Protein 3TEQ (pdb70)

Structure (mmCIF, N/CA/C/O backbone):
data_3TEQ
#
_entry.id   3TEQ
#
_cell.length_a   90.584
_cell.length_b   90.584
_cell.length_c   104.919
_cell.angle_alpha   90.00
_cell.angle_beta   90.00
_cell.angle_gamma   90.00
#
_symmetry.space_group_name_H-M   'P 41 21 2'
#
loop_
_entity.id
_entity.type
_entity.pdbx_description
1 polymer 'Stromal interaction molecule 1'
2 non-polymer 'PHOSPHATE ION'
3 water water
#
loop_
_atom_site.group_PDB
_atom_site.id
_atom_site.type_symbol
_atom_site.label_atom_id
_atom_site.label_alt_id
_atom_site.label_comp_id
_atom_site.label_asym_id
_atom_site.label_entity_id
_atom_site.label_seq_id
_atom_site.pdbx_PDB_ins_code
_atom_site.Cartn_x
_atom_site.Cartn_y
_atom_site.Cartn_z
_atom_site.occupancy
_atom_site.B_iso_or_equiv
_atom_site.auth_seq_id
_atom_site.auth_comp_id
_atom_site.auth_asym_id
_atom_site.auth_atom_id
_atom_site.pdbx_PDB_model_num
ATOM 1 N N . PRO A 1 1 ? 23.790 31.446 -28.279 1.00 41.22 344 PRO A N 1
ATOM 2 C CA . PRO A 1 1 ? 23.700 30.119 -28.950 1.00 41.50 344 PRO A CA 1
ATOM 3 C C . PRO A 1 1 ? 24.980 29.789 -29.716 1.00 40.65 344 PRO A C 1
ATOM 4 O O . PRO A 1 1 ? 25.414 28.639 -29.749 1.00 40.98 344 PRO A O 1
ATOM 6 N N . GLU A 1 2 ? 25.583 30.805 -30.323 1.00 39.60 345 GLU A N 1
ATOM 7 C CA . GLU A 1 2 ? 26.802 30.626 -31.105 1.00 38.28 345 GLU A CA 1
ATOM 8 C C . GLU A 1 2 ? 27.927 29.990 -30.292 1.00 35.77 345 GLU A C 1
ATOM 9 O O . GLU A 1 2 ? 28.592 29.062 -30.757 1.00 35.13 345 GLU A O 1
ATOM 15 N N . ALA A 1 3 ? 28.142 30.495 -29.081 1.00 31.36 346 ALA A N 1
ATOM 16 C CA . ALA A 1 3 ? 29.199 29.977 -28.225 1.00 28.70 346 ALA A CA 1
ATOM 17 C C . ALA A 1 3 ? 28.978 28.525 -27.822 1.00 25.32 346 ALA A C 1
ATOM 18 O O . ALA A 1 3 ? 29.872 27.702 -27.974 1.00 23.25 346 ALA A O 1
ATOM 20 N N . LEU A 1 4 ? 27.791 28.214 -27.303 1.00 23.69 347 LEU A N 1
ATOM 21 C CA . LEU A 1 4 ? 27.483 26.852 -26.868 1.00 22.35 347 LEU A CA 1
ATOM 22 C C . LEU A 1 4 ? 27.616 25.870 -28.022 1.00 22.14 347 LEU A C 1
ATOM 23 O O . LEU A 1 4 ? 28.010 24.716 -27.831 1.00 19.65 347 LEU A O 1
ATOM 28 N N . GLN A 1 5 ? 27.278 26.330 -29.219 1.00 20.38 348 GLN A N 1
ATOM 29 C CA . GLN A 1 5 ? 27.376 25.481 -30.394 1.00 22.60 348 GLN A CA 1
ATOM 30 C C . GLN A 1 5 ? 28.832 25.131 -30.673 1.00 21.77 348 GLN A C 1
ATOM 31 O O . GLN A 1 5 ? 29.147 24.003 -31.034 1.00 20.92 348 GLN A O 1
ATOM 37 N N . LYS A 1 6 ? 29.727 26.097 -30.508 1.00 20.56 349 LYS A N 1
ATOM 38 C CA . LYS A 1 6 ? 31.130 25.819 -30.759 1.00 21.40 349 LYS A CA 1
ATOM 39 C C . LYS A 1 6 ? 31.702 24.890 -29.690 1.00 19.35 349 LYS A C 1
ATOM 40 O O . LYS A 1 6 ? 32.534 24.042 -29.994 1.00 17.96 349 LYS A O 1
ATOM 46 N N . TRP A 1 7 ? 31.255 25.044 -28.444 1.00 18.00 350 TRP A N 1
ATOM 47 C CA . TRP A 1 7 ? 31.731 24.183 -27.364 1.00 17.67 350 TRP A CA 1
ATOM 48 C C . TRP A 1 7 ? 31.273 22.750 -27.611 1.00 17.13 350 TRP A C 1
ATOM 49 O O . TRP A 1 7 ? 32.016 21.796 -27.372 1.00 15.47 350 TRP A O 1
ATOM 60 N N . LEU A 1 8 ? 30.040 22.605 -28.089 1.00 16.85 351 LEU A N 1
ATOM 61 C CA . LEU A 1 8 ? 29.482 21.294 -28.388 1.00 18.29 351 LEU A CA 1
ATOM 62 C C . LEU A 1 8 ? 30.171 20.659 -29.597 1.00 17.84 351 LEU A C 1
ATOM 63 O O . LEU A 1 8 ? 30.403 19.452 -29.617 1.00 16.53 351 LEU A O 1
ATOM 68 N N . GLN A 1 9 ? 30.496 21.463 -30.606 1.00 17.42 352 GLN A N 1
ATOM 69 C CA . GLN A 1 9 ? 31.175 20.927 -31.783 1.00 17.58 352 GLN A CA 1
ATOM 70 C C . GLN A 1 9 ? 32.562 20.426 -31.385 1.00 16.99 352 GLN A C 1
ATOM 71 O O . GLN A 1 9 ? 33.029 19.406 -31.882 1.00 16.79 352 GLN A O 1
ATOM 77 N N . LEU A 1 10 ? 33.223 21.140 -30.480 1.00 16.50 353 LEU A N 1
ATOM 78 C CA . LEU A 1 10 ? 34.547 20.717 -30.029 1.00 16.19 353 LEU A CA 1
ATOM 79 C C . LEU A 1 10 ? 34.423 19.417 -29.239 1.00 16.55 353 LEU A C 1
ATOM 80 O O . LEU A 1 10 ? 35.237 18.503 -29.380 1.00 15.82 353 LEU A O 1
ATOM 85 N N . THR A 1 11 ? 33.396 19.337 -28.402 1.00 15.82 354 THR A N 1
ATOM 86 C CA . THR A 1 11 ? 33.173 18.142 -27.605 1.00 15.91 354 THR A CA 1
ATOM 87 C C . THR A 1 11 ? 32.925 16.940 -28.516 1.00 15.33 354 THR A C 1
ATOM 88 O O . THR A 1 11 ? 33.412 15.846 -28.263 1.00 15.63 354 THR A O 1
ATOM 92 N N . HIS A 1 12 ? 32.171 17.156 -29.588 1.00 16.63 355 HIS A N 1
ATOM 93 C CA . HIS A 1 12 ? 31.875 16.080 -30.521 1.00 16.02 355 HIS A CA 1
ATOM 94 C C . HIS A 1 12 ? 33.132 15.625 -31.271 1.00 16.12 355 HIS A C 1
ATOM 95 O O . HIS A 1 12 ? 33.351 14.427 -31.456 1.00 16.37 355 HIS A O 1
ATOM 102 N N . GLU A 1 13 ? 33.955 16.578 -31.699 1.00 17.11 356 GLU A N 1
ATOM 103 C CA . GLU A 1 13 ? 35.189 16.262 -32.407 1.00 19.13 356 GLU A CA 1
ATOM 104 C C . GLU A 1 13 ? 36.085 15.418 -31.500 1.00 18.36 356 GLU A C 1
ATOM 105 O O . GLU A 1 13 ? 36.734 14.472 -31.952 1.00 16.51 356 GLU A O 1
ATOM 111 N N . VAL A 1 14 ? 36.111 15.768 -30.213 1.00 15.05 357 VAL A N 1
ATOM 112 C CA . VAL A 1 14 ? 36.923 15.030 -29.240 1.00 14.72 357 VAL A CA 1
ATOM 113 C C . VAL A 1 14 ? 36.410 13.595 -29.095 1.00 14.46 357 VAL A C 1
ATOM 114 O O . VAL A 1 14 ? 37.192 12.636 -29.081 1.00 13.58 357 VAL A O 1
ATOM 118 N N . GLU A 1 15 ? 35.093 13.440 -29.015 1.00 13.39 358 GLU A N 1
ATOM 119 C CA . GLU A 1 15 ? 34.545 12.107 -28.864 1.00 12.71 358 GLU A CA 1
ATOM 120 C C . GLU A 1 15 ? 34.808 11.249 -30.105 1.00 12.97 358 GLU A C 1
ATOM 121 O O . GLU A 1 15 ? 35.065 10.062 -29.990 1.00 11.48 358 GLU A O 1
ATOM 127 N N . VAL A 1 16 ? 34.723 11.837 -31.295 1.00 14.69 359 VAL A N 1
ATOM 128 C CA . VAL A 1 16 ? 34.975 11.060 -32.508 1.00 15.47 359 VAL A CA 1
ATOM 129 C C . VAL A 1 16 ? 36.416 10.554 -32.527 1.00 16.50 359 VAL A C 1
ATOM 130 O O . VAL A 1 16 ? 36.682 9.419 -32.919 1.00 15.81 359 VAL A O 1
ATOM 134 N N . GLN A 1 17 ? 37.351 11.405 -32.118 1.00 17.67 360 GLN A N 1
ATOM 135 C CA . GLN A 1 17 ? 38.749 11.015 -32.100 1.00 18.53 360 GLN A CA 1
ATOM 136 C C . GLN A 1 17 ? 38.955 9.891 -31.076 1.00 17.56 360 GLN A C 1
ATOM 137 O O . GLN A 1 17 ? 39.691 8.945 -31.349 1.00 18.47 360 GLN A O 1
ATOM 143 N N . TYR A 1 18 ? 38.285 9.956 -29.924 1.00 17.13 361 TYR A N 1
ATOM 144 C CA . TYR A 1 18 ? 38.413 8.881 -28.935 1.00 15.74 361 TYR A CA 1
ATOM 145 C C . TYR A 1 18 ? 37.842 7.601 -29.524 1.00 16.14 361 TYR A C 1
ATOM 146 O O . TYR A 1 18 ? 38.391 6.520 -29.333 1.00 18.02 361 TYR A O 1
ATOM 155 N N . TYR A 1 19 ? 36.703 7.713 -30.201 1.00 16.24 362 TYR A N 1
ATOM 156 C CA . TYR A 1 19 ? 36.101 6.532 -30.795 1.00 16.69 362 TYR A CA 1
ATOM 157 C C . TYR A 1 19 ? 37.032 5.919 -31.857 1.00 16.36 362 TYR A C 1
ATOM 158 O O . TYR A 1 19 ? 37.218 4.700 -31.904 1.00 15.76 362 TYR A O 1
ATOM 167 N N . ASN A 1 20 ? 37.616 6.746 -32.719 1.00 16.58 363 ASN A N 1
ATOM 168 C CA . ASN A 1 20 ? 38.500 6.200 -33.747 1.00 17.74 363 ASN A CA 1
ATOM 169 C C . ASN A 1 20 ? 39.606 5.399 -33.085 1.00 20.17 363 ASN A C 1
ATOM 170 O O . ASN A 1 20 ? 40.008 4.346 -33.578 1.00 20.77 363 ASN A O 1
ATOM 175 N N . ILE A 1 21 ? 40.102 5.893 -31.957 1.00 21.95 364 ILE A N 1
ATOM 176 C CA . ILE A 1 21 ? 41.155 5.175 -31.255 1.00 25.00 364 ILE A CA 1
ATOM 177 C C . ILE A 1 21 ? 40.625 3.862 -30.713 1.00 23.94 364 ILE A C 1
ATOM 178 O O . ILE A 1 21 ? 41.306 2.848 -30.799 1.00 27.37 364 ILE A O 1
ATOM 183 N N . LYS A 1 22 ? 39.421 3.879 -30.152 1.00 24.48 365 LYS A N 1
ATOM 184 C CA . LYS A 1 22 ? 38.837 2.665 -29.605 1.00 24.69 365 LYS A CA 1
ATOM 185 C C . LYS A 1 22 ? 38.694 1.629 -30.725 1.00 24.41 365 LYS A C 1
ATOM 186 O O . LYS A 1 22 ? 39.043 0.468 -30.543 1.00 22.80 365 LYS A O 1
ATOM 192 N N . LYS A 1 23 ? 38.199 2.041 -31.886 1.00 22.61 366 LYS A N 1
ATOM 193 C CA . LYS A 1 23 ? 38.042 1.097 -32.981 1.00 22.78 366 LYS A CA 1
ATOM 194 C C . LYS A 1 23 ? 39.387 0.549 -33.465 1.00 23.30 366 LYS A C 1
ATOM 195 O O . LYS A 1 23 ? 39.538 -0.655 -33.686 1.00 23.34 366 LYS A O 1
ATOM 201 N N . GLN A 1 24 ? 40.357 1.441 -33.642 1.00 23.20 367 GLN A N 1
ATOM 202 C CA . GLN A 1 24 ? 41.684 1.050 -34.091 1.00 24.47 367 GLN A CA 1
ATOM 203 C C . GLN A 1 24 ? 42.275 0.061 -33.085 1.00 25.37 367 GLN A C 1
ATOM 204 O O . GLN A 1 24 ? 42.853 -0.946 -33.477 1.00 23.99 367 GLN A O 1
ATOM 210 N N . ASN A 1 25 ? 42.127 0.332 -31.789 1.00 25.34 368 ASN A N 1
ATOM 211 C CA . ASN A 1 25 ? 42.668 -0.582 -30.797 1.00 26.04 368 ASN A CA 1
ATOM 212 C C . ASN A 1 25 ? 41.964 -1.926 -30.815 1.00 25.53 368 ASN A C 1
ATOM 213 O O . ASN A 1 25 ? 42.594 -2.953 -30.583 1.00 23.81 368 ASN A O 1
ATOM 218 N N . ALA A 1 26 ? 40.664 -1.933 -31.091 1.00 23.86 369 ALA A N 1
ATOM 219 C CA . ALA A 1 26 ? 39.943 -3.199 -31.139 1.00 23.71 369 ALA A CA 1
ATOM 220 C C . ALA A 1 26 ? 40.443 -3.987 -32.354 1.00 25.22 369 ALA A C 1
ATOM 221 O O . ALA A 1 26 ? 40.630 -5.203 -32.282 1.00 24.14 369 ALA A O 1
ATOM 223 N N . GLU A 1 27 ? 40.676 -3.297 -33.468 1.00 24.44 370 GLU A N 1
ATOM 224 C CA . GLU A 1 27 ? 41.151 -3.972 -34.670 1.00 25.69 370 GLU A CA 1
ATOM 225 C C . GLU A 1 27 ? 42.530 -4.555 -34.405 1.00 26.62 370 GLU A C 1
ATOM 226 O O . GLU A 1 27 ? 42.825 -5.678 -34.815 1.00 26.33 370 GLU A O 1
ATOM 232 N N . LYS A 1 28 ? 43.372 -3.800 -33.705 1.00 27.35 371 LYS A N 1
ATOM 233 C CA . LYS A 1 28 ? 44.707 -4.274 -33.397 1.00 29.48 371 LYS A CA 1
ATOM 234 C C . LYS A 1 28 ? 44.628 -5.443 -32.417 1.00 29.47 371 LYS A C 1
ATOM 235 O O . LYS A 1 28 ? 45.364 -6.414 -32.551 1.00 29.85 371 LYS A O 1
ATOM 241 N N . GLN A 1 29 ? 43.729 -5.353 -31.441 1.00 30.38 372 GLN A N 1
ATOM 242 C CA . GLN A 1 29 ? 43.557 -6.413 -30.453 1.00 29.92 372 GLN A CA 1
ATOM 243 C C . GLN A 1 29 ? 43.240 -7.749 -31.162 1.00 29.14 372 GLN A C 1
ATOM 244 O O . GLN A 1 29 ? 43.754 -8.804 -30.740 1.00 27.90 372 GLN A O 1
ATOM 250 N N . LEU A 1 30 ? 42.409 -7.697 -32.221 1.00 27.53 373 LEU A N 1
ATOM 251 C CA . LEU A 1 30 ? 41.991 -8.891 -32.990 1.00 26.41 373 LEU A CA 1
ATOM 252 C C . LEU A 1 30 ? 43.182 -9.415 -33.773 1.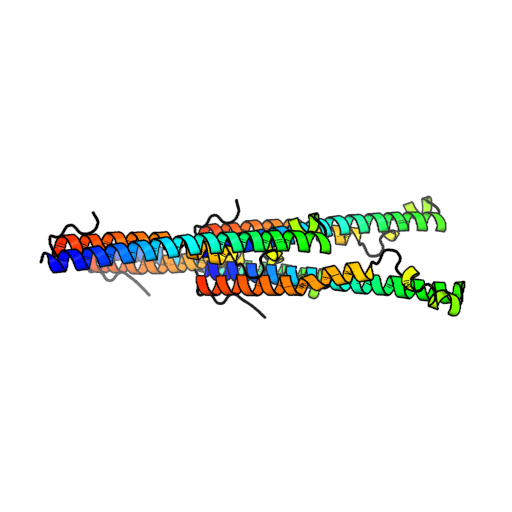00 27.32 373 LEU A C 1
ATOM 253 O O . LEU A 1 30 ? 43.427 -10.625 -33.850 1.00 25.30 373 LEU A O 1
ATOM 258 N N . MET A 1 31 ? 43.959 -8.491 -34.314 1.00 27.80 374 MET A N 1
ATOM 259 C CA . MET A 1 31 ? 45.121 -8.889 -35.067 1.00 30.91 374 MET A CA 1
ATOM 260 C C . MET A 1 31 ? 46.117 -9.554 -34.163 1.00 28.72 374 MET A C 1
ATOM 261 O O . MET A 1 31 ? 46.700 -10.570 -34.517 1.00 30.30 374 MET A O 1
ATOM 266 N N . VAL A 1 32 ? 46.322 -8.953 -33.000 1.00 29.29 375 VAL A N 1
ATOM 267 C CA . VAL A 1 32 ? 47.261 -9.478 -32.032 1.00 30.49 375 VAL A CA 1
ATOM 268 C C . VAL A 1 32 ? 46.838 -10.865 -31.569 1.00 29.62 375 VAL A C 1
ATOM 269 O O . VAL A 1 32 ? 47.675 -11.756 -31.427 1.00 29.26 375 VAL A O 1
ATOM 273 N N . ALA A 1 33 ? 45.541 -11.046 -31.342 1.00 28.42 376 ALA A N 1
ATOM 274 C CA . ALA A 1 33 ? 45.012 -12.331 -30.899 1.00 26.99 376 ALA A CA 1
ATOM 275 C C . ALA A 1 33 ? 45.215 -13.405 -31.959 1.00 26.38 376 ALA A C 1
ATOM 276 O O . ALA A 1 33 ? 45.602 -14.530 -31.645 1.00 26.80 376 ALA A O 1
ATOM 278 N N . LYS A 1 34 ? 44.947 -13.062 -33.215 1.00 27.46 377 LYS A N 1
ATOM 279 C CA . LYS A 1 34 ? 45.104 -14.012 -34.309 1.00 28.00 377 LYS A CA 1
ATOM 280 C C . LYS A 1 34 ? 46.571 -14.346 -34.544 1.00 28.83 377 LYS A C 1
ATOM 281 O O . LYS A 1 34 ? 46.910 -15.497 -34.821 1.00 28.14 377 LYS A O 1
ATOM 287 N N . GLU A 1 35 ? 47.438 -13.341 -34.436 1.00 30.53 378 GLU A N 1
ATOM 288 C CA . GLU A 1 35 ? 48.876 -13.555 -34.610 1.00 32.82 378 GLU A CA 1
ATOM 289 C C . GLU A 1 35 ? 49.366 -14.470 -33.501 1.00 31.85 378 GLU A C 1
ATOM 290 O O . GLU A 1 35 ? 50.142 -15.395 -33.739 1.00 32.57 378 GLU A O 1
ATOM 296 N N . GLY A 1 36 ? 48.917 -14.186 -32.282 1.00 31.63 379 GLY A N 1
ATOM 297 C CA . GLY A 1 36 ? 49.311 -14.980 -31.134 1.00 30.12 379 GLY A CA 1
ATOM 298 C C . GLY A 1 36 ? 48.914 -16.435 -31.266 1.00 29.60 379 GLY A C 1
ATOM 299 O O . GLY A 1 36 ? 49.670 -17.327 -30.884 1.00 30.61 379 GLY A O 1
ATOM 300 N N . ALA A 1 37 ? 47.722 -16.681 -31.797 1.00 28.60 380 ALA A N 1
ATOM 301 C CA . ALA A 1 37 ? 47.247 -18.044 -31.984 1.00 29.39 380 ALA A CA 1
ATOM 302 C C . ALA A 1 37 ? 48.040 -18.693 -33.118 1.00 30.83 380 ALA A C 1
ATOM 303 O O . ALA A 1 37 ? 48.323 -19.891 -33.089 1.00 29.39 380 ALA A O 1
ATOM 305 N N . GLU A 1 38 ? 48.392 -17.892 -34.119 1.00 32.28 381 GLU A N 1
ATOM 306 C CA . GLU A 1 38 ? 49.152 -18.386 -35.257 1.00 34.02 381 GLU A CA 1
ATOM 307 C C . GLU A 1 38 ? 50.518 -18.827 -34.736 1.00 33.91 381 GLU A C 1
ATOM 308 O O . GLU A 1 38 ? 51.047 -19.872 -35.121 1.00 32.50 381 GLU A O 1
ATOM 314 N N . LYS A 1 39 ? 51.070 -18.023 -33.833 1.00 33.85 382 LYS A N 1
ATOM 315 C CA . LYS A 1 39 ? 52.381 -18.302 -33.262 1.00 36.47 382 LYS A CA 1
ATOM 316 C C . LYS A 1 39 ? 52.369 -19.573 -32.422 1.00 35.85 382 LYS A C 1
ATOM 317 O O . LYS A 1 39 ? 53.286 -20.384 -32.503 1.00 36.01 382 LYS A O 1
ATOM 323 N N . ILE A 1 40 ? 51.328 -19.744 -31.615 1.00 35.76 383 ILE A N 1
ATOM 324 C CA . ILE A 1 40 ? 51.210 -20.921 -30.770 1.00 34.53 383 ILE A CA 1
ATOM 325 C C . ILE A 1 40 ? 50.971 -22.163 -31.612 1.00 33.88 383 ILE A C 1
ATOM 326 O O . ILE A 1 40 ? 51.454 -23.236 -31.274 1.00 35.35 383 ILE A O 1
ATOM 331 N N . LYS A 1 41 ? 50.233 -22.025 -32.708 1.00 34.08 384 LYS A N 1
ATOM 332 C CA . LYS A 1 41 ? 49.980 -23.169 -33.575 1.00 34.71 384 LYS A CA 1
ATOM 333 C C . LYS A 1 41 ? 51.303 -23.609 -34.194 1.00 35.61 384 LYS A C 1
ATOM 334 O O . LYS A 1 41 ? 51.528 -24.799 -34.433 1.00 33.30 384 LYS A O 1
ATOM 340 N N . LYS A 1 42 ? 52.171 -22.635 -34.459 1.00 37.01 385 LYS A N 1
ATOM 341 C CA . LYS A 1 42 ? 53.482 -22.912 -35.035 1.00 38.30 385 LYS A CA 1
ATOM 342 C C . LYS A 1 42 ? 54.351 -23.610 -33.996 1.00 38.15 385 LYS A C 1
ATOM 343 O O . LYS A 1 42 ? 55.074 -24.552 -34.313 1.00 39.16 385 LYS A O 1
ATOM 349 N N . LYS A 1 43 ? 54.276 -23.154 -32.749 1.00 38.18 386 LYS A N 1
ATOM 350 C CA . LYS A 1 43 ? 55.062 -23.771 -31.690 1.00 37.81 386 LYS A CA 1
ATOM 351 C C . LYS A 1 43 ? 54.533 -25.167 -31.372 1.00 37.20 386 LYS A C 1
ATOM 352 O O . LYS A 1 43 ? 55.311 -26.086 -31.108 1.00 35.31 386 LYS A O 1
ATOM 358 N N . ARG A 1 44 ? 53.212 -25.327 -31.388 1.00 35.45 387 ARG A N 1
ATOM 359 C CA . ARG A 1 44 ? 52.623 -26.631 -31.110 1.00 34.88 387 ARG A CA 1
ATOM 360 C C . ARG A 1 44 ? 52.953 -27.577 -32.255 1.00 34.63 387 ARG A C 1
ATOM 361 O O . ARG A 1 44 ? 52.979 -28.793 -32.071 1.00 34.86 387 ARG A O 1
ATOM 369 N N . ASN A 1 45 ? 53.207 -27.014 -33.435 1.00 34.19 388 ASN A N 1
ATOM 370 C CA . ASN A 1 45 ? 53.580 -27.825 -34.590 1.00 34.28 388 ASN A CA 1
ATOM 371 C C . ASN A 1 45 ? 54.978 -28.382 -34.337 1.00 33.81 388 ASN A C 1
ATOM 372 O O . ASN A 1 45 ? 55.254 -29.547 -34.620 1.00 33.27 388 ASN A O 1
ATOM 377 N N . THR A 1 46 ? 55.862 -27.542 -33.804 1.00 33.40 389 THR A N 1
ATOM 378 C CA . THR A 1 46 ? 57.232 -27.977 -33.533 1.00 34.43 389 THR A CA 1
ATOM 379 C C . THR A 1 46 ? 57.289 -29.022 -32.417 1.00 35.41 389 THR A C 1
ATOM 380 O O . THR A 1 46 ? 58.152 -29.902 -32.415 1.00 35.75 389 THR A O 1
ATOM 384 N N . LEU A 1 47 ? 56.356 -28.928 -31.479 1.00 35.27 390 LEU A N 1
ATOM 385 C CA . LEU A 1 47 ? 56.310 -29.842 -30.342 1.00 36.37 390 LEU A CA 1
ATOM 386 C C . LEU A 1 47 ? 55.595 -31.167 -30.593 1.00 36.74 390 LEU A C 1
ATOM 387 O O . LEU A 1 47 ? 56.016 -32.206 -30.081 1.00 36.19 390 LEU A O 1
ATOM 392 N N . PHE A 1 48 ? 54.525 -31.136 -31.382 1.00 36.62 391 PHE A N 1
ATOM 393 C CA . PHE A 1 48 ? 53.729 -32.338 -31.605 1.00 36.59 391 PHE A CA 1
ATOM 394 C C . PHE A 1 48 ? 53.479 -32.798 -33.038 1.00 35.73 391 PHE A C 1
ATOM 395 O O . PHE A 1 48 ? 52.988 -33.907 -33.249 1.00 34.13 391 PHE A O 1
ATOM 403 N N . GLY A 1 49 ? 53.799 -31.966 -34.020 1.00 34.55 392 GLY A N 1
ATOM 404 C CA . GLY A 1 49 ? 53.539 -32.359 -35.393 1.00 35.89 392 GLY A CA 1
ATOM 405 C C . GLY A 1 49 ? 52.218 -31.751 -35.827 1.00 37.41 392 GLY A C 1
ATOM 406 O O . GLY A 1 49 ? 51.377 -31.436 -34.984 1.00 37.61 392 GLY A O 1
ATOM 407 N N . THR A 1 50 ? 52.023 -31.598 -37.133 1.00 38.71 393 THR A N 1
ATOM 408 C CA . THR A 1 50 ? 50.808 -30.987 -37.668 1.00 40.24 393 THR A CA 1
ATOM 409 C C . THR A 1 50 ? 49.496 -31.764 -37.504 1.00 40.02 393 THR A C 1
ATOM 410 O O . THR A 1 50 ? 48.447 -31.161 -37.261 1.00 39.89 393 THR A O 1
ATOM 414 N N . PHE A 1 51 ? 49.544 -33.086 -37.654 1.00 38.69 394 PHE A N 1
ATOM 415 C CA . PHE A 1 51 ? 48.341 -33.913 -37.532 1.00 36.04 394 PHE A CA 1
ATOM 416 C C . PHE A 1 51 ? 47.701 -33.734 -36.162 1.00 34.74 394 PHE A C 1
ATOM 417 O O . PHE A 1 51 ? 46.490 -33.537 -36.035 1.00 36.12 394 PHE A O 1
ATOM 425 N N . HIS A 1 52 ? 48.540 -33.827 -35.141 1.00 32.17 395 HIS A N 1
ATOM 426 C CA . HIS A 1 52 ? 48.121 -33.680 -33.757 1.00 30.52 395 HIS A CA 1
ATOM 427 C C . HIS A 1 52 ? 47.480 -32.309 -33.547 1.00 29.06 395 HIS A C 1
ATOM 428 O O . HIS A 1 52 ? 46.422 -32.193 -32.931 1.00 27.70 395 HIS A O 1
ATOM 435 N N . VAL A 1 53 ? 48.133 -31.272 -34.059 1.00 28.35 396 VAL A N 1
ATOM 436 C CA . VAL A 1 53 ? 47.634 -29.911 -33.922 1.00 28.26 396 VAL A CA 1
ATOM 437 C C . VAL A 1 53 ? 46.272 -29.744 -34.599 1.00 30.39 396 VAL A C 1
ATOM 438 O O . VAL A 1 53 ? 45.425 -28.981 -34.128 1.00 28.48 396 VAL A O 1
ATOM 442 N N . ALA A 1 54 ? 46.062 -30.473 -35.691 1.00 30.73 397 ALA A N 1
ATOM 443 C CA . ALA A 1 54 ? 44.807 -30.418 -36.425 1.00 31.32 397 ALA A CA 1
ATOM 444 C C . ALA A 1 54 ? 43.666 -31.014 -35.611 1.00 32.67 397 ALA A C 1
ATOM 445 O O . ALA A 1 54 ? 42.511 -30.633 -35.784 1.00 34.39 397 ALA A O 1
ATOM 447 N N . HIS A 1 55 ? 43.993 -31.946 -34.721 1.00 32.77 398 HIS A N 1
ATOM 448 C CA . HIS A 1 55 ? 42.990 -32.600 -33.883 1.00 32.61 398 HIS A CA 1
ATOM 449 C C . HIS A 1 55 ? 43.001 -32.090 -32.447 1.00 31.30 398 HIS A C 1
ATOM 450 O O . HIS A 1 55 ? 42.673 -32.821 -31.507 1.00 32.84 398 HIS A O 1
ATOM 457 N N . SER A 1 56 ? 43.383 -30.826 -32.292 1.00 29.62 399 SER A N 1
ATOM 458 C CA . SER A 1 56 ? 43.429 -30.164 -30.991 1.00 26.44 399 SER A CA 1
ATOM 459 C C . SER A 1 56 ? 43.537 -28.667 -31.240 1.00 25.45 399 SER A C 1
ATOM 460 O O . SER A 1 56 ? 44.243 -27.962 -30.530 1.00 23.96 399 SER A O 1
ATOM 463 N N . SER A 1 57 ? 42.819 -28.198 -32.256 1.00 25.54 400 SER A N 1
ATOM 464 C CA . SER A 1 57 ? 42.830 -26.798 -32.663 1.00 27.14 400 SER A CA 1
ATOM 465 C C . SER A 1 57 ? 42.454 -25.792 -31.579 1.00 27.68 400 SER A C 1
ATOM 466 O O . SER A 1 57 ? 42.908 -24.646 -31.608 1.00 27.79 400 SER A O 1
ATOM 469 N N . SER A 1 58 ? 41.622 -26.209 -30.632 1.00 25.98 401 SER A N 1
ATOM 470 C CA . SER A 1 58 ? 41.196 -25.313 -29.564 1.00 26.29 401 SER A CA 1
ATOM 471 C C . SER A 1 58 ? 42.357 -24.932 -28.653 1.00 26.72 401 SER A C 1
ATOM 472 O O . SER A 1 58 ? 42.291 -23.933 -27.931 1.00 26.48 401 SER A O 1
ATOM 475 N N . LEU A 1 59 ? 43.423 -25.721 -28.693 1.00 25.00 402 LEU A N 1
ATOM 476 C CA . LEU A 1 59 ? 44.578 -25.449 -27.848 1.00 24.28 402 LEU A CA 1
ATOM 477 C C . LEU A 1 59 ? 45.503 -24.347 -28.369 1.00 23.91 402 LEU A C 1
ATOM 478 O O . LEU A 1 59 ? 46.477 -23.999 -27.708 1.00 23.66 402 LEU A O 1
ATOM 483 N N . ASP A 1 60 ? 45.207 -23.797 -29.544 1.00 23.32 403 ASP A N 1
ATOM 484 C CA . ASP A 1 60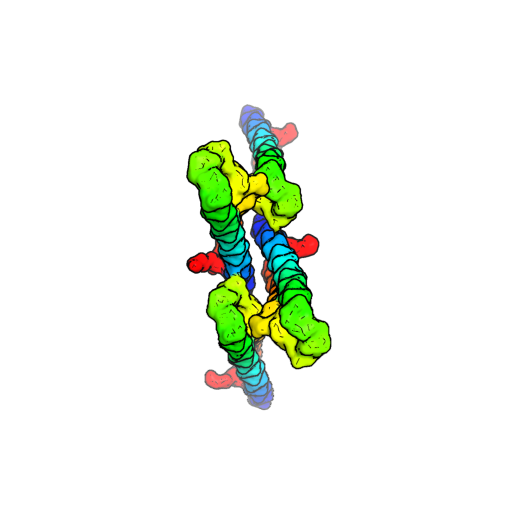 ? 46.038 -22.726 -30.086 1.00 23.85 403 ASP A CA 1
ATOM 485 C C . ASP A 1 60 ? 45.607 -21.378 -29.515 1.00 23.97 403 ASP A C 1
ATOM 486 O O . ASP A 1 60 ? 46.281 -20.370 -29.718 1.00 23.96 403 ASP A O 1
ATOM 491 N N . ASP A 1 61 ? 44.485 -21.368 -28.799 1.00 22.19 404 ASP A N 1
ATOM 492 C CA . ASP A 1 61 ? 43.961 -20.144 -28.192 1.00 22.97 404 ASP A CA 1
ATOM 493 C C . ASP A 1 61 ? 43.198 -20.536 -26.927 1.00 22.96 404 ASP A C 1
ATOM 494 O O . ASP A 1 61 ? 41.998 -20.296 -26.801 1.00 22.39 404 ASP A O 1
ATOM 499 N N . VAL A 1 62 ? 43.919 -21.149 -25.994 1.00 22.57 405 VAL A N 1
ATOM 500 C CA . VAL A 1 62 ? 43.339 -21.625 -24.743 1.00 23.00 405 VAL A CA 1
ATOM 501 C C . VAL A 1 62 ? 42.485 -20.604 -23.998 1.00 21.94 405 VAL A C 1
ATOM 502 O O . VAL A 1 62 ? 41.460 -20.961 -23.417 1.00 21.67 405 VAL A O 1
ATOM 506 N N . ASP A 1 63 ? 42.899 -19.342 -24.009 1.00 21.66 406 ASP A N 1
ATOM 507 C CA . ASP A 1 63 ? 42.145 -18.310 -23.308 1.00 22.49 406 ASP A CA 1
ATOM 508 C C . ASP A 1 63 ? 41.151 -17.577 -24.195 1.00 21.97 406 ASP A C 1
ATOM 509 O O . ASP A 1 63 ? 40.556 -16.578 -23.785 1.00 22.23 406 ASP A O 1
ATOM 514 N N . HIS A 1 64 ? 40.985 -18.084 -25.413 1.00 19.36 407 HIS A N 1
ATOM 515 C CA . HIS A 1 64 ? 40.040 -17.541 -26.381 1.00 19.64 407 HIS A CA 1
ATOM 516 C C . HIS A 1 64 ? 40.170 -16.036 -26.582 1.00 21.02 407 HIS A C 1
ATOM 517 O O . HIS A 1 64 ? 39.179 -15.305 -26.538 1.00 20.45 407 HIS A O 1
ATOM 524 N N . LYS A 1 65 ? 41.396 -15.578 -26.809 1.00 20.75 408 LYS A N 1
ATOM 525 C CA . LYS A 1 65 ? 41.638 -14.164 -27.018 1.00 20.90 408 LYS A CA 1
ATOM 526 C C . LYS A 1 65 ? 41.021 -13.702 -28.327 1.00 20.02 408 LYS A C 1
ATOM 527 O O . LYS A 1 65 ? 40.637 -12.548 -28.461 1.00 18.21 408 LYS A O 1
ATOM 533 N N . ILE A 1 66 ? 40.926 -14.605 -29.296 1.00 18.37 409 ILE A N 1
ATOM 534 C CA . ILE A 1 66 ? 40.333 -14.225 -30.566 1.00 19.32 409 ILE A CA 1
ATOM 535 C C . ILE A 1 66 ? 38.847 -13.923 -30.399 1.00 18.81 409 ILE A C 1
ATOM 536 O O . ILE A 1 66 ? 38.355 -12.924 -30.918 1.00 20.27 409 ILE A O 1
ATOM 541 N N . LEU A 1 67 ? 38.127 -14.778 -29.680 1.00 19.95 410 LEU A N 1
ATOM 542 C CA . LEU A 1 67 ? 36.703 -14.551 -29.483 1.00 20.43 410 LEU A CA 1
ATOM 543 C C . LEU A 1 67 ? 36.476 -13.305 -28.633 1.00 20.32 410 LEU A C 1
ATOM 544 O O . LEU A 1 67 ? 35.529 -12.556 -28.860 1.00 20.24 410 LEU A O 1
ATOM 549 N N . THR A 1 68 ? 37.351 -13.087 -27.658 1.00 20.93 411 THR A N 1
ATOM 550 C CA . THR A 1 68 ? 37.244 -11.911 -26.807 1.00 22.71 411 THR A CA 1
ATOM 551 C C . THR A 1 68 ? 37.457 -10.659 -27.658 1.00 21.95 411 THR A C 1
ATOM 552 O O . THR A 1 68 ? 36.763 -9.659 -27.494 1.00 22.74 411 THR A O 1
ATOM 556 N N . ALA A 1 69 ? 38.428 -10.716 -28.565 1.00 21.20 412 ALA A N 1
ATOM 557 C CA . ALA A 1 69 ? 38.712 -9.579 -29.432 1.00 21.99 412 ALA A CA 1
ATOM 558 C C . ALA A 1 69 ? 37.516 -9.314 -30.343 1.00 19.70 412 ALA A C 1
ATOM 559 O O . ALA A 1 69 ? 37.204 -8.168 -30.653 1.00 22.24 412 ALA A O 1
ATOM 561 N N . LYS A 1 70 ? 36.835 -10.370 -30.770 1.00 21.36 413 LYS A N 1
ATOM 562 C CA . LYS A 1 70 ? 35.690 -10.174 -31.636 1.00 20.69 413 LYS A CA 1
ATOM 563 C C . LYS A 1 70 ? 34.578 -9.496 -30.862 1.00 21.93 413 LYS A C 1
ATOM 564 O O . LYS A 1 70 ? 33.817 -8.711 -31.420 1.00 19.54 413 LYS A O 1
ATOM 570 N N . GLN A 1 71 ? 34.482 -9.776 -29.569 1.00 22.31 414 GLN A N 1
ATOM 571 C CA . GLN A 1 71 ? 33.457 -9.125 -28.778 1.00 23.48 414 GLN A CA 1
ATOM 572 C C . GLN A 1 71 ? 33.836 -7.649 -28.636 1.00 22.86 414 GLN A C 1
ATOM 573 O O . GLN A 1 71 ? 32.966 -6.772 -28.591 1.00 22.96 414 GLN A O 1
ATOM 579 N N . ALA A 1 72 ? 35.143 -7.384 -28.587 1.00 22.79 415 ALA A N 1
ATOM 580 C CA . ALA A 1 72 ? 35.652 -6.021 -28.470 1.00 22.65 415 ALA A CA 1
ATOM 581 C C . ALA A 1 72 ? 35.239 -5.218 -29.703 1.00 22.98 415 ALA A C 1
ATOM 582 O O . ALA A 1 72 ? 34.835 -4.061 -29.592 1.00 23.80 415 ALA A O 1
ATOM 584 N N . LEU A 1 73 ? 35.351 -5.829 -30.878 1.00 20.82 416 LEU A N 1
ATOM 585 C CA . LEU A 1 73 ? 34.973 -5.162 -32.108 1.00 21.61 416 LEU A CA 1
ATOM 586 C C . LEU A 1 73 ? 33.468 -4.928 -32.116 1.00 20.75 416 LEU A C 1
ATOM 587 O O . LEU A 1 73 ? 33.011 -3.886 -32.571 1.00 22.89 416 LEU A O 1
ATOM 592 N N . SER A 1 74 ? 32.702 -5.887 -31.601 1.00 20.46 417 SER A N 1
ATOM 593 C CA . SER A 1 74 ? 31.253 -5.745 -31.541 1.00 20.90 417 SER A CA 1
ATOM 594 C C . SER A 1 74 ? 30.906 -4.531 -30.703 1.00 20.07 417 SER A C 1
ATOM 595 O O . SER A 1 74 ? 30.018 -3.764 -31.051 1.00 21.89 417 SER A O 1
ATOM 598 N N . GLU A 1 75 ? 31.594 -4.364 -29.580 1.00 19.73 418 GLU A N 1
ATOM 599 C CA . GLU A 1 75 ? 31.309 -3.229 -28.728 1.00 20.50 418 GLU A CA 1
ATOM 600 C C . GLU A 1 75 ? 31.659 -1.926 -29.425 1.00 19.15 418 GLU A C 1
ATOM 601 O O . GLU A 1 75 ? 31.025 -0.912 -29.175 1.00 19.27 418 GLU A O 1
ATOM 607 N N . ALA A 1 76 ? 32.662 -1.944 -30.300 1.00 18.48 419 ALA A N 1
ATOM 608 C CA . ALA A 1 76 ? 33.037 -0.721 -31.001 1.00 18.04 419 ALA A CA 1
ATOM 609 C C . ALA A 1 76 ? 31.892 -0.350 -31.933 1.00 17.65 419 ALA A C 1
ATOM 610 O O . ALA A 1 76 ? 31.545 0.824 -32.076 1.00 17.78 419 ALA A O 1
ATOM 612 N N . THR A 1 77 ? 31.304 -1.360 -32.566 1.00 18.69 420 THR A N 1
ATOM 613 C CA . THR A 1 77 ? 30.187 -1.150 -33.477 1.00 19.84 420 THR A CA 1
ATOM 614 C C . THR A 1 77 ? 29.006 -0.595 -32.686 1.00 19.93 420 THR A C 1
ATOM 615 O O . THR A 1 77 ? 28.274 0.273 -33.161 1.00 21.09 420 THR A O 1
ATOM 619 N N . ALA A 1 78 ? 28.827 -1.105 -31.472 1.00 20.43 421 ALA A N 1
ATOM 620 C CA . ALA A 1 78 ? 27.742 -0.657 -30.611 1.00 20.69 421 ALA A CA 1
ATOM 621 C C . ALA A 1 78 ? 27.999 0.790 -30.191 1.00 19.49 421 ALA A C 1
ATOM 622 O O . ALA A 1 78 ? 27.090 1.610 -30.188 1.00 19.95 421 ALA A O 1
ATOM 624 N N . ALA A 1 79 ? 29.247 1.097 -29.846 1.00 17.86 422 ALA A N 1
ATOM 625 C CA . ALA A 1 79 ? 29.616 2.444 -29.419 1.00 18.06 422 ALA A CA 1
ATOM 626 C C . ALA A 1 79 ? 29.270 3.469 -30.491 1.00 17.13 422 ALA A C 1
ATOM 627 O O . ALA A 1 79 ? 28.822 4.572 -30.180 1.00 17.74 422 ALA A O 1
ATOM 629 N N . LEU A 1 80 ? 29.486 3.104 -31.752 1.00 16.68 423 LEU A N 1
ATOM 630 C CA . LEU A 1 80 ? 29.207 4.002 -32.861 1.00 17.11 423 LEU A CA 1
ATOM 631 C C . LEU A 1 80 ? 27.715 4.307 -32.935 1.00 16.93 423 LEU A C 1
ATOM 632 O O . LEU A 1 80 ? 27.310 5.460 -33.099 1.00 16.15 423 LEU A O 1
ATOM 637 N N . ARG A 1 81 ? 26.902 3.266 -32.808 1.00 18.61 424 ARG A N 1
ATOM 638 C CA . ARG A 1 81 ? 25.450 3.407 -32.867 1.00 19.34 424 ARG A CA 1
ATOM 639 C C . ARG A 1 81 ? 24.936 4.297 -31.737 1.00 18.91 424 ARG A C 1
ATOM 640 O O . ARG A 1 81 ? 24.063 5.136 -31.950 1.00 15.91 424 ARG A O 1
ATOM 648 N N . GLU A 1 82 ? 25.487 4.119 -30.539 1.00 17.05 425 GLU A N 1
ATOM 649 C CA . GLU A 1 82 ? 25.067 4.911 -29.383 1.00 16.18 425 GLU A CA 1
ATOM 650 C C . GLU A 1 82 ? 25.451 6.380 -29.579 1.00 16.07 425 GLU A C 1
ATOM 651 O O . GLU A 1 82 ? 24.643 7.277 -29.337 1.00 15.66 425 GLU A O 1
ATOM 657 N N . ARG A 1 83 ? 26.680 6.625 -30.030 1.00 15.58 426 ARG A N 1
ATOM 658 C CA . ARG A 1 83 ? 27.133 7.992 -30.251 1.00 16.42 426 ARG A CA 1
ATOM 659 C C . ARG A 1 83 ? 26.278 8.708 -31.296 1.00 15.37 426 ARG A C 1
ATOM 660 O O . ARG A 1 83 ? 25.851 9.836 -31.087 1.00 13.78 426 ARG A O 1
ATOM 668 N N . LEU A 1 84 ? 26.039 8.059 -32.429 1.00 14.80 427 LEU A N 1
ATOM 669 C CA . LEU A 1 84 ? 25.237 8.662 -33.486 1.00 16.09 427 LEU A CA 1
ATOM 670 C C . LEU A 1 84 ? 23.876 9.124 -32.976 1.00 14.50 427 LEU A C 1
ATOM 671 O O . LEU A 1 84 ? 23.463 10.255 -33.224 1.00 18.13 427 LEU A O 1
ATOM 676 N N . HIS A 1 85 ? 23.185 8.249 -32.257 1.00 15.58 428 HIS A N 1
ATOM 677 C CA . HIS A 1 85 ? 21.866 8.572 -31.740 1.00 15.88 428 HIS A CA 1
ATOM 678 C C . HIS A 1 85 ? 21.920 9.715 -30.727 1.00 16.37 428 HIS A C 1
ATOM 679 O O . HIS A 1 85 ? 21.130 10.650 -30.803 1.00 15.83 428 HIS A O 1
ATOM 686 N N . ARG A 1 86 ? 22.863 9.640 -29.789 1.00 15.61 429 ARG A N 1
ATOM 687 C CA . ARG A 1 86 ? 23.013 10.665 -28.757 1.00 13.86 429 ARG A CA 1
ATOM 688 C C . ARG A 1 86 ? 23.198 12.068 -29.324 1.00 14.84 429 ARG A C 1
ATOM 689 O O . ARG A 1 86 ? 22.490 13.001 -28.938 1.00 14.39 429 ARG A O 1
ATOM 697 N N . TRP A 1 87 ? 24.140 12.234 -30.245 1.00 14.22 430 TRP A N 1
ATOM 698 C CA . TRP A 1 87 ? 24.385 13.555 -30.806 1.00 13.97 430 TRP A CA 1
ATOM 699 C C . TRP A 1 87 ? 23.270 14.040 -31.705 1.00 15.71 430 TRP A C 1
ATOM 700 O O . TRP A 1 87 ? 23.049 15.241 -31.865 1.00 17.02 430 TRP A O 1
ATOM 711 N N . GLN A 1 88 ? 22.560 13.100 -32.297 1.00 16.55 431 GLN A N 1
ATOM 712 C CA . GLN A 1 88 ? 21.461 13.477 -33.143 1.00 19.70 431 GLN A CA 1
ATOM 713 C C . GLN A 1 88 ? 20.390 14.073 -32.223 1.00 17.75 431 GLN A C 1
ATOM 714 O O . GLN A 1 88 ? 19.833 15.128 -32.511 1.00 19.18 431 GLN A O 1
ATOM 720 N N . GLN A 1 89 ? 20.151 13.436 -31.081 1.00 17.26 432 GLN A N 1
ATOM 721 C CA . GLN A 1 89 ? 19.161 13.957 -30.144 1.00 15.85 432 GLN A CA 1
ATOM 722 C C . GLN A 1 89 ? 19.625 15.313 -29.612 1.00 16.06 432 GLN A C 1
ATOM 723 O O . GLN A 1 89 ? 18.824 16.225 -29.422 1.00 15.91 432 GLN A O 1
ATOM 729 N N . ILE A 1 90 ? 20.924 15.458 -29.377 1.00 17.15 433 ILE A N 1
ATOM 730 C CA . ILE A 1 90 ? 21.436 16.729 -28.885 1.00 17.67 433 ILE A CA 1
ATOM 731 C C . ILE A 1 90 ? 21.246 17.821 -29.936 1.00 18.33 433 ILE A C 1
ATOM 732 O O . ILE A 1 90 ? 20.925 18.960 -29.601 1.00 20.03 433 ILE A O 1
ATOM 737 N N . GLU A 1 91 ? 21.445 17.486 -31.205 1.00 17.70 434 GLU A N 1
ATOM 738 C CA . GLU A 1 91 ? 21.267 18.479 -32.254 1.00 19.63 434 GLU A CA 1
ATOM 739 C C . GLU A 1 91 ? 19.809 18.916 -32.300 1.00 19.83 434 GLU A C 1
ATOM 740 O O . GLU A 1 91 ? 19.512 20.105 -32.385 1.00 21.38 434 GLU A O 1
ATOM 746 N N . ILE A 1 92 ? 18.900 17.949 -32.233 1.00 19.36 435 ILE A N 1
ATOM 747 C CA . ILE A 1 92 ? 17.475 18.252 -32.278 1.00 19.91 435 ILE A CA 1
ATOM 748 C C . ILE A 1 92 ? 17.035 19.144 -31.127 1.00 22.07 435 ILE A C 1
ATOM 749 O O . ILE A 1 92 ? 16.291 20.099 -31.333 1.00 23.03 435 ILE A O 1
ATOM 754 N N . LEU A 1 93 ? 17.481 18.829 -29.916 1.00 22.04 436 LEU A N 1
ATOM 755 C CA . LEU A 1 93 ? 17.090 19.597 -28.748 1.00 23.61 436 LEU A CA 1
ATOM 756 C C . LEU A 1 93 ? 17.694 20.994 -28.659 1.00 25.22 436 LEU A C 1
ATOM 757 O O . LEU A 1 93 ? 17.073 21.905 -28.121 1.00 26.57 436 LEU A O 1
ATOM 762 N N . THR A 1 94 ? 18.902 21.169 -29.182 1.00 25.50 437 THR A N 1
ATOM 763 C CA . THR A 1 94 ? 19.557 22.468 -29.136 1.00 25.30 437 THR A CA 1
ATOM 764 C C . THR A 1 94 ? 19.220 23.314 -30.355 1.00 26.63 437 THR A C 1
ATOM 765 O O . THR A 1 94 ? 19.190 24.543 -30.277 1.00 28.06 437 THR A O 1
ATOM 769 N N . GLY A 1 95 ? 18.975 22.646 -31.478 1.00 26.79 438 GLY A N 1
ATOM 770 C CA . GLY A 1 95 ? 18.679 23.351 -32.707 1.00 28.32 438 GLY A CA 1
ATOM 771 C C . GLY A 1 95 ? 19.976 23.689 -33.415 1.00 28.85 438 GLY A C 1
ATOM 772 O O . GLY A 1 95 ? 19.978 24.345 -34.459 1.00 29.57 438 GLY A O 1
ATOM 773 N N . PHE A 1 96 ? 21.089 23.236 -32.845 1.00 27.51 439 PHE A N 1
ATOM 774 C CA . PHE A 1 96 ? 22.399 23.497 -33.430 1.00 28.78 439 PHE A CA 1
ATOM 775 C C . PHE A 1 96 ? 22.831 22.431 -34.406 1.00 28.78 439 PHE A C 1
ATOM 776 O O . PHE A 1 96 ? 22.417 21.278 -34.324 1.00 30.08 439 PHE A O 1
ATOM 784 N N . GLN A 1 97 ? 23.690 22.825 -35.331 1.00 30.25 440 GLN A N 1
ATOM 785 C CA . GLN A 1 97 ? 24.269 21.861 -36.239 1.00 30.95 440 GLN A CA 1
ATOM 786 C C . GLN A 1 97 ? 25.569 21.622 -35.488 1.00 30.08 440 GLN A C 1
ATOM 787 O O . GLN A 1 97 ? 26.331 22.552 -35.254 1.00 31.02 440 GLN A O 1
ATOM 793 N N . ILE A 1 98 ? 25.815 20.389 -35.086 1.00 27.86 441 ILE A N 1
ATOM 794 C CA . ILE A 1 98 ? 27.005 20.106 -34.313 1.00 26.76 441 ILE A CA 1
ATOM 795 C C . ILE A 1 98 ? 27.915 19.159 -35.047 1.00 27.58 441 ILE A C 1
ATOM 796 O O . ILE A 1 98 ? 29.126 19.367 -35.131 1.00 28.27 441 ILE A O 1
ATOM 801 N N . VAL A 1 99 ? 27.295 18.125 -35.598 1.00 27.65 442 VAL A N 1
ATOM 802 C CA . VAL A 1 99 ? 28.008 17.070 -36.284 1.00 31.29 442 VAL A CA 1
ATOM 803 C C . VAL A 1 99 ? 28.540 17.287 -37.695 1.00 33.30 442 VAL A C 1
ATOM 804 O O . VAL A 1 99 ? 29.746 17.269 -37.899 1.00 34.91 442 VAL A O 1
ATOM 808 N N . ASN A 1 100 ? 27.664 17.500 -38.668 1.00 35.38 443 ASN A N 1
ATOM 809 C CA . ASN A 1 100 ? 28.122 17.631 -40.048 1.00 36.97 443 ASN A CA 1
ATOM 810 C C . ASN A 1 100 ? 28.785 18.897 -40.574 1.00 38.62 443 ASN A C 1
ATOM 811 O O . ASN A 1 100 ? 29.114 19.821 -39.792 1.00 40.94 443 ASN A O 1
ATOM 816 N N . PRO B 1 1 ? -28.985 22.327 -21.362 1.00 40.42 344 PRO B N 1
ATOM 817 C CA . PRO B 1 1 ? -29.300 21.085 -22.125 1.00 40.27 344 PRO B CA 1
ATOM 818 C C . PRO B 1 1 ? -28.854 19.845 -21.370 1.00 39.40 344 PRO B C 1
ATOM 819 O O . PRO B 1 1 ? -27.689 19.461 -21.444 1.00 41.18 344 PRO B O 1
ATOM 821 N N . GLU B 1 2 ? -29.764 19.197 -20.648 1.00 37.58 345 GLU B N 1
ATOM 822 C CA . GLU B 1 2 ? -29.345 18.024 -19.900 1.00 36.08 345 GLU B CA 1
ATOM 823 C C . GLU B 1 2 ? -28.844 16.889 -20.783 1.00 33.67 345 GLU B C 1
ATOM 824 O O . GLU B 1 2 ? -27.888 16.220 -20.417 1.00 31.49 345 GLU B O 1
ATOM 830 N N . ALA B 1 3 ? -29.465 16.676 -21.942 1.00 29.35 346 ALA B N 1
ATOM 831 C CA . ALA B 1 3 ? -29.011 15.613 -22.835 1.00 28.02 346 ALA B CA 1
ATOM 832 C C . ALA B 1 3 ? -27.559 15.879 -23.243 1.00 23.87 346 ALA B C 1
ATOM 833 O O . ALA B 1 3 ? -26.710 14.999 -23.140 1.00 25.12 346 ALA B O 1
ATOM 835 N N . LEU B 1 4 ? -27.279 17.097 -23.697 1.00 21.42 347 LEU B N 1
ATOM 836 C CA . LEU B 1 4 ? -25.927 17.425 -24.122 1.00 20.85 347 LEU B CA 1
ATOM 837 C C . LEU B 1 4 ? -24.913 17.237 -23.006 1.00 20.04 347 LEU B C 1
ATOM 838 O O . LEU B 1 4 ? -23.805 16.760 -23.244 1.00 18.97 347 LEU B O 1
ATOM 843 N N . GLN B 1 5 ? -25.271 17.631 -21.790 1.00 18.45 348 GLN B N 1
ATOM 844 C CA . GLN B 1 5 ? -24.351 17.473 -20.683 1.00 19.41 348 GLN B CA 1
ATOM 845 C C . GLN B 1 5 ? -23.969 16.004 -20.500 1.00 19.24 348 GLN B C 1
ATOM 846 O O . GLN B 1 5 ? -22.811 15.678 -20.256 1.00 18.38 348 GLN B O 1
ATOM 852 N N . LYS B 1 6 ? -24.939 15.109 -20.629 1.00 18.85 349 LYS B N 1
ATOM 853 C CA . LYS B 1 6 ? -24.641 13.697 -20.460 1.00 19.57 349 LYS B CA 1
ATOM 854 C C . LYS B 1 6 ? -23.722 13.151 -21.552 1.00 16.84 349 LYS B C 1
ATOM 855 O O . LYS B 1 6 ? -22.858 12.326 -21.272 1.00 17.68 349 LYS B O 1
ATOM 861 N N . TRP B 1 7 ? -23.920 13.582 -22.792 1.00 15.67 350 TRP B N 1
ATOM 862 C CA . TRP B 1 7 ? -23.088 13.114 -23.892 1.00 15.04 350 TRP B CA 1
ATOM 863 C C . TRP B 1 7 ? -21.660 13.587 -23.688 1.00 14.40 350 TRP B C 1
ATOM 864 O O . TRP B 1 7 ? -20.712 12.859 -23.996 1.00 13.89 350 TRP B O 1
ATOM 875 N N . LEU B 1 8 ? -21.518 14.822 -23.198 1.00 14.62 351 LEU B N 1
ATOM 876 C CA . LEU B 1 8 ? -20.209 15.419 -22.942 1.00 14.44 351 LEU B CA 1
ATOM 877 C C . LEU B 1 8 ? -19.554 14.733 -21.740 1.00 14.90 351 LEU B C 1
ATOM 878 O O . LEU B 1 8 ? -18.345 14.516 -21.738 1.00 13.74 351 LEU B O 1
ATOM 883 N N . GLN B 1 9 ? -20.344 14.338 -20.740 1.00 15.88 352 GLN B N 1
ATOM 884 C CA . GLN B 1 9 ? -19.777 13.641 -19.583 1.00 16.22 352 GLN B CA 1
ATOM 885 C C . GLN B 1 9 ? -19.223 12.293 -20.049 1.00 15.93 352 GLN B C 1
ATOM 886 O O . GLN B 1 9 ? -18.114 11.903 -19.694 1.00 15.03 352 GLN B O 1
ATOM 892 N N . LEU B 1 10 ? -20.002 11.595 -20.868 1.00 14.23 353 LEU B N 1
ATOM 893 C CA . LEU B 1 10 ? -19.578 10.308 -21.387 1.00 14.83 353 LEU B CA 1
ATOM 894 C C . LEU B 1 10 ? -18.302 10.493 -22.232 1.00 14.33 353 LEU B C 1
ATOM 895 O O . LEU B 1 10 ? -17.362 9.705 -22.138 1.00 13.09 353 LEU B O 1
ATOM 900 N N . THR B 1 11 ? -18.270 11.543 -23.049 1.00 13.36 354 THR B N 1
ATOM 901 C CA . THR B 1 11 ? -17.118 11.832 -23.892 1.00 14.29 354 THR B CA 1
ATOM 902 C C . THR B 1 11 ? -15.870 12.054 -23.036 1.00 15.02 354 THR B C 1
ATOM 903 O O . THR B 1 11 ? -14.789 11.565 -23.367 1.00 13.55 354 THR B O 1
ATOM 907 N N . HIS B 1 12 ? -16.017 12.789 -21.938 1.00 14.14 355 HIS B N 1
ATOM 908 C CA . HIS B 1 12 ? -14.888 13.038 -21.048 1.00 14.69 355 HIS B CA 1
ATOM 909 C C . HIS B 1 12 ? -14.418 11.747 -20.384 1.00 15.42 355 HIS B C 1
ATOM 910 O O . HIS B 1 12 ? -13.216 11.512 -20.267 1.00 15.73 355 HIS B O 1
ATOM 917 N N . GLU B 1 13 ? -15.359 10.918 -19.941 1.00 15.81 356 GLU B N 1
ATOM 918 C CA . GLU B 1 13 ? -15.030 9.640 -19.312 1.00 17.28 356 GLU B CA 1
ATOM 919 C C . GLU B 1 13 ? -14.198 8.800 -20.278 1.00 16.61 356 GLU B C 1
ATOM 920 O O . GLU B 1 13 ? -13.231 8.149 -19.876 1.00 16.29 356 GLU B O 1
ATOM 926 N N . VAL B 1 14 ? -14.591 8.811 -21.551 1.00 13.76 357 VAL B N 1
ATOM 927 C CA . VAL B 1 14 ? -13.877 8.065 -22.584 1.00 13.96 357 VAL B CA 1
ATOM 928 C C . VAL B 1 14 ? -12.452 8.597 -22.764 1.00 15.06 357 VAL B C 1
ATOM 929 O O . VAL B 1 14 ? -11.493 7.821 -22.828 1.00 13.17 357 VAL B O 1
ATOM 933 N N . GLU B 1 15 ? -12.299 9.918 -22.834 1.00 12.42 358 GLU B N 1
ATOM 934 C CA . GLU B 1 15 ? -10.964 10.476 -23.008 1.00 13.46 358 GLU B CA 1
ATOM 935 C C . GLU B 1 15 ? -10.057 10.170 -21.816 1.00 14.40 358 GLU B C 1
ATOM 936 O O . GLU B 1 15 ? -8.878 9.866 -21.986 1.00 13.96 358 GLU B O 1
ATOM 942 N N . VAL B 1 16 ? -10.598 10.267 -20.609 1.00 13.93 359 VAL B N 1
ATOM 943 C CA . VAL B 1 16 ? -9.799 9.989 -19.424 1.00 16.41 359 VAL B CA 1
ATOM 944 C C . VAL B 1 16 ? -9.319 8.540 -19.437 1.00 15.54 359 VAL B C 1
ATOM 945 O O . VAL B 1 16 ? -8.185 8.252 -19.065 1.00 15.50 359 VAL B O 1
ATOM 949 N N . GLN B 1 17 ? -10.173 7.620 -19.865 1.00 13.87 360 GLN B N 1
ATOM 950 C CA . GLN B 1 17 ? -9.756 6.226 -19.913 1.00 14.74 360 GLN B CA 1
ATOM 951 C C . GLN B 1 17 ? -8.646 6.035 -20.961 1.00 16.68 360 GLN B C 1
ATOM 952 O O . GLN B 1 17 ? -7.672 5.316 -20.710 1.00 15.83 360 GLN B O 1
ATOM 958 N N . TYR B 1 18 ? -8.775 6.695 -22.114 1.00 15.23 361 TYR B N 1
ATOM 959 C CA . TYR B 1 18 ? -7.747 6.610 -23.152 1.00 16.45 361 TYR B CA 1
ATOM 960 C C . TYR B 1 18 ? -6.426 7.151 -22.615 1.00 16.85 361 TYR B C 1
ATOM 961 O O . TYR B 1 18 ? -5.371 6.556 -22.839 1.00 16.23 361 TYR B O 1
ATOM 970 N N . TYR B 1 19 ? -6.489 8.298 -21.934 1.00 14.43 362 TYR B N 1
ATOM 971 C CA . TYR B 1 19 ? -5.302 8.914 -21.351 1.00 15.52 362 TYR B CA 1
ATOM 972 C C . TYR B 1 19 ? -4.632 7.988 -20.341 1.00 15.82 362 TYR B C 1
ATOM 973 O O . TYR B 1 19 ? -3.410 7.854 -20.328 1.00 16.28 362 TYR B O 1
ATOM 982 N N . ASN B 1 20 ? -5.428 7.366 -19.481 1.00 16.26 363 ASN B N 1
ATOM 983 C CA . ASN B 1 20 ? -4.863 6.475 -18.473 1.00 19.16 363 ASN B CA 1
ATOM 984 C C . ASN B 1 20 ? -4.132 5.284 -19.078 1.00 18.59 363 ASN B C 1
ATOM 985 O O . ASN B 1 20 ? -3.111 4.835 -18.555 1.00 18.26 363 ASN B O 1
ATOM 990 N N . ILE B 1 21 ? -4.653 4.775 -20.188 1.00 18.15 364 ILE B N 1
ATOM 991 C CA . ILE B 1 21 ? -4.028 3.657 -20.868 1.00 19.83 364 ILE B CA 1
ATOM 992 C C . ILE B 1 21 ? -2.708 4.134 -21.472 1.00 20.57 364 ILE B C 1
ATOM 993 O O . ILE B 1 21 ? -1.700 3.430 -21.415 1.00 19.32 364 ILE B O 1
ATOM 998 N N . LYS B 1 22 ? -2.726 5.337 -22.043 1.00 20.75 365 LYS B N 1
ATOM 999 C CA . LYS B 1 22 ? -1.530 5.933 -22.635 1.00 21.90 365 LYS B CA 1
ATOM 1000 C C . LYS B 1 22 ? -0.440 6.084 -21.566 1.00 20.94 365 LYS B C 1
ATOM 1001 O O . LYS B 1 22 ? 0.709 5.688 -21.778 1.00 21.43 365 LYS B O 1
ATOM 1007 N N . LYS B 1 23 ? -0.811 6.647 -20.419 1.00 19.65 366 LYS B N 1
ATOM 1008 C CA . LYS B 1 23 ? 0.123 6.867 -19.315 1.00 20.45 366 LYS B CA 1
ATOM 1009 C C . LYS B 1 23 ? 0.668 5.547 -18.782 1.00 20.31 366 LYS B C 1
ATOM 1010 O O . LYS B 1 23 ? 1.859 5.404 -18.530 1.00 18.48 366 LYS B O 1
ATOM 1016 N N . GLN B 1 24 ? -0.231 4.591 -18.603 1.00 20.28 367 GLN B N 1
ATOM 1017 C CA . GLN B 1 24 ? 0.125 3.274 -18.110 1.00 21.73 367 GLN B CA 1
ATOM 1018 C C . GLN B 1 24 ? 1.066 2.586 -19.106 1.00 21.77 367 GLN B C 1
ATOM 1019 O O . GLN B 1 24 ? 2.037 1.927 -18.714 1.00 20.38 367 GLN B O 1
ATOM 1025 N N . ASN B 1 25 ? 0.806 2.758 -20.398 1.00 19.89 368 ASN B N 1
ATOM 1026 C CA . ASN B 1 25 ? 1.668 2.147 -21.387 1.00 21.97 368 ASN B CA 1
ATOM 1027 C C . ASN B 1 25 ? 3.046 2.809 -21.385 1.00 19.79 368 ASN B C 1
ATOM 1028 O O . ASN B 1 25 ? 4.044 2.148 -21.635 1.00 21.76 368 ASN B O 1
ATOM 1033 N N . ALA B 1 26 ? 3.110 4.106 -21.082 1.00 21.19 369 ALA B N 1
ATOM 1034 C CA . ALA B 1 26 ? 4.398 4.802 -21.035 1.00 20.97 369 ALA B CA 1
ATOM 1035 C C . ALA B 1 26 ? 5.171 4.345 -19.791 1.00 21.78 369 ALA B C 1
ATOM 1036 O O . ALA B 1 26 ? 6.387 4.163 -19.838 1.00 21.24 369 ALA B O 1
ATOM 1038 N N . GLU B 1 27 ? 4.461 4.163 -18.680 1.00 20.20 370 GLU B N 1
ATOM 1039 C CA . GLU B 1 27 ? 5.089 3.733 -17.442 1.00 21.96 370 GLU B CA 1
ATOM 1040 C C . GLU B 1 27 ? 5.652 2.330 -17.633 1.00 23.06 370 GLU B C 1
ATOM 1041 O O . GLU B 1 27 ? 6.755 2.027 -17.165 1.00 20.36 370 GLU B O 1
ATOM 1047 N N . LYS B 1 28 ? 4.902 1.476 -18.326 1.00 21.80 371 LYS B N 1
ATOM 1048 C CA . LYS B 1 28 ? 5.357 0.119 -18.581 1.00 23.72 371 LYS B CA 1
ATOM 1049 C C . LYS B 1 28 ? 6.594 0.142 -19.483 1.00 23.35 371 LYS B C 1
ATOM 1050 O O . LYS B 1 28 ? 7.529 -0.627 -19.277 1.00 23.23 371 LYS B O 1
ATOM 1056 N N . GLN B 1 29 ? 6.581 1.024 -20.480 1.00 22.55 372 GLN B N 1
ATOM 1057 C CA . GLN B 1 29 ? 7.683 1.173 -21.418 1.00 23.25 372 GLN B CA 1
ATOM 1058 C C . GLN B 1 29 ? 8.970 1.540 -20.655 1.00 22.50 372 GLN B C 1
ATOM 1059 O O . GLN B 1 29 ? 10.036 0.988 -20.962 1.00 22.88 372 GLN B O 1
ATOM 1065 N N . LEU B 1 30 ? 8.876 2.449 -19.672 1.00 22.45 373 LEU B N 1
ATOM 1066 C CA . LEU B 1 30 ? 10.046 2.876 -18.889 1.00 23.45 373 LEU B CA 1
ATOM 1067 C C . LEU B 1 30 ? 10.527 1.698 -18.040 1.00 24.56 373 LEU B C 1
ATOM 1068 O O . LEU B 1 30 ? 11.731 1.438 -17.936 1.00 24.26 373 LEU B O 1
ATOM 1073 N N . MET B 1 31 ? 9.580 0.947 -17.482 1.00 24.25 374 MET B N 1
ATOM 1074 C CA . MET B 1 31 ? 9.918 -0.196 -16.649 1.00 26.20 374 MET B CA 1
ATOM 1075 C C . MET B 1 31 ? 10.666 -1.232 -17.458 1.00 24.19 374 MET B C 1
ATOM 1076 O O . MET B 1 31 ? 11.688 -1.754 -17.026 1.00 24.58 374 MET B O 1
ATOM 1081 N N . VAL B 1 32 ? 10.148 -1.505 -18.647 1.00 24.52 375 VAL B N 1
ATOM 1082 C CA . VAL B 1 32 ? 10.746 -2.479 -19.534 1.00 24.88 375 VAL B CA 1
ATOM 1083 C C . VAL B 1 32 ? 12.134 -2.041 -19.997 1.00 24.02 375 VAL B C 1
ATOM 1084 O O . VAL B 1 32 ? 13.036 -2.870 -20.130 1.00 23.39 375 VAL B O 1
ATOM 1088 N N . ALA B 1 33 ? 12.308 -0.742 -20.230 1.00 22.61 376 ALA B N 1
ATOM 1089 C CA . ALA B 1 33 ? 13.594 -0.211 -20.669 1.00 23.10 376 ALA B CA 1
ATOM 1090 C C . ALA B 1 33 ? 14.651 -0.340 -19.571 1.00 21.59 376 ALA B C 1
ATOM 1091 O O . ALA B 1 33 ? 15.765 -0.778 -19.828 1.00 22.82 376 ALA B O 1
ATOM 1093 N N . LYS B 1 34 ? 14.302 0.038 -18.347 1.00 22.65 377 LYS B N 1
ATOM 1094 C CA . LYS B 1 34 ? 15.247 -0.032 -17.238 1.00 23.51 377 LYS B CA 1
ATOM 1095 C C . LYS B 1 34 ? 15.634 -1.461 -16.948 1.00 25.41 377 LYS B C 1
ATOM 1096 O O . LYS B 1 34 ? 16.770 -1.762 -16.582 1.00 23.26 377 LYS B O 1
ATOM 1102 N N . GLU B 1 35 ? 14.653 -2.333 -17.089 1.00 27.30 378 GLU B N 1
ATOM 1103 C CA . GLU B 1 35 ? 14.807 -3.753 -16.852 1.00 29.76 378 GLU B CA 1
ATOM 1104 C C . GLU B 1 35 ? 15.750 -4.335 -17.916 1.00 29.00 378 GLU B C 1
ATOM 1105 O O . GLU B 1 35 ? 16.668 -5.099 -17.605 1.00 28.51 378 GLU B O 1
ATOM 1111 N N . GLY B 1 36 ? 15.528 -3.956 -19.169 1.00 27.56 379 GLY B N 1
ATOM 1112 C CA . GLY B 1 36 ? 16.374 -4.438 -20.242 1.00 27.90 379 GLY B CA 1
ATOM 1113 C C . GLY B 1 36 ? 17.815 -3.996 -20.040 1.00 28.09 379 GLY B C 1
ATOM 1114 O O . GLY B 1 36 ? 18.748 -4.761 -20.285 1.00 29.28 379 GLY B O 1
ATOM 1115 N N . ALA B 1 37 ? 18.007 -2.761 -19.586 1.00 26.83 380 ALA B N 1
ATOM 1116 C CA . ALA B 1 37 ? 19.354 -2.256 -19.364 1.00 27.31 380 ALA B CA 1
ATOM 1117 C C . ALA B 1 37 ? 20.022 -2.937 -18.176 1.00 28.32 380 ALA B C 1
ATOM 1118 O O . ALA B 1 37 ? 21.224 -3.195 -18.219 1.00 26.62 380 ALA B O 1
ATOM 1120 N N . GLU B 1 38 ? 19.271 -3.224 -17.113 1.00 28.35 381 GLU B N 1
ATOM 1121 C CA . GLU B 1 38 ? 19.876 -3.888 -15.969 1.00 29.88 381 GLU B CA 1
ATOM 1122 C C . GLU B 1 38 ? 20.317 -5.303 -16.342 1.00 29.47 381 GLU B C 1
ATOM 1123 O O . GLU B 1 38 ? 21.345 -5.778 -15.860 1.00 30.61 381 GLU B O 1
ATOM 1129 N N . LYS B 1 39 ? 19.562 -5.971 -17.210 1.00 28.58 382 LYS B N 1
ATOM 1130 C CA . LYS B 1 39 ? 19.923 -7.322 -17.623 1.00 29.02 382 LYS B CA 1
ATOM 1131 C C . LYS B 1 39 ? 21.209 -7.339 -18.444 1.00 27.42 382 LYS B C 1
ATOM 1132 O O . LYS B 1 39 ? 22.058 -8.207 -18.244 1.00 25.18 382 LYS B O 1
ATOM 1138 N N . ILE B 1 40 ? 21.349 -6.393 -19.370 1.00 25.70 383 ILE B N 1
ATOM 1139 C CA . ILE B 1 40 ? 22.544 -6.325 -20.216 1.00 25.95 383 ILE B CA 1
ATOM 1140 C C . ILE B 1 40 ? 23.765 -5.997 -19.365 1.00 23.97 383 ILE B C 1
ATOM 1141 O O . ILE B 1 40 ? 24.829 -6.590 -19.509 1.00 23.82 383 ILE B O 1
ATOM 1146 N N . LYS B 1 41 ? 23.597 -5.037 -18.473 1.00 24.51 384 LYS B N 1
ATOM 1147 C CA . LYS B 1 41 ? 24.681 -4.623 -17.613 1.00 25.37 384 LYS B CA 1
ATOM 1148 C C . LYS B 1 41 ? 25.188 -5.765 -16.736 1.00 24.76 384 LYS B C 1
ATOM 1149 O O . LYS B 1 41 ? 26.392 -5.980 -16.621 1.00 23.40 384 LYS B O 1
ATOM 1155 N N . LYS B 1 42 ? 24.259 -6.483 -16.115 1.00 23.46 385 LYS B N 1
ATOM 1156 C CA . LYS B 1 42 ? 24.597 -7.589 -15.232 1.00 23.45 385 LYS B CA 1
ATOM 1157 C C . LYS B 1 42 ? 25.377 -8.640 -15.998 1.00 22.10 385 LYS B C 1
ATOM 1158 O O . LYS B 1 42 ? 26.360 -9.197 -15.511 1.00 21.33 385 LYS B O 1
ATOM 1164 N N . LYS B 1 43 ? 24.916 -8.904 -17.210 1.00 22.23 386 LYS B N 1
ATOM 1165 C CA . LYS B 1 43 ? 25.539 -9.873 -18.086 1.00 22.46 386 LYS B CA 1
ATOM 1166 C C . LYS B 1 43 ? 26.963 -9.429 -18.453 1.00 20.48 386 LYS B C 1
ATOM 1167 O O . LYS B 1 43 ? 27.910 -10.211 -18.348 1.00 19.45 386 LYS B O 1
ATOM 1173 N N . ARG B 1 44 ? 27.119 -8.177 -18.878 1.00 20.28 387 ARG B N 1
ATOM 1174 C CA . ARG B 1 44 ? 28.439 -7.664 -19.249 1.00 21.13 387 ARG B CA 1
ATOM 1175 C C . ARG B 1 44 ? 29.365 -7.656 -18.038 1.00 19.92 387 ARG B C 1
ATOM 1176 O O . ARG B 1 44 ? 30.572 -7.860 -18.173 1.00 20.84 387 ARG B O 1
ATOM 1184 N N . ASN B 1 45 ? 28.804 -7.408 -16.855 1.00 19.20 388 ASN B N 1
ATOM 1185 C CA . ASN B 1 45 ? 29.607 -7.392 -15.637 1.00 20.72 388 ASN B CA 1
ATOM 1186 C C . ASN B 1 45 ? 30.247 -8.755 -15.429 1.00 20.49 388 ASN B C 1
ATOM 1187 O O . ASN B 1 45 ? 31.423 -8.861 -15.083 1.00 20.63 388 ASN B O 1
ATOM 1192 N N . THR B 1 46 ? 29.468 -9.805 -15.644 1.00 18.97 389 THR B N 1
ATOM 1193 C CA . THR B 1 46 ? 29.974 -11.156 -15.472 1.00 21.32 389 THR B CA 1
ATOM 1194 C C . THR B 1 46 ? 30.895 -11.540 -16.628 1.00 20.82 389 THR B C 1
ATOM 1195 O O . THR B 1 46 ? 31.942 -12.163 -16.427 1.00 18.86 389 THR B O 1
ATOM 1199 N N . LEU B 1 47 ? 30.507 -11.151 -17.840 1.00 18.38 390 LEU B N 1
ATOM 1200 C CA . LEU B 1 47 ? 31.298 -11.447 -19.031 1.00 20.26 390 LEU B CA 1
ATOM 1201 C C . LEU B 1 47 ? 32.651 -10.755 -19.102 1.00 19.51 390 LEU B C 1
ATOM 1202 O O . LEU B 1 47 ? 33.664 -11.386 -19.396 1.00 20.65 390 LEU B O 1
ATOM 1207 N N . PHE B 1 48 ? 32.664 -9.450 -18.852 1.00 19.75 391 PHE B N 1
ATOM 1208 C CA . PHE B 1 48 ? 33.890 -8.678 -18.978 1.00 21.57 391 PHE B CA 1
ATOM 1209 C C . P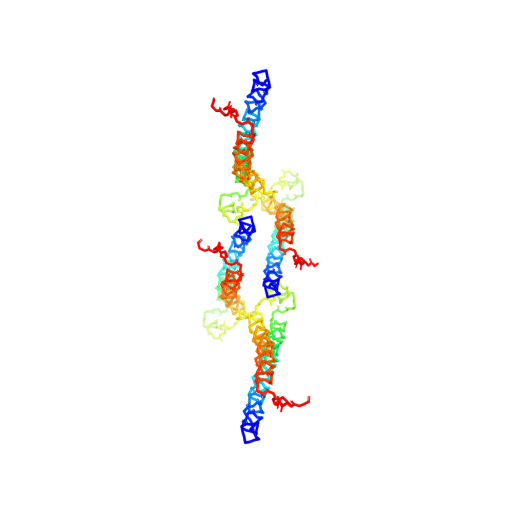HE B 1 48 ? 34.518 -8.096 -17.727 1.00 21.10 391 PHE B C 1
ATOM 1210 O O . PHE B 1 48 ? 35.623 -7.571 -17.796 1.00 21.52 391 PHE B O 1
ATOM 1218 N N . GLY B 1 49 ? 33.825 -8.167 -16.596 1.00 21.08 392 GLY B N 1
ATOM 1219 C CA . GLY B 1 49 ? 34.379 -7.607 -15.374 1.00 20.91 392 GLY B CA 1
ATOM 1220 C C . GLY B 1 49 ? 33.788 -6.241 -15.094 1.00 21.92 392 GLY B C 1
ATOM 1221 O O . GLY B 1 49 ? 33.408 -5.514 -16.018 1.00 21.66 392 GLY B O 1
ATOM 1222 N N . THR B 1 50 ? 33.710 -5.882 -13.818 1.00 21.53 393 THR B N 1
ATOM 1223 C CA . THR B 1 50 ? 33.142 -4.601 -13.429 1.00 21.03 393 THR B CA 1
ATOM 1224 C C . THR B 1 50 ? 33.959 -3.417 -13.942 1.00 20.73 393 THR B C 1
ATOM 1225 O O . THR B 1 50 ? 33.398 -2.389 -14.314 1.00 18.27 393 THR B O 1
ATOM 1229 N N . PHE B 1 51 ? 35.280 -3.565 -13.986 1.00 20.93 394 PHE B N 1
ATOM 1230 C CA . PHE B 1 51 ? 36.131 -2.476 -14.454 1.00 22.24 394 PHE B CA 1
ATOM 1231 C C . PHE B 1 51 ? 35.751 -2.079 -15.881 1.00 20.52 394 PHE B C 1
ATOM 1232 O O . PHE B 1 51 ? 35.527 -0.907 -16.174 1.00 19.40 394 PHE B O 1
ATOM 1240 N N . HIS B 1 52 ? 35.687 -3.067 -16.763 1.00 19.93 395 HIS B N 1
ATOM 1241 C CA . HIS B 1 52 ? 35.329 -2.843 -18.163 1.00 20.11 395 HIS B CA 1
ATOM 1242 C C . HIS B 1 52 ? 33.962 -2.165 -18.295 1.00 19.53 395 HIS B C 1
ATOM 1243 O O . HIS B 1 52 ? 33.795 -1.204 -19.043 1.00 18.75 395 HIS B O 1
ATOM 1250 N N . VAL B 1 53 ? 32.979 -2.675 -17.565 1.00 18.69 396 VAL B N 1
ATOM 1251 C CA . VAL B 1 53 ? 31.633 -2.124 -17.629 1.00 19.23 396 VAL B CA 1
ATOM 1252 C C . VAL B 1 53 ? 31.590 -0.684 -17.125 1.00 21.12 396 VAL B C 1
ATOM 1253 O O . VAL B 1 53 ? 30.893 0.158 -17.691 1.00 20.51 396 VAL B O 1
ATOM 1257 N N . ALA B 1 54 ? 32.352 -0.404 -16.073 1.00 19.97 397 ALA B N 1
ATOM 1258 C CA . ALA B 1 54 ? 32.402 0.932 -15.498 1.00 21.10 397 ALA B CA 1
ATOM 1259 C C . ALA B 1 54 ? 33.010 1.935 -16.480 1.00 21.75 397 ALA B C 1
ATOM 1260 O O . ALA B 1 54 ? 32.793 3.140 -16.360 1.00 23.09 397 ALA B O 1
ATOM 1262 N N . HIS B 1 55 ? 33.762 1.435 -17.453 1.00 21.02 398 HIS B N 1
ATOM 1263 C CA . HIS B 1 55 ? 34.402 2.293 -18.446 1.00 21.16 398 HIS B CA 1
ATOM 1264 C C . HIS B 1 55 ? 33.718 2.232 -19.809 1.00 20.78 398 HIS B C 1
ATOM 1265 O O . HIS B 1 55 ? 34.276 2.664 -20.813 1.00 20.94 398 HIS B O 1
ATOM 1272 N N . SER B 1 56 ? 32.503 1.692 -19.839 1.00 21.13 399 SER B N 1
ATOM 1273 C CA . SER B 1 56 ? 31.734 1.596 -21.075 1.00 19.97 399 SER B CA 1
ATOM 1274 C C . SER B 1 56 ? 30.253 1.530 -20.712 1.00 20.44 399 SER B C 1
ATOM 1275 O O . SER B 1 56 ? 29.483 0.797 -21.332 1.00 19.43 399 SER B O 1
ATOM 1278 N N . SER B 1 57 ? 29.862 2.318 -19.715 1.00 20.17 400 SER B N 1
ATOM 1279 C CA . SER B 1 57 ? 28.485 2.323 -19.223 1.00 19.61 400 SER B CA 1
ATOM 1280 C C . SER B 1 57 ? 27.381 2.647 -20.223 1.00 19.22 400 SER B C 1
ATOM 1281 O O . SER B 1 57 ? 26.254 2.186 -20.065 1.00 18.93 400 SER B O 1
ATOM 1284 N N . SER B 1 58 ? 27.683 3.425 -21.253 1.00 19.14 401 SER B N 1
ATOM 1285 C CA . SER B 1 58 ? 26.653 3.773 -22.234 1.00 20.23 401 SER B CA 1
ATOM 1286 C C . SER B 1 58 ? 26.239 2.597 -23.116 1.00 20.49 401 SER B C 1
ATOM 1287 O O . SER B 1 58 ? 25.224 2.661 -23.815 1.00 19.69 401 SER B O 1
ATOM 1290 N N . LEU B 1 59 ? 27.018 1.523 -23.090 1.00 18.57 402 LEU B N 1
ATOM 1291 C CA . LEU B 1 59 ? 26.709 0.369 -23.925 1.00 19.34 402 LEU B CA 1
ATOM 1292 C C . LEU B 1 59 ? 25.624 -0.558 -23.378 1.00 20.58 402 LEU B C 1
ATOM 1293 O O . LEU B 1 59 ? 25.279 -1.557 -24.004 1.00 21.40 402 LEU B O 1
ATOM 1298 N N . ASP B 1 60 ? 25.081 -0.236 -22.212 1.00 21.99 403 ASP B N 1
ATOM 1299 C CA . ASP B 1 60 ? 24.030 -1.069 -21.644 1.00 22.48 403 ASP B CA 1
ATOM 1300 C C . ASP B 1 60 ? 22.665 -0.633 -22.171 1.00 22.61 403 ASP B C 1
ATOM 1301 O O . ASP B 1 60 ? 21.665 -1.324 -21.986 1.00 23.32 403 ASP B O 1
ATOM 1306 N N . ASP B 1 61 ? 22.634 0.508 -22.850 1.00 20.03 404 ASP B N 1
ATOM 1307 C CA . ASP B 1 61 ? 21.394 1.014 -23.433 1.00 20.43 404 ASP B CA 1
ATOM 1308 C C . ASP B 1 61 ? 21.761 1.798 -24.690 1.00 19.98 404 ASP B C 1
ATOM 1309 O O . ASP B 1 61 ? 21.544 3.009 -24.779 1.00 18.01 404 ASP B O 1
ATOM 1314 N N . VAL B 1 62 ? 22.325 1.083 -25.659 1.00 19.34 405 VAL B N 1
ATOM 1315 C CA . VAL B 1 62 ? 22.777 1.670 -26.912 1.00 20.43 405 VAL B CA 1
ATOM 1316 C C . VAL B 1 62 ? 21.744 2.519 -27.647 1.00 21.03 405 VAL B C 1
ATOM 1317 O O . VAL B 1 62 ? 22.079 3.563 -28.209 1.00 22.15 405 VAL B O 1
ATOM 1321 N N . ASP B 1 63 ? 20.489 2.091 -27.649 1.00 21.92 406 ASP B N 1
ATOM 1322 C CA . ASP B 1 63 ? 19.478 2.866 -28.351 1.00 22.47 406 ASP B CA 1
ATOM 1323 C C . ASP B 1 63 ? 18.744 3.840 -27.439 1.00 21.03 406 ASP B C 1
ATOM 1324 O O . ASP B 1 63 ? 17.731 4.420 -27.820 1.00 21.74 406 ASP B O 1
ATOM 1329 N N . HIS B 1 64 ? 19.270 4.014 -26.232 1.00 17.87 407 HIS B N 1
ATOM 1330 C CA . HIS B 1 64 ? 18.704 4.942 -25.256 1.00 18.20 407 HIS B CA 1
ATOM 1331 C C . HIS B 1 64 ? 17.212 4.760 -25.039 1.00 19.63 407 HIS B C 1
ATOM 1332 O O . HIS B 1 64 ? 16.450 5.718 -25.063 1.00 20.05 407 HIS B O 1
ATOM 1339 N N . LYS B 1 65 ? 16.800 3.523 -24.810 1.00 20.12 408 LYS B N 1
ATOM 1340 C CA . LYS B 1 65 ? 15.394 3.231 -24.590 1.00 20.25 408 LYS B CA 1
ATOM 1341 C C . LYS B 1 65 ? 14.892 3.856 -23.319 1.00 19.23 408 LYS B C 1
ATOM 1342 O O . LYS B 1 65 ? 13.714 4.170 -23.202 1.00 18.68 408 LYS B O 1
ATOM 1348 N N . ILE B 1 66 ? 15.783 4.009 -22.351 1.00 18.59 409 ILE B N 1
ATOM 1349 C CA . ILE B 1 66 ? 15.376 4.595 -21.099 1.00 18.68 409 ILE B CA 1
ATOM 1350 C C . ILE B 1 66 ? 15.024 6.063 -21.317 1.00 18.95 409 ILE B C 1
ATOM 1351 O O . ILE B 1 66 ? 13.968 6.514 -20.877 1.00 18.10 409 ILE B O 1
ATOM 1356 N N . LEU B 1 67 ? 15.896 6.806 -21.994 1.00 19.45 410 LEU B N 1
ATOM 1357 C CA . LEU B 1 67 ? 15.641 8.218 -22.265 1.00 20.85 410 LEU B CA 1
ATOM 1358 C C . LEU B 1 67 ? 14.426 8.385 -23.162 1.00 21.47 410 LEU B C 1
ATOM 1359 O O . LEU B 1 67 ? 13.659 9.338 -23.011 1.00 20.99 410 LEU B O 1
ATOM 1364 N N . THR B 1 68 ? 14.260 7.464 -24.103 1.00 20.32 411 THR B N 1
ATOM 1365 C CA . THR B 1 68 ? 13.124 7.506 -25.008 1.00 22.19 411 THR B CA 1
ATOM 1366 C C . THR B 1 68 ? 11.829 7.285 -24.232 1.00 21.44 411 THR B C 1
ATOM 1367 O O . THR B 1 68 ? 10.817 7.931 -24.499 1.00 22.03 411 THR B O 1
ATOM 1371 N N . ALA B 1 69 ? 11.861 6.363 -23.276 1.00 20.90 412 ALA B N 1
ATOM 1372 C CA . ALA B 1 69 ? 10.680 6.079 -22.476 1.00 20.57 412 ALA B CA 1
ATOM 1373 C C . ALA B 1 69 ? 10.367 7.282 -21.591 1.00 21.06 412 ALA B C 1
ATOM 1374 O O . ALA B 1 69 ? 9.201 7.625 -21.389 1.00 19.88 412 ALA B O 1
ATOM 1376 N N . LYS B 1 70 ? 11.403 7.925 -21.060 1.00 21.07 413 LYS B N 1
ATOM 1377 C CA . LYS B 1 70 ? 11.174 9.085 -20.216 1.00 22.40 413 LYS B CA 1
ATOM 1378 C C . LYS B 1 70 ? 10.508 10.177 -21.031 1.00 23.69 413 LYS B C 1
ATOM 1379 O O . LYS B 1 70 ? 9.666 10.912 -20.524 1.00 22.43 413 LYS B O 1
ATOM 1385 N N . GLN B 1 71 ? 10.877 10.290 -22.300 1.00 25.43 414 GLN B N 1
ATOM 1386 C CA . GLN B 1 71 ? 10.257 11.299 -23.137 1.00 27.78 414 GLN B CA 1
ATOM 1387 C C . GLN B 1 71 ? 8.789 10.977 -23.346 1.00 27.36 414 GLN B C 1
ATOM 1388 O O . GLN B 1 71 ? 7.948 11.876 -23.367 1.00 29.80 414 GLN B O 1
ATOM 1394 N N . ALA B 1 72 ? 8.484 9.692 -23.505 1.00 25.27 415 ALA B N 1
ATOM 1395 C CA . ALA B 1 72 ? 7.107 9.281 -23.710 1.00 25.50 415 ALA B CA 1
ATOM 1396 C C . ALA B 1 72 ? 6.293 9.699 -22.498 1.00 23.76 415 ALA B C 1
ATOM 1397 O O . ALA B 1 72 ? 5.153 10.129 -22.640 1.00 24.08 415 ALA B O 1
ATOM 1399 N N . LEU B 1 73 ? 6.878 9.594 -21.307 1.00 22.25 416 LEU B N 1
ATOM 1400 C CA . LEU B 1 73 ? 6.165 9.974 -20.105 1.00 22.59 416 LEU B CA 1
ATOM 1401 C C . LEU B 1 73 ? 5.894 11.476 -20.080 1.00 23.20 416 LEU B C 1
ATOM 1402 O O . LEU B 1 73 ? 4.846 11.898 -19.612 1.00 24.89 416 LEU B O 1
ATOM 1407 N N . SER B 1 74 ? 6.821 12.285 -20.590 1.00 24.81 417 SER B N 1
ATOM 1408 C CA . SER B 1 74 ? 6.632 13.741 -20.594 1.00 26.34 417 SER B CA 1
ATOM 1409 C C . SER B 1 74 ? 5.457 14.073 -21.497 1.00 26.49 417 SER B C 1
ATOM 1410 O O . SER B 1 74 ? 4.697 15.018 -21.269 1.00 28.03 417 SER B O 1
ATOM 1413 N N . GLU B 1 75 ? 5.346 13.270 -22.543 1.00 27.52 418 GLU B N 1
ATOM 1414 C CA . GLU B 1 75 ? 4.297 13.406 -23.520 1.00 27.86 418 GLU B CA 1
ATOM 1415 C C . GLU B 1 75 ? 2.940 13.197 -22.815 1.00 27.77 418 GLU B C 1
ATOM 1416 O O . GLU B 1 75 ? 1.959 13.869 -23.132 1.00 26.67 418 GLU B O 1
ATOM 1422 N N . ALA B 1 76 ? 2.889 12.278 -21.849 1.00 24.68 419 ALA B N 1
ATOM 1423 C CA . ALA B 1 76 ? 1.648 12.002 -21.118 1.00 24.18 419 ALA B CA 1
ATOM 1424 C C . ALA B 1 76 ? 1.336 13.188 -20.210 1.00 23.03 419 ALA B C 1
ATOM 1425 O O . ALA B 1 76 ? 0.175 13.551 -19.987 1.00 20.88 419 ALA B O 1
ATOM 1427 N N . THR B 1 77 ? 2.396 13.797 -19.696 1.00 22.91 420 THR B N 1
ATOM 1428 C CA . THR B 1 77 ? 2.261 14.940 -18.815 1.00 22.91 420 THR B CA 1
ATOM 1429 C C . THR B 1 77 ? 1.675 16.110 -19.596 1.00 23.25 420 THR B C 1
ATOM 1430 O O . THR B 1 77 ? 0.787 16.808 -19.112 1.00 21.62 420 THR B O 1
ATOM 1434 N N . ALA B 1 78 ? 2.176 16.311 -20.813 1.00 22.30 421 ALA B N 1
ATOM 1435 C CA . ALA B 1 78 ? 1.689 17.384 -21.669 1.00 21.32 421 ALA B CA 1
ATOM 1436 C C . ALA B 1 78 ? 0.233 17.099 -22.044 1.00 18.77 421 ALA B C 1
ATOM 1437 O O . ALA B 1 78 ? -0.582 18.003 -22.103 1.00 20.36 421 ALA B O 1
ATOM 1439 N N . ALA B 1 79 ? -0.089 15.834 -22.292 1.00 19.56 422 ALA B N 1
ATOM 1440 C CA . ALA B 1 79 ? -1.443 15.462 -22.671 1.00 18.99 422 ALA B CA 1
ATOM 1441 C C . ALA B 1 79 ? -2.412 15.761 -21.531 1.00 19.47 422 ALA B C 1
ATOM 1442 O O . ALA B 1 79 ? -3.556 16.136 -21.774 1.00 17.15 422 ALA B O 1
ATOM 1444 N N . LEU B 1 80 ? -1.962 15.580 -20.294 1.00 17.09 423 LEU B N 1
ATOM 1445 C CA . LEU B 1 80 ? -2.816 15.836 -19.145 1.00 18.97 423 LEU B CA 1
ATOM 1446 C C . LEU B 1 80 ? -3.121 17.327 -19.055 1.00 19.07 423 LEU B C 1
ATOM 1447 O O . LEU B 1 80 ? -4.262 17.734 -18.853 1.00 18.42 423 LEU B O 1
ATOM 1452 N N . ARG B 1 81 ? -2.078 18.132 -19.195 1.00 17.86 424 ARG B N 1
ATOM 1453 C CA . ARG B 1 81 ? -2.194 19.574 -19.133 1.00 17.54 424 ARG B CA 1
ATOM 1454 C C . ARG B 1 81 ? -3.170 20.109 -20.183 1.00 17.34 424 ARG B C 1
ATOM 1455 O O . ARG B 1 81 ? -4.018 20.951 -19.895 1.00 16.81 424 ARG B O 1
ATOM 1463 N N . GLU B 1 82 ? -3.038 19.603 -21.404 1.00 17.27 425 GLU B N 1
ATOM 1464 C CA . GLU B 1 82 ? -3.878 20.034 -22.516 1.00 16.57 425 GLU B CA 1
ATOM 1465 C C . GLU B 1 82 ? -5.324 19.643 -22.284 1.00 15.11 425 GLU B C 1
ATOM 1466 O O . GLU B 1 82 ? -6.237 20.420 -22.548 1.00 14.66 425 GLU B O 1
ATOM 1472 N N . ARG B 1 83 ? -5.534 18.436 -21.780 1.00 15.10 426 ARG B N 1
ATOM 1473 C CA . ARG B 1 83 ? -6.886 17.972 -21.547 1.00 15.69 426 ARG B CA 1
ATOM 1474 C C . ARG B 1 83 ? -7.610 18.767 -20.461 1.00 15.60 426 ARG B C 1
ATOM 1475 O O . ARG B 1 83 ? -8.757 19.157 -20.639 1.00 12.64 426 ARG B O 1
ATOM 1483 N N . LEU B 1 84 ? -6.945 19.011 -19.337 1.00 16.18 427 LEU B N 1
ATOM 1484 C CA . LEU B 1 84 ? -7.560 19.757 -18.249 1.00 17.43 427 LEU B CA 1
ATOM 1485 C C . LEU B 1 84 ? -8.002 21.130 -18.714 1.00 17.56 427 LEU B C 1
ATOM 1486 O O . LEU B 1 84 ? -9.111 21.570 -18.420 1.00 16.96 427 LEU B O 1
ATOM 1491 N N . HIS B 1 85 ? -7.127 21.811 -19.446 1.00 15.84 428 HIS B N 1
ATOM 1492 C CA . HIS B 1 85 ? -7.455 23.150 -19.907 1.00 16.10 428 HIS B CA 1
ATOM 1493 C C . HIS B 1 85 ? -8.595 23.140 -20.925 1.00 15.15 428 HIS B C 1
ATOM 1494 O O . HIS B 1 85 ? -9.491 23.977 -20.851 1.00 15.31 428 HIS B O 1
ATOM 1501 N N . ARG B 1 86 ? -8.565 22.193 -21.863 1.00 15.16 429 ARG B N 1
ATOM 1502 C CA . ARG B 1 86 ? -9.605 22.098 -22.886 1.00 14.21 429 ARG B CA 1
ATOM 1503 C C . ARG B 1 86 ? -10.967 21.829 -22.251 1.00 15.62 429 ARG B C 1
ATOM 1504 O O . ARG B 1 86 ? -11.937 22.509 -22.566 1.00 17.16 429 ARG B O 1
ATOM 1512 N N . TRP B 1 87 ? -11.062 20.849 -21.359 1.00 14.46 430 TRP B N 1
ATOM 1513 C CA . TRP B 1 87 ? -12.349 20.582 -20.736 1.00 14.51 430 TRP B CA 1
ATOM 1514 C C . TRP B 1 87 ? -12.790 21.697 -19.790 1.00 17.10 430 TRP B C 1
ATOM 1515 O O . TRP B 1 87 ? -13.987 21.956 -19.651 1.00 15.02 430 TRP B O 1
ATOM 1526 N N . GLN B 1 88 ? -11.843 22.361 -19.132 1.00 16.28 431 GLN B N 1
ATOM 1527 C CA . GLN B 1 88 ? -12.216 23.462 -18.253 1.00 19.04 431 GLN B CA 1
ATOM 1528 C C . GLN B 1 88 ? -12.933 24.528 -19.095 1.00 19.77 431 GLN B C 1
ATOM 1529 O O . GLN B 1 88 ? -13.945 25.087 -18.664 1.00 20.83 431 GLN B O 1
ATOM 1535 N N . GLN B 1 89 ? -12.431 24.797 -20.298 1.00 18.70 432 GLN B N 1
ATOM 1536 C CA . GLN B 1 89 ? -13.054 25.795 -21.163 1.00 19.07 432 GLN B CA 1
ATOM 1537 C C . GLN B 1 89 ? -14.417 25.332 -21.679 1.00 17.38 432 GLN B C 1
ATOM 1538 O O . GLN B 1 89 ? -15.333 26.135 -21.798 1.00 18.68 432 GLN B O 1
ATOM 1544 N N . ILE B 1 90 ? -14.549 24.047 -21.992 1.00 16.51 433 ILE B N 1
ATOM 1545 C CA . ILE B 1 90 ? -15.827 23.522 -22.467 1.00 16.20 433 ILE B CA 1
ATOM 1546 C C . ILE B 1 90 ? -16.865 23.657 -21.349 1.00 17.87 433 ILE B C 1
ATOM 1547 O O . ILE B 1 90 ? -18.019 24.023 -21.606 1.00 17.73 433 ILE B O 1
ATOM 1552 N N . GLU B 1 91 ? -16.463 23.368 -20.110 1.00 14.87 434 GLU B N 1
ATOM 1553 C CA . GLU B 1 91 ? -17.373 23.505 -18.974 1.00 17.40 434 GLU B CA 1
ATOM 1554 C C . GLU B 1 91 ? -17.844 24.952 -18.812 1.00 19.60 434 GLU B C 1
ATOM 1555 O O . GLU B 1 91 ? -19.028 25.203 -18.585 1.00 19.27 434 GLU B O 1
ATOM 1561 N N . ILE B 1 92 ? -16.917 25.901 -18.914 1.00 19.96 435 ILE B N 1
ATOM 1562 C CA . ILE B 1 92 ? -17.263 27.314 -18.769 1.00 21.97 435 ILE B CA 1
ATOM 1563 C C . ILE B 1 92 ? -18.204 27.798 -19.871 1.00 23.51 435 ILE B C 1
ATOM 1564 O O . ILE B 1 92 ? -19.172 28.506 -19.595 1.00 23.99 435 ILE B O 1
ATOM 1569 N N . LEU B 1 93 ? -17.931 27.408 -21.113 1.00 22.10 436 LEU B N 1
ATOM 1570 C CA . LEU B 1 93 ? -18.769 27.816 -22.237 1.00 22.18 436 LEU B CA 1
ATOM 1571 C C . LEU B 1 93 ? -20.157 27.189 -22.220 1.00 22.63 436 LEU B C 1
ATOM 1572 O O . LEU B 1 93 ? -21.129 27.835 -22.603 1.00 23.46 436 LEU B O 1
ATOM 1577 N N . THR B 1 94 ? -20.261 25.938 -21.779 1.00 21.86 437 THR B N 1
ATOM 1578 C CA . THR B 1 94 ? -21.556 25.264 -21.747 1.00 22.19 437 THR B CA 1
ATOM 1579 C C . THR B 1 94 ? -22.329 25.527 -20.467 1.00 23.52 437 THR B C 1
ATOM 1580 O O . THR B 1 94 ? -23.560 25.532 -20.467 1.00 24.11 437 THR 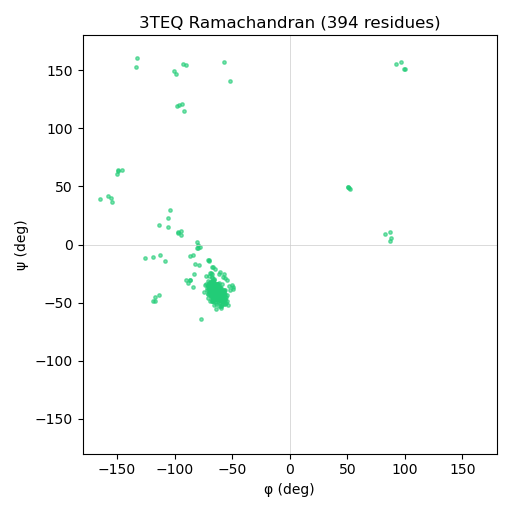B O 1
ATOM 1584 N N . GLY B 1 95 ? -21.603 25.737 -19.376 1.00 23.18 438 GLY B N 1
ATOM 1585 C CA . GLY B 1 95 ? -22.246 25.970 -18.097 1.00 21.78 438 GLY B CA 1
ATOM 1586 C C . GLY B 1 95 ? -22.540 24.656 -17.405 1.00 21.03 438 GLY B C 1
ATOM 1587 O O . GLY B 1 95 ? -23.261 24.619 -16.405 1.00 21.61 438 GLY B O 1
ATOM 1588 N N . PHE B 1 96 ? -21.982 23.571 -17.941 1.00 19.96 439 PHE B N 1
ATOM 1589 C CA . PHE B 1 96 ? -22.174 22.237 -17.378 1.00 19.61 439 PHE B CA 1
ATOM 1590 C C . PHE B 1 96 ? -20.979 21.798 -16.554 1.00 18.73 439 PHE B C 1
ATOM 1591 O O . PHE B 1 96 ? -19.849 22.177 -16.844 1.00 19.66 439 PHE B O 1
ATOM 1599 N N . GLN B 1 97 ? -21.232 20.988 -15.533 1.00 18.63 440 GLN B N 1
ATOM 1600 C CA . GLN B 1 97 ? -20.148 20.417 -14.753 1.00 19.67 440 GLN B CA 1
ATOM 1601 C C . GLN B 1 97 ? -20.001 19.094 -15.518 1.00 20.20 440 GLN B C 1
ATOM 1602 O O . GLN B 1 97 ? -20.955 18.322 -15.620 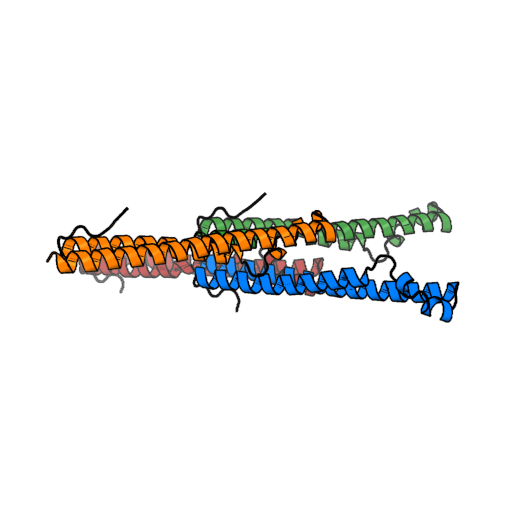1.00 19.37 440 GLN B O 1
ATOM 1608 N N . ILE B 1 98 ? -18.815 18.844 -16.060 1.00 18.63 441 ILE B N 1
ATOM 1609 C CA . ILE B 1 98 ? -18.600 17.661 -16.891 1.00 19.98 441 ILE B CA 1
ATOM 1610 C C . ILE B 1 98 ? -17.560 16.694 -16.362 1.00 21.99 441 ILE B C 1
ATOM 1611 O O . ILE B 1 98 ? -17.750 15.476 -16.325 1.00 22.75 441 ILE B O 1
ATOM 1616 N N . VAL B 1 99 ? -16.428 17.267 -16.006 1.00 23.85 442 VAL B N 1
ATOM 1617 C CA . VAL B 1 99 ? -15.291 16.540 -15.482 1.00 26.23 442 VAL B CA 1
ATOM 1618 C C . VAL B 1 99 ? -15.615 15.620 -14.299 1.00 29.03 442 VAL B C 1
ATOM 1619 O O . VAL B 1 99 ? -16.429 15.970 -13.452 1.00 29.28 442 VAL B O 1
ATOM 1623 N N . ASN B 1 100 ? -15.009 14.431 -14.245 1.00 31.34 443 ASN B N 1
ATOM 1624 C CA . ASN B 1 100 ? -15.234 13.566 -13.083 1.00 35.47 443 ASN B CA 1
ATOM 1625 C C . ASN B 1 100 ? -13.960 12.957 -12.489 1.00 36.79 443 ASN B C 1
ATOM 1626 O O . ASN B 1 100 ? -12.958 12.790 -13.179 1.00 36.64 443 ASN B O 1
ATOM 1631 N N . ASN B 1 101 ? -14.033 12.668 -11.186 1.00 39.96 444 ASN B N 1
ATOM 1632 C CA . ASN B 1 101 ? -12.985 12.055 -10.349 1.00 41.04 444 ASN B CA 1
ATOM 1633 C C . ASN B 1 101 ? -12.551 12.838 -9.109 1.00 41.56 444 ASN B C 1
ATOM 1634 O O . ASN B 1 101 ? -11.641 13.686 -9.201 1.00 39.89 444 ASN B O 1
ATOM 1640 N N . PRO C 1 1 ? 14.464 21.109 -21.739 1.00 43.28 344 PRO C N 1
ATOM 1641 C CA . PRO C 1 1 ? 15.898 21.073 -21.320 1.00 42.11 344 PRO C CA 1
ATOM 1642 C C . PRO C 1 1 ? 16.273 19.972 -20.287 1.00 40.74 344 PRO C C 1
ATOM 1643 O O . PRO C 1 1 ? 17.462 19.726 -20.051 1.00 39.83 344 PRO C O 1
ATOM 1645 N N . GLU C 1 2 ? 15.288 19.295 -19.682 1.00 38.94 345 GLU C N 1
ATOM 1646 C CA . GLU C 1 2 ? 15.647 18.236 -18.730 1.00 37.12 345 GLU C CA 1
ATOM 1647 C C . GLU C 1 2 ? 16.267 17.112 -19.535 1.00 33.89 345 GLU C C 1
ATOM 1648 O O . GLU C 1 2 ? 17.231 16.489 -19.101 1.00 31.86 345 GLU C O 1
ATOM 1654 N N . ALA C 1 3 ? 15.718 16.869 -20.720 1.00 30.51 346 ALA C N 1
ATOM 1655 C CA . ALA C 1 3 ? 16.236 15.823 -21.582 1.00 27.05 346 ALA C CA 1
ATOM 1656 C C . ALA C 1 3 ? 17.656 16.181 -22.030 1.00 23.79 346 ALA C C 1
ATOM 1657 O O . ALA C 1 3 ? 18.553 15.345 -21.971 1.00 23.55 346 ALA C O 1
ATOM 1659 N N . LEU C 1 4 ? 17.862 17.423 -22.467 1.00 21.99 347 LEU C N 1
ATOM 1660 C CA . LEU C 1 4 ? 19.184 17.832 -22.932 1.00 21.09 347 LEU C CA 1
ATOM 1661 C C . LEU C 1 4 ? 20.203 17.641 -21.821 1.00 21.31 347 LEU C C 1
ATOM 1662 O O . LEU C 1 4 ? 21.313 17.181 -22.063 1.00 19.59 347 LEU C O 1
ATOM 1667 N N . GLN C 1 5 ? 19.831 17.986 -20.597 1.00 20.35 348 GLN C N 1
ATOM 1668 C CA . GLN C 1 5 ? 20.763 17.826 -19.505 1.00 21.45 348 GLN C CA 1
ATOM 1669 C C . GLN C 1 5 ? 21.204 16.375 -19.365 1.00 21.73 348 GLN C C 1
ATOM 1670 O O . GLN C 1 5 ? 22.379 16.097 -19.126 1.00 21.19 348 GLN C O 1
ATOM 1676 N N . LYS C 1 6 ? 20.262 15.451 -19.503 1.00 20.44 349 LYS C N 1
ATOM 1677 C CA . LYS C 1 6 ? 20.585 14.040 -19.402 1.00 19.95 349 LYS C CA 1
ATOM 1678 C C . LYS C 1 6 ? 21.505 13.609 -20.539 1.00 18.62 349 LYS C C 1
ATOM 1679 O O . LYS C 1 6 ? 22.432 12.833 -20.331 1.00 18.23 349 LYS C O 1
ATOM 1685 N N . TRP C 1 7 ? 21.238 14.093 -21.744 1.00 17.71 350 TRP C N 1
ATOM 1686 C CA . TRP C 1 7 ? 22.057 13.733 -22.884 1.00 16.98 350 TRP C CA 1
ATOM 1687 C C . TRP C 1 7 ? 23.475 14.253 -22.680 1.00 16.97 350 TRP C C 1
ATOM 1688 O O . TRP C 1 7 ? 24.450 13.560 -23.029 1.00 13.18 350 TRP C O 1
ATOM 1699 N N . LEU C 1 8 ? 23.591 15.473 -22.137 1.00 15.21 351 LEU C N 1
ATOM 1700 C CA . LEU C 1 8 ? 24.910 16.079 -21.896 1.00 16.16 351 LEU C CA 1
ATOM 1701 C C . LEU C 1 8 ? 25.631 15.358 -20.760 1.00 16.42 351 LEU C C 1
ATOM 1702 O O . LEU C 1 8 ? 26.839 15.132 -20.832 1.00 16.99 351 LEU C O 1
ATOM 1707 N N . GLN C 1 9 ? 24.890 14.940 -19.737 1.00 16.85 352 GLN C N 1
ATOM 1708 C CA . GLN C 1 9 ? 25.488 14.210 -18.626 1.00 16.48 352 GLN C CA 1
ATOM 1709 C C . GLN C 1 9 ? 26.077 12.908 -19.148 1.00 16.41 352 GLN C C 1
ATOM 1710 O O . GLN C 1 9 ? 27.189 12.532 -18.792 1.00 16.57 352 GLN C O 1
ATOM 1716 N N . LEU C 1 10 ? 25.323 12.231 -20.007 1.00 15.94 353 LEU C N 1
ATOM 1717 C CA . LEU C 1 10 ? 25.780 10.975 -20.578 1.00 15.55 353 LEU C CA 1
ATOM 1718 C C . LEU C 1 10 ? 27.031 11.217 -21.415 1.00 14.79 353 LEU C C 1
ATOM 1719 O O . LEU C 1 10 ? 27.991 10.454 -21.341 1.00 15.67 353 LEU C O 1
ATOM 1724 N N . THR C 1 11 ? 27.010 12.273 -22.223 1.00 15.57 354 THR C N 1
ATOM 1725 C CA . THR C 1 11 ? 28.147 12.613 -23.070 1.00 15.98 354 THR C CA 1
ATOM 1726 C C . THR C 1 11 ? 29.394 12.851 -22.218 1.00 13.83 354 THR C C 1
ATOM 1727 O O . THR C 1 11 ? 30.484 12.417 -22.572 1.00 14.32 354 THR C O 1
ATOM 1731 N N . HIS C 1 12 ? 29.236 13.544 -21.097 1.00 14.24 355 HIS C N 1
ATOM 1732 C CA . HIS C 1 12 ? 30.371 13.799 -20.217 1.00 13.50 355 HIS C CA 1
ATOM 1733 C C . HIS C 1 12 ? 30.924 12.490 -19.626 1.00 13.39 355 HIS C C 1
ATOM 1734 O O . HIS C 1 12 ? 32.138 12.300 -19.586 1.00 13.72 355 HIS C O 1
ATOM 1741 N N . GLU C 1 13 ? 30.047 11.583 -19.190 1.00 13.69 356 GLU C N 1
ATOM 1742 C CA . GLU C 1 13 ? 30.473 10.298 -18.630 1.00 15.34 356 GLU C CA 1
ATOM 1743 C C . GLU C 1 13 ? 31.284 9.541 -19.665 1.00 16.31 356 GLU C C 1
ATOM 1744 O O . GLU C 1 13 ? 32.330 8.960 -19.362 1.00 14.02 356 GLU C O 1
ATOM 1750 N N . VAL C 1 14 ? 30.772 9.540 -20.890 1.00 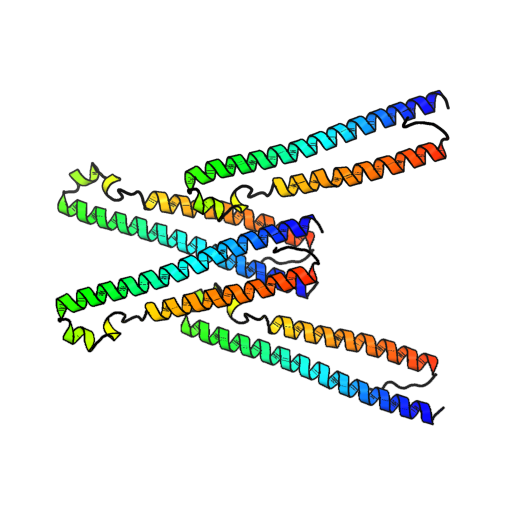12.78 357 VAL C N 1
ATOM 1751 C CA . VAL C 1 14 ? 31.431 8.845 -21.977 1.00 12.80 357 VAL C CA 1
ATOM 1752 C C . VAL C 1 14 ? 32.817 9.422 -22.191 1.00 13.36 357 VAL C C 1
ATOM 1753 O O . VAL C 1 14 ? 33.777 8.679 -22.353 1.00 14.74 357 VAL C O 1
ATOM 1757 N N . GLU C 1 15 ? 32.931 10.745 -22.182 1.00 12.80 358 GLU C N 1
ATOM 1758 C CA . GLU C 1 15 ? 34.232 11.349 -22.391 1.00 13.54 358 GLU C CA 1
ATOM 1759 C C . GLU C 1 15 ? 35.194 11.019 -21.253 1.00 15.07 358 GLU C C 1
ATOM 1760 O O . GLU C 1 15 ? 36.358 10.702 -21.487 1.00 14.86 358 GLU C O 1
ATOM 1766 N N . VAL C 1 16 ? 34.722 11.110 -20.013 1.00 14.93 359 VAL C N 1
ATOM 1767 C CA . VAL C 1 16 ? 35.597 10.812 -18.886 1.00 15.57 359 VAL C CA 1
ATOM 1768 C C . VAL C 1 16 ? 36.080 9.361 -18.948 1.00 14.53 359 VAL C C 1
ATOM 1769 O O . VAL C 1 16 ? 37.238 9.078 -18.654 1.00 13.47 359 VAL C O 1
ATOM 1773 N N . GLN C 1 17 ? 35.205 8.444 -19.346 1.00 15.61 360 GLN C N 1
ATOM 1774 C CA . GLN C 1 17 ? 35.580 7.042 -19.436 1.00 16.07 360 GLN C CA 1
ATOM 1775 C C . GLN C 1 17 ? 36.649 6.860 -20.517 1.00 16.24 360 GLN C C 1
ATOM 1776 O O . GLN C 1 17 ? 37.618 6.130 -20.306 1.00 13.73 360 GLN C O 1
ATOM 1782 N N . TYR C 1 18 ? 36.495 7.538 -21.654 1.00 14.85 361 TYR C N 1
ATOM 1783 C CA . TYR C 1 18 ? 37.492 7.464 -22.724 1.00 16.13 361 TYR C CA 1
ATOM 1784 C C . TYR C 1 18 ? 38.838 7.954 -22.219 1.00 14.65 361 TYR C C 1
ATOM 1785 O O . TYR C 1 18 ? 39.875 7.342 -22.453 1.00 14.99 361 TYR C O 1
ATOM 1794 N N . TYR C 1 19 ? 38.805 9.094 -21.556 1.00 15.22 362 TYR C N 1
ATOM 1795 C CA . TYR C 1 19 ? 40.000 9.701 -21.017 1.00 16.28 362 TYR C CA 1
ATOM 1796 C C . TYR C 1 19 ? 40.737 8.751 -20.072 1.00 16.30 362 TYR C C 1
ATOM 1797 O O . TYR C 1 19 ? 41.959 8.594 -20.146 1.00 15.61 362 TYR C O 1
ATOM 1806 N N . ASN C 1 20 ? 39.994 8.127 -19.170 1.00 16.78 363 ASN C N 1
ATOM 1807 C CA . ASN C 1 20 ? 40.594 7.214 -18.215 1.00 17.70 363 ASN C CA 1
ATOM 1808 C C . ASN C 1 20 ? 41.193 5.989 -18.887 1.00 17.16 363 ASN C C 1
ATOM 1809 O O . ASN C 1 20 ? 42.255 5.520 -18.504 1.00 16.17 363 ASN C O 1
ATOM 1814 N N . ILE C 1 21 ? 40.523 5.462 -19.900 1.00 17.91 364 ILE C N 1
ATOM 1815 C CA . ILE C 1 21 ? 41.063 4.299 -20.587 1.00 17.77 364 ILE C CA 1
ATOM 1816 C C . ILE C 1 21 ? 42.355 4.674 -21.295 1.00 18.33 364 ILE C C 1
ATOM 1817 O O . ILE C 1 21 ? 43.315 3.915 -21.292 1.00 18.89 364 ILE C O 1
ATOM 1822 N N . LYS C 1 22 ? 42.368 5.838 -21.928 1.00 18.55 365 LYS C N 1
ATOM 1823 C CA . LYS C 1 22 ? 43.558 6.263 -22.630 1.00 19.48 365 LYS C CA 1
ATOM 1824 C C . LYS C 1 22 ? 44.698 6.464 -21.635 1.00 18.57 365 LYS C C 1
ATOM 1825 O O . LYS C 1 22 ? 45.819 6.042 -21.877 1.00 19.06 365 LYS C O 1
ATOM 1831 N N . LYS C 1 23 ? 44.411 7.106 -20.512 1.00 18.47 366 LYS C N 1
ATOM 1832 C CA . LYS C 1 23 ? 45.436 7.325 -19.513 1.00 21.29 366 LYS C CA 1
ATOM 1833 C C . LYS C 1 23 ? 45.953 5.983 -18.988 1.00 21.40 366 LYS C C 1
ATOM 1834 O O . LYS C 1 23 ? 47.156 5.781 -18.850 1.00 22.56 366 LYS C O 1
ATOM 1840 N N . GLN C 1 24 ? 45.044 5.056 -18.712 1.00 21.59 367 GLN C N 1
ATOM 1841 C CA . GLN C 1 24 ? 45.443 3.747 -18.214 1.00 21.25 367 GLN C CA 1
ATOM 1842 C C . GLN C 1 24 ? 46.314 3.027 -19.232 1.00 22.13 367 GLN C C 1
ATOM 1843 O O . GLN C 1 24 ? 47.302 2.380 -18.870 1.00 19.84 367 GLN C O 1
ATOM 1849 N N . ASN C 1 25 ? 45.949 3.147 -20.505 1.00 20.12 368 ASN C N 1
ATOM 1850 C CA . ASN C 1 25 ? 46.707 2.500 -21.562 1.00 23.28 368 ASN C CA 1
ATOM 1851 C C . ASN C 1 25 ? 48.125 3.067 -21.636 1.00 22.45 368 ASN C C 1
ATOM 1852 O O . ASN C 1 25 ? 49.078 2.322 -21.826 1.00 23.35 368 ASN C O 1
ATOM 1857 N N . ALA C 1 26 ? 48.271 4.381 -21.486 1.00 22.02 369 ALA C N 1
ATOM 1858 C CA . ALA C 1 26 ? 49.599 4.986 -21.531 1.00 21.69 369 ALA C CA 1
ATOM 1859 C C . ALA C 1 26 ? 50.410 4.557 -20.300 1.00 21.81 369 ALA C C 1
ATOM 1860 O O . ALA C 1 26 ? 51.621 4.358 -20.391 1.00 20.34 369 ALA C O 1
ATOM 1862 N N . GLU C 1 27 ? 49.740 4.409 -19.157 1.00 20.93 370 GLU C N 1
ATOM 1863 C CA . GLU C 1 27 ? 50.411 3.995 -17.933 1.00 22.38 370 GLU C CA 1
ATOM 1864 C C . GLU C 1 27 ? 50.919 2.568 -18.127 1.00 22.52 370 GLU C C 1
ATOM 1865 O O . GLU C 1 27 ? 52.050 2.245 -17.759 1.00 23.32 370 GLU C O 1
ATOM 1871 N N . LYS C 1 28 ? 50.087 1.725 -18.728 1.00 23.84 371 LYS C N 1
ATOM 1872 C CA . LYS C 1 28 ? 50.459 0.343 -18.992 1.00 25.50 371 LYS C CA 1
ATOM 1873 C C . LYS C 1 28 ? 51.693 0.302 -19.916 1.00 24.70 371 LYS C C 1
ATOM 1874 O O . LYS C 1 28 ? 52.619 -0.461 -19.661 1.00 24.89 371 LYS C O 1
ATOM 1880 N N . GLN C 1 29 ? 51.695 1.131 -20.968 1.00 24.83 372 GLN C N 1
ATOM 1881 C CA . GLN C 1 29 ? 52.804 1.220 -21.928 1.00 25.53 372 GLN C CA 1
ATOM 1882 C C . GLN C 1 29 ? 54.125 1.543 -21.193 1.00 23.38 372 GLN C C 1
ATOM 1883 O O . GLN C 1 29 ? 55.163 0.934 -21.497 1.00 20.97 372 GLN C O 1
ATOM 1889 N N . LEU C 1 30 ? 54.080 2.467 -20.224 1.00 21.15 373 LEU C N 1
ATOM 1890 C CA . LEU C 1 30 ? 55.267 2.874 -19.460 1.00 20.83 373 LEU C CA 1
ATOM 1891 C C . LEU C 1 30 ? 55.772 1.694 -18.621 1.00 21.96 373 LEU C C 1
ATOM 1892 O O . LEU C 1 30 ? 56.965 1.369 -18.622 1.00 19.65 373 LEU C O 1
ATOM 1897 N N . MET C 1 31 ? 54.838 1.028 -17.948 1.00 22.72 374 MET C N 1
ATOM 1898 C CA . MET C 1 31 ? 55.149 -0.112 -17.103 1.00 25.89 374 MET C CA 1
ATOM 1899 C C . MET C 1 31 ? 55.820 -1.195 -17.918 1.00 24.97 374 MET C C 1
ATOM 1900 O O . MET C 1 31 ? 56.838 -1.753 -17.528 1.00 27.04 374 MET C O 1
ATOM 1905 N N . VAL C 1 32 ? 55.237 -1.466 -19.073 1.00 25.93 375 VAL C N 1
ATOM 1906 C CA . VAL C 1 32 ? 55.752 -2.483 -19.958 1.00 25.01 375 VAL C CA 1
ATOM 1907 C C . VAL C 1 32 ? 57.159 -2.151 -20.442 1.00 24.26 375 VAL C C 1
ATOM 1908 O O . VAL C 1 32 ? 58.032 -3.018 -20.464 1.00 23.16 375 VAL C O 1
ATOM 1912 N N . ALA C 1 33 ? 57.378 -0.893 -20.814 1.00 21.61 376 ALA C N 1
ATOM 1913 C CA . ALA C 1 33 ? 58.678 -0.447 -21.298 1.00 23.29 376 ALA C CA 1
ATOM 1914 C C . ALA C 1 33 ? 59.757 -0.597 -20.220 1.00 23.98 376 ALA C C 1
ATOM 1915 O O . ALA C 1 33 ? 60.857 -1.067 -20.496 1.00 23.38 376 ALA C O 1
ATOM 1917 N N . LYS C 1 34 ? 59.442 -0.198 -18.993 1.00 23.46 377 LYS C N 1
ATOM 1918 C CA . LYS C 1 34 ? 60.399 -0.292 -17.897 1.00 26.86 377 LYS C CA 1
ATOM 1919 C C . LYS C 1 34 ? 60.754 -1.742 -17.627 1.00 28.23 377 LYS C C 1
ATOM 1920 O O . LYS C 1 34 ? 61.894 -2.080 -17.316 1.00 28.42 377 LYS C O 1
ATOM 1926 N N . GLU C 1 35 ? 59.741 -2.586 -17.742 1.00 30.17 378 GLU C N 1
ATOM 1927 C CA . GLU C 1 35 ? 59.855 -4.018 -17.526 1.00 31.83 378 GLU C CA 1
ATOM 1928 C C . GLU C 1 35 ? 60.828 -4.585 -18.530 1.00 30.75 378 GLU C C 1
ATOM 1929 O O . GLU C 1 35 ? 61.773 -5.297 -18.188 1.00 31.39 378 GLU C O 1
ATOM 1935 N N . GLY C 1 36 ? 60.551 -4.273 -19.789 1.00 30.35 379 GLY C N 1
ATOM 1936 C CA . GLY C 1 36 ? 61.372 -4.748 -20.878 1.00 28.98 379 GLY C CA 1
ATOM 1937 C C . GLY C 1 36 ? 62.829 -4.389 -20.692 1.00 29.01 379 GLY C C 1
ATOM 1938 O O . GLY C 1 36 ? 63.702 -5.217 -20.914 1.00 30.45 379 GLY C O 1
ATOM 1939 N N . ALA C 1 37 ? 63.096 -3.157 -20.278 1.00 28.58 380 ALA C N 1
ATOM 1940 C CA . ALA C 1 37 ? 64.463 -2.707 -20.083 1.00 28.56 380 ALA C CA 1
ATOM 1941 C C . ALA C 1 37 ? 65.101 -3.360 -18.868 1.00 29.71 380 ALA C C 1
ATOM 1942 O O . ALA C 1 37 ? 66.266 -3.748 -18.911 1.00 29.69 380 ALA C O 1
ATOM 1944 N N . GLU C 1 38 ? 64.348 -3.463 -17.779 1.00 29.73 381 GLU C N 1
ATOM 1945 C CA . GLU C 1 38 ? 64.882 -4.067 -16.576 1.00 31.39 381 GLU C CA 1
ATOM 1946 C C . GLU C 1 38 ? 65.290 -5.524 -16.875 1.00 31.01 381 GLU C C 1
ATOM 1947 O O . GLU C 1 38 ? 66.303 -5.993 -16.359 1.00 30.57 381 GLU C O 1
ATOM 1953 N N . LYS C 1 39 ? 64.518 -6.225 -17.714 1.00 29.61 382 LYS C N 1
ATOM 1954 C CA . LYS C 1 39 ? 64.817 -7.619 -18.089 1.00 29.81 382 LYS C CA 1
ATOM 1955 C C . LYS C 1 39 ? 66.105 -7.696 -18.918 1.00 28.73 382 LYS C C 1
ATOM 1956 O O . LYS C 1 39 ? 66.958 -8.546 -18.679 1.00 26.74 382 LYS C O 1
ATOM 1962 N N . ILE C 1 40 ? 66.247 -6.808 -19.895 1.00 28.25 383 ILE C N 1
ATOM 1963 C CA . ILE C 1 40 ? 67.434 -6.810 -20.741 1.00 27.65 383 ILE C CA 1
ATOM 1964 C C . ILE C 1 40 ? 68.677 -6.521 -19.923 1.00 26.70 383 ILE C C 1
ATOM 1965 O O . ILE C 1 40 ? 69.726 -7.119 -20.110 1.00 28.05 383 ILE C O 1
ATOM 1970 N N . LYS C 1 41 ? 68.546 -5.598 -19.000 1.00 27.81 384 LYS C N 1
ATOM 1971 C CA . LYS C 1 41 ? 69.655 -5.236 -18.167 1.00 28.38 384 LYS C CA 1
ATOM 1972 C C . LYS C 1 41 ? 70.173 -6.388 -17.322 1.00 28.55 384 LYS C C 1
ATOM 1973 O O . LYS C 1 41 ? 71.376 -6.554 -17.161 1.00 27.94 384 LYS C O 1
ATOM 1979 N N . LYS C 1 42 ? 69.255 -7.164 -16.759 1.00 29.09 385 LYS C N 1
ATOM 1980 C CA . LYS C 1 42 ? 69.622 -8.289 -15.921 1.00 29.38 385 LYS C CA 1
ATOM 1981 C C . LYS C 1 42 ? 70.386 -9.295 -16.769 1.00 27.08 385 LYS C C 1
ATOM 1982 O O . LYS C 1 42 ? 71.433 -9.795 -16.366 1.00 25.75 385 LYS C O 1
ATOM 1988 N N . LYS C 1 43 ? 69.844 -9.577 -17.950 1.00 27.78 386 LYS C N 1
ATOM 1989 C CA . LYS C 1 43 ? 70.458 -10.504 -18.880 1.00 26.97 386 LYS C CA 1
ATOM 1990 C C . LYS C 1 43 ? 71.867 -10.012 -19.236 1.00 25.76 386 LYS C C 1
ATOM 1991 O O . LYS C 1 43 ? 72.826 -10.783 -19.188 1.00 25.08 386 LYS C O 1
ATOM 1997 N N . ARG C 1 44 ? 71.998 -8.729 -19.572 1.00 23.57 387 ARG C N 1
ATOM 1998 C CA . ARG C 1 44 ? 73.304 -8.185 -19.934 1.00 23.89 387 ARG C CA 1
ATOM 1999 C C . ARG C 1 44 ? 74.278 -8.246 -18.771 1.00 22.40 387 ARG C C 1
ATOM 2000 O O . ARG C 1 44 ? 75.474 -8.435 -18.973 1.00 21.39 387 ARG C O 1
ATOM 2008 N N . ASN C 1 45 ? 73.784 -8.083 -17.550 1.00 24.01 388 ASN C N 1
ATOM 2009 C CA . ASN C 1 45 ? 74.686 -8.140 -16.415 1.00 25.07 388 ASN C CA 1
ATOM 2010 C C . ASN C 1 45 ? 75.325 -9.510 -16.322 1.00 24.94 388 ASN C C 1
ATOM 2011 O O . ASN C 1 45 ? 76.526 -9.636 -16.110 1.00 25.65 388 ASN C O 1
ATOM 2016 N N . THR C 1 46 ? 74.521 -10.547 -16.486 1.00 24.69 389 THR C N 1
ATOM 2017 C CA . THR C 1 46 ? 75.070 -11.876 -16.384 1.00 25.15 389 THR C CA 1
ATOM 2018 C C . THR C 1 46 ? 75.911 -12.239 -17.622 1.00 23.68 389 THR C C 1
ATOM 2019 O O . THR C 1 46 ? 76.922 -12.919 -17.474 1.00 23.68 389 THR C O 1
ATOM 2023 N N . LEU C 1 47 ? 75.541 -11.771 -18.820 1.00 23.69 390 LEU C N 1
ATOM 2024 C CA . LEU C 1 47 ? 76.310 -12.087 -20.037 1.00 24.44 390 LEU C CA 1
ATOM 2025 C C . LEU C 1 47 ? 77.670 -11.381 -20.077 1.00 24.59 390 LEU C C 1
ATOM 2026 O O . LEU C 1 47 ? 78.699 -12.003 -20.358 1.00 24.01 390 LEU C O 1
ATOM 2031 N N . PHE C 1 48 ? 77.676 -10.088 -19.756 1.00 22.80 391 PHE C N 1
ATOM 2032 C CA . PHE C 1 48 ? 78.897 -9.294 -19.827 1.00 22.61 391 PHE C CA 1
ATOM 2033 C C . PHE C 1 48 ? 79.569 -8.859 -18.538 1.00 23.02 391 PHE C C 1
ATOM 2034 O O . PHE C 1 48 ? 80.707 -8.393 -18.587 1.00 22.99 391 PHE C O 1
ATOM 2042 N N . GLY C 1 49 ? 78.882 -8.962 -17.405 1.00 21.93 392 GLY C N 1
ATOM 2043 C CA . GLY C 1 49 ? 79.478 -8.525 -16.154 1.00 22.79 392 GLY C CA 1
ATOM 2044 C C . GLY C 1 49 ? 78.968 -7.135 -15.811 1.00 23.64 392 GLY C C 1
ATOM 2045 O O . GLY C 1 49 ? 78.645 -6.342 -16.702 1.00 22.56 392 GLY C O 1
ATOM 2046 N N . THR C 1 50 ? 78.906 -6.821 -14.523 1.00 25.66 393 THR C N 1
ATOM 2047 C CA . THR C 1 50 ? 78.401 -5.517 -14.110 1.00 25.02 393 THR C CA 1
ATOM 2048 C C . THR C 1 50 ? 79.271 -4.351 -14.571 1.00 25.49 393 THR C C 1
ATOM 2049 O O . THR C 1 50 ? 78.750 -3.287 -14.900 1.00 24.65 393 THR C O 1
ATOM 2053 N N . PHE C 1 51 ? 80.588 -4.531 -14.611 1.00 25.60 394 PHE C N 1
ATOM 2054 C CA . PHE C 1 51 ? 81.446 -3.430 -15.053 1.00 26.69 394 PHE C CA 1
ATOM 2055 C C . PHE C 1 51 ? 81.035 -2.984 -16.450 1.00 24.57 394 PHE C C 1
ATOM 2056 O O . PHE C 1 51 ? 80.817 -1.799 -16.698 1.00 24.23 394 PHE C O 1
ATOM 2064 N N . HIS C 1 52 ? 80.930 -3.939 -17.365 1.00 23.18 395 HIS C N 1
ATOM 2065 C CA . HIS C 1 52 ? 80.561 -3.635 -18.738 1.00 22.60 395 HIS C CA 1
ATOM 2066 C C . HIS C 1 52 ? 79.212 -2.934 -18.849 1.00 22.09 395 HIS C C 1
ATOM 2067 O O . HIS C 1 52 ? 79.082 -1.932 -19.546 1.00 19.94 395 HIS C O 1
ATOM 2074 N N . VAL C 1 53 ? 78.209 -3.471 -18.167 1.00 21.13 396 VAL C N 1
ATOM 2075 C CA . VAL C 1 53 ? 76.874 -2.897 -18.207 1.00 21.70 396 VAL C CA 1
ATOM 2076 C C . VAL C 1 53 ? 76.829 -1.482 -17.628 1.00 22.17 396 VAL C C 1
ATOM 2077 O O . VAL C 1 53 ? 76.068 -0.634 -18.098 1.00 22.82 396 VAL C O 1
ATOM 2081 N N . ALA C 1 54 ? 77.655 -1.227 -16.617 1.00 23.17 397 ALA C N 1
ATOM 2082 C CA . ALA C 1 54 ? 77.706 0.091 -15.985 1.00 24.05 397 ALA C CA 1
ATOM 2083 C C . ALA C 1 54 ? 78.323 1.132 -16.919 1.00 24.41 397 ALA C C 1
ATOM 2084 O O . ALA C 1 54 ? 78.228 2.333 -16.668 1.00 24.98 397 ALA C O 1
ATOM 2086 N N . HIS C 1 55 ? 78.949 0.667 -17.996 1.00 23.38 398 HIS C N 1
ATOM 2087 C CA . HIS C 1 55 ? 79.579 1.553 -18.974 1.00 22.54 398 HIS C CA 1
ATOM 2088 C C . HIS C 1 55 ? 78.869 1.488 -20.327 1.00 24.01 398 HIS C C 1
ATOM 2089 O O . HIS C 1 55 ? 79.421 1.896 -21.348 1.00 23.01 398 HIS C O 1
ATOM 2096 N N . SER C 1 56 ? 77.648 0.962 -20.331 1.00 23.94 399 SER C N 1
ATOM 2097 C CA . SER C 1 56 ? 76.863 0.846 -21.557 1.00 23.81 399 SER C CA 1
ATOM 2098 C C . SER C 1 56 ? 75.385 0.821 -21.188 1.00 23.08 399 SER C C 1
ATOM 2099 O O . SER C 1 56 ? 74.592 0.131 -21.820 1.00 23.38 399 SER C O 1
ATOM 2102 N N . SER C 1 57 ? 75.027 1.594 -20.169 1.00 23.91 400 SER C N 1
ATOM 2103 C CA . SER C 1 57 ? 73.655 1.642 -19.664 1.00 23.71 400 SER C CA 1
ATOM 2104 C C . SER C 1 57 ? 72.555 1.967 -20.675 1.00 23.59 400 SER C C 1
ATOM 2105 O O . SER C 1 57 ? 71.427 1.505 -20.526 1.00 21.82 400 SER C O 1
ATOM 2108 N N . SER C 1 58 ? 72.866 2.750 -21.703 1.00 22.32 401 SER C N 1
ATOM 2109 C CA . SER C 1 58 ? 71.847 3.098 -22.690 1.00 22.47 401 SER C CA 1
ATOM 2110 C C . SER C 1 58 ? 71.421 1.926 -23.570 1.00 22.22 401 SER C C 1
ATOM 2111 O O . SER C 1 58 ? 70.403 1.996 -24.251 1.00 21.62 401 SER C O 1
ATOM 2114 N N . LEU C 1 59 ? 72.189 0.842 -23.549 1.00 22.63 402 LEU C N 1
ATOM 2115 C CA . LEU C 1 59 ? 71.861 -0.310 -24.379 1.00 22.14 402 LEU C CA 1
ATOM 2116 C C . LEU C 1 59 ? 70.742 -1.178 -23.821 1.00 23.42 402 LEU C C 1
ATOM 2117 O O . LEU C 1 59 ? 70.332 -2.152 -24.448 1.00 23.97 402 LEU C O 1
ATOM 2122 N N . ASP C 1 60 ? 70.238 -0.813 -22.647 1.00 25.34 403 ASP C N 1
ATOM 2123 C CA . ASP C 1 60 ? 69.152 -1.562 -22.028 1.00 26.97 403 ASP C CA 1
ATOM 2124 C C . ASP C 1 60 ? 67.813 -1.172 -22.685 1.00 26.56 403 ASP C C 1
ATOM 2125 O O . ASP C 1 60 ? 66.822 -1.900 -22.570 1.00 27.99 403 ASP C O 1
ATOM 2130 N N . ASP C 1 61 ? 67.791 -0.039 -23.386 1.00 24.56 404 ASP C N 1
ATOM 2131 C CA . ASP C 1 61 ? 66.582 0.449 -24.055 1.00 23.79 404 ASP C CA 1
ATOM 2132 C C . ASP C 1 61 ? 66.999 1.220 -25.314 1.00 23.79 404 ASP C C 1
ATOM 2133 O O . ASP C 1 61 ? 66.775 2.424 -25.446 1.00 22.02 404 ASP C O 1
ATOM 2138 N N . VAL C 1 62 ? 67.609 0.489 -26.239 1.00 23.09 405 VAL C N 1
ATOM 2139 C CA . VAL C 1 62 ? 68.096 1.035 -27.496 1.00 23.12 405 VAL C CA 1
ATOM 2140 C C . VAL C 1 62 ? 67.098 1.882 -28.260 1.00 24.05 405 VAL C C 1
ATOM 2141 O O . VAL C 1 62 ? 67.476 2.862 -28.903 1.00 23.23 405 VAL C O 1
ATOM 2145 N N . ASP C 1 63 ? 65.825 1.512 -28.225 1.00 24.03 406 ASP C N 1
ATOM 2146 C CA . ASP C 1 63 ? 64.839 2.302 -28.948 1.00 22.49 406 ASP C CA 1
ATOM 2147 C C . ASP C 1 63 ? 64.123 3.315 -28.042 1.00 20.98 406 ASP C C 1
ATOM 2148 O O . ASP C 1 63 ? 63.134 3.933 -28.444 1.00 17.88 406 ASP C O 1
ATOM 2153 N N . HIS C 1 64 ? 64.609 3.479 -26.816 1.00 19.82 407 HIS C N 1
ATOM 2154 C CA . HIS C 1 64 ? 64.027 4.450 -25.892 1.00 18.64 407 HIS C CA 1
ATOM 2155 C C . HIS C 1 64 ? 62.515 4.324 -25.709 1.00 19.12 407 HIS C C 1
ATOM 2156 O O . HIS C 1 64 ? 61.800 5.323 -25.761 1.00 17.01 407 HIS C O 1
ATOM 2163 N N . LYS C 1 65 ? 62.025 3.112 -25.482 1.00 18.61 408 LYS C N 1
ATOM 2164 C CA . LYS C 1 65 ? 60.590 2.922 -25.309 1.00 21.04 408 LYS C CA 1
ATOM 2165 C C . LYS C 1 65 ? 60.116 3.606 -24.028 1.00 19.64 408 LYS C C 1
ATOM 2166 O O . LYS C 1 65 ? 58.991 4.095 -23.939 1.00 18.25 408 LYS C O 1
ATOM 2172 N N . ILE C 1 66 ? 60.998 3.655 -23.040 1.00 18.79 409 ILE C N 1
ATOM 2173 C CA . ILE C 1 66 ? 60.658 4.284 -21.781 1.00 17.47 409 ILE C CA 1
ATOM 2174 C C . ILE C 1 66 ? 60.425 5.787 -21.954 1.00 17.42 409 ILE C C 1
ATOM 2175 O O . ILE C 1 66 ? 59.399 6.307 -21.520 1.00 18.33 409 ILE C O 1
ATOM 2180 N N . LEU C 1 67 ? 61.371 6.485 -22.575 1.00 16.29 410 LEU C N 1
ATOM 2181 C CA . LEU C 1 67 ? 61.238 7.925 -22.780 1.00 18.02 410 LEU C CA 1
ATOM 2182 C C . LEU C 1 67 ? 60.011 8.234 -23.634 1.00 18.14 410 LEU C C 1
ATOM 2183 O O . LEU C 1 67 ? 59.286 9.189 -23.376 1.00 19.87 410 LEU C O 1
ATOM 2188 N N . THR C 1 68 ? 59.782 7.406 -24.646 1.00 19.69 411 THR C N 1
ATOM 2189 C CA . THR C 1 68 ? 58.652 7.580 -25.547 1.00 20.72 411 THR C CA 1
ATOM 2190 C C . THR C 1 68 ? 57.332 7.444 -24.788 1.00 20.99 411 THR C C 1
ATOM 2191 O O . THR C 1 68 ? 56.416 8.248 -24.968 1.00 19.68 411 THR C O 1
ATOM 2195 N N . ALA C 1 69 ? 57.250 6.428 -23.935 1.00 19.73 412 ALA C N 1
ATOM 2196 C CA . ALA C 1 69 ? 56.059 6.176 -23.135 1.00 20.09 412 ALA C CA 1
ATOM 2197 C C . ALA C 1 69 ? 55.833 7.309 -22.131 1.00 21.07 412 ALA C C 1
ATOM 2198 O O . ALA C 1 69 ? 54.696 7.705 -21.883 1.00 21.03 412 ALA C O 1
ATOM 2200 N N . LYS C 1 70 ? 56.914 7.820 -21.547 1.00 21.40 413 LYS C N 1
ATOM 2201 C CA . LYS C 1 70 ? 56.804 8.898 -20.573 1.00 22.14 413 LYS C CA 1
ATOM 2202 C C . LYS C 1 70 ? 56.243 10.142 -21.227 1.00 23.36 413 LYS C C 1
ATOM 2203 O O . LYS C 1 70 ? 55.379 10.822 -20.677 1.00 22.22 413 LYS C O 1
ATOM 2209 N N . GLN C 1 71 ? 56.760 10.435 -22.410 1.00 23.51 414 GLN C N 1
ATOM 2210 C CA . GLN C 1 71 ? 56.337 11.590 -23.175 1.00 25.22 414 GLN C CA 1
ATOM 2211 C C . GLN C 1 71 ? 54.826 11.594 -23.430 1.00 24.83 414 GLN C C 1
ATOM 2212 O O . GLN C 1 71 ? 54.161 12.617 -23.235 1.00 25.44 414 GLN C O 1
ATOM 2218 N N . ALA C 1 72 ? 54.295 10.449 -23.868 1.00 24.56 415 ALA C N 1
ATOM 2219 C CA . ALA C 1 72 ? 52.872 10.310 -24.177 1.00 24.37 415 ALA C CA 1
ATOM 2220 C C . ALA C 1 72 ? 52.016 10.490 -22.933 1.00 24.81 415 ALA C C 1
ATOM 2221 O O . ALA C 1 72 ? 50.986 11.167 -22.984 1.00 24.00 415 ALA C O 1
ATOM 2223 N N . LEU C 1 73 ? 52.457 9.900 -21.821 1.00 24.45 416 LEU C N 1
ATOM 2224 C CA . LEU C 1 73 ? 51.732 9.968 -20.560 1.00 25.55 416 LEU C CA 1
ATOM 2225 C C . LEU C 1 73 ? 51.641 11.399 -20.058 1.00 26.33 416 LEU C C 1
ATOM 2226 O O . LEU C 1 73 ? 50.614 11.800 -19.489 1.00 26.67 416 LEU C O 1
ATOM 2231 N N . SER C 1 74 ? 52.693 12.176 -20.314 1.00 27.89 417 SER C N 1
ATOM 2232 C CA . SER C 1 74 ? 52.747 13.564 -19.865 1.00 30.59 417 SER C CA 1
ATOM 2233 C C . SER C 1 74 ? 51.639 14.404 -20.448 1.00 32.20 417 SER C C 1
ATOM 2234 O O . SER C 1 74 ? 51.254 15.412 -19.853 1.00 34.73 417 SER C O 1
ATOM 2237 N N . GLU C 1 75 ? 51.106 13.981 -21.588 1.00 31.22 418 GLU C N 1
ATOM 2238 C CA . GLU C 1 75 ? 50.055 14.753 -22.223 1.00 32.28 418 GLU C CA 1
ATOM 2239 C C . GLU C 1 75 ? 48.754 14.701 -21.424 1.00 32.61 418 GLU C C 1
ATOM 2240 O O . GLU C 1 75 ? 47.926 15.609 -21.518 1.00 30.77 418 GLU C O 1
ATOM 2246 N N . ALA C 1 76 ? 48.588 13.649 -20.623 1.00 32.55 419 ALA C N 1
ATOM 2247 C CA . ALA C 1 76 ? 47.380 13.476 -19.817 1.00 31.74 419 ALA C CA 1
ATOM 2248 C C . ALA C 1 76 ? 47.055 14.734 -19.025 1.00 31.71 419 ALA C C 1
ATOM 2249 O O . ALA C 1 76 ? 45.888 15.071 -18.816 1.00 30.64 419 ALA C O 1
ATOM 2251 N N . THR C 1 77 ? 48.087 15.440 -18.586 1.00 31.15 420 THR C N 1
ATOM 2252 C CA . THR C 1 77 ? 47.849 16.634 -17.807 1.00 30.94 420 THR C CA 1
ATOM 2253 C C . THR C 1 77 ? 47.145 17.706 -18.616 1.00 29.70 420 THR C C 1
ATOM 2254 O O . THR C 1 77 ? 46.206 18.332 -18.121 1.00 27.53 420 THR C O 1
ATOM 2258 N N . ALA C 1 78 ? 47.594 17.916 -19.854 1.00 26.60 421 ALA C N 1
ATOM 2259 C CA . ALA C 1 78 ? 46.999 18.934 -20.720 1.00 25.58 421 ALA C CA 1
ATOM 2260 C C . ALA C 1 78 ? 45.606 18.489 -21.140 1.00 22.49 421 ALA C C 1
ATOM 2261 O O . ALA C 1 78 ? 44.691 19.300 -21.242 1.00 21.99 421 ALA C O 1
ATOM 2263 N N . ALA C 1 79 ? 45.452 17.192 -21.377 1.00 21.44 422 ALA C N 1
ATOM 2264 C CA . ALA C 1 79 ? 44.168 16.663 -21.790 1.00 20.65 422 ALA C CA 1
ATOM 2265 C C . ALA C 1 79 ? 43.145 16.909 -20.679 1.00 19.68 422 ALA C C 1
ATOM 2266 O O . ALA C 1 79 ? 42.013 17.297 -20.954 1.00 17.33 422 ALA C O 1
ATOM 2268 N N . LEU C 1 80 ? 43.546 16.695 -19.427 1.00 17.70 423 LEU C N 1
ATOM 2269 C CA . LEU C 1 80 ? 42.645 16.908 -18.303 1.00 18.50 423 LEU C CA 1
ATOM 2270 C C . LEU C 1 80 ? 42.229 18.377 -18.246 1.00 19.16 423 LEU C C 1
ATOM 2271 O O . LEU C 1 80 ? 41.048 18.705 -18.123 1.00 18.61 423 LEU C O 1
ATOM 2276 N N . ARG C 1 81 ? 43.212 19.259 -18.351 1.00 18.28 424 ARG C N 1
ATOM 2277 C CA . ARG C 1 81 ? 42.965 20.687 -18.302 1.00 20.05 424 ARG C CA 1
ATOM 2278 C C . ARG C 1 81 ? 41.984 21.141 -19.389 1.00 18.29 424 ARG C C 1
ATOM 2279 O O . ARG C 1 81 ? 41.045 21.889 -19.118 1.00 18.29 424 ARG C O 1
ATOM 2287 N N . GLU C 1 82 ? 42.186 20.668 -20.614 1.00 17.22 425 GLU C N 1
ATOM 2288 C CA . GLU C 1 82 ? 41.320 21.061 -21.719 1.00 16.42 425 GLU C CA 1
ATOM 2289 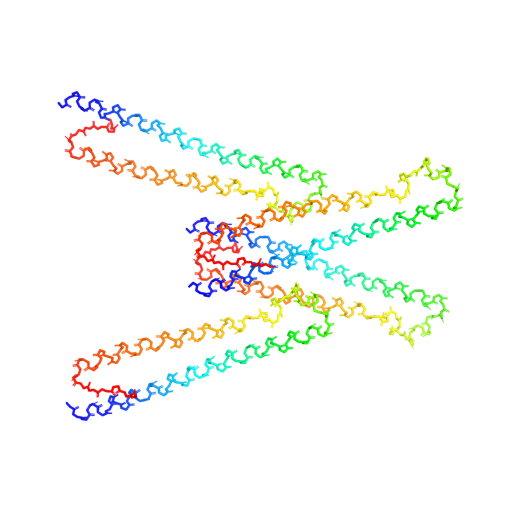C C . GLU C 1 82 ? 39.898 20.597 -21.463 1.00 17.20 425 GLU C C 1
ATOM 2290 O O . GLU C 1 82 ? 38.932 21.325 -21.721 1.00 16.81 425 GLU C O 1
ATOM 2296 N N . ARG C 1 83 ? 39.763 19.385 -20.942 1.00 17.01 426 ARG C N 1
ATOM 2297 C CA . ARG C 1 83 ? 38.441 18.871 -20.675 1.00 17.34 426 ARG C CA 1
ATOM 2298 C C . ARG C 1 83 ? 37.714 19.629 -19.577 1.00 18.03 426 ARG C C 1
ATOM 2299 O O . ARG C 1 83 ? 36.555 19.981 -19.744 1.00 16.26 426 ARG C O 1
ATOM 2307 N N . LEU C 1 84 ? 38.373 19.852 -18.444 1.00 17.91 427 LEU C N 1
ATOM 2308 C CA . LEU C 1 84 ? 37.740 20.559 -17.339 1.00 19.27 427 LEU C CA 1
ATOM 2309 C C . LEU C 1 84 ? 37.244 21.929 -17.774 1.00 18.91 427 LEU C C 1
ATOM 2310 O O . LEU C 1 84 ? 36.123 22.313 -17.462 1.00 18.26 427 LEU C O 1
ATOM 2315 N N . HIS C 1 85 ? 38.074 22.663 -18.506 1.00 18.45 428 HIS C N 1
ATOM 2316 C CA . HIS C 1 85 ? 37.685 23.997 -18.950 1.00 18.37 428 HIS C CA 1
ATOM 2317 C C . HIS C 1 85 ? 36.479 23.989 -19.905 1.00 18.44 428 HIS C C 1
ATOM 2318 O O . HIS C 1 85 ? 35.543 24.772 -19.737 1.00 16.45 428 HIS C O 1
ATOM 2325 N N . ARG C 1 86 ? 36.501 23.104 -20.898 1.00 17.90 429 ARG C N 1
ATOM 2326 C CA . ARG C 1 86 ? 35.417 23.013 -21.866 1.00 17.19 429 ARG C CA 1
ATOM 2327 C C . ARG C 1 86 ? 34.089 22.702 -21.184 1.00 17.52 429 ARG C C 1
ATOM 2328 O O . ARG C 1 86 ? 33.111 23.411 -21.382 1.00 18.06 429 ARG C O 1
ATOM 2336 N N . TRP C 1 87 ? 34.041 21.656 -20.372 1.00 17.48 430 TRP C N 1
ATOM 2337 C CA . TRP C 1 87 ? 32.790 21.331 -19.720 1.00 19.49 430 TRP C CA 1
ATOM 2338 C C . TRP C 1 87 ? 32.349 22.389 -18.722 1.00 21.28 430 TRP C C 1
ATOM 2339 O O . TRP C 1 87 ? 31.155 22.616 -18.547 1.00 22.49 430 TRP C O 1
ATOM 2350 N N . GLN C 1 88 ? 33.298 23.037 -18.061 1.00 20.74 431 GLN C N 1
ATOM 2351 C CA . GLN C 1 88 ? 32.931 24.095 -17.132 1.00 21.35 431 GLN C CA 1
ATOM 2352 C C . GLN C 1 88 ? 32.166 25.162 -17.922 1.00 20.40 431 GLN C C 1
ATOM 2353 O O . GLN C 1 88 ? 31.154 25.676 -17.451 1.00 21.66 431 GLN C O 1
ATOM 2359 N N . GLN C 1 89 ? 32.639 25.480 -19.128 1.00 20.15 432 GLN C N 1
ATOM 2360 C CA . GLN C 1 89 ? 31.983 26.487 -19.951 1.00 19.98 432 GLN C CA 1
ATOM 2361 C C . GLN C 1 89 ? 30.607 26.022 -20.401 1.00 20.15 432 GLN C C 1
ATOM 2362 O O . GLN C 1 89 ? 29.661 26.802 -20.427 1.00 19.71 432 GLN C O 1
ATOM 2368 N N . ILE C 1 90 ? 30.494 24.750 -20.756 1.00 20.76 433 ILE C N 1
ATOM 2369 C CA . ILE C 1 90 ? 29.213 24.228 -21.190 1.00 19.17 433 ILE C CA 1
ATOM 2370 C C . ILE C 1 90 ? 28.223 24.337 -20.034 1.00 19.81 433 ILE C C 1
ATOM 2371 O O . ILE C 1 90 ? 27.083 24.752 -20.233 1.00 18.97 433 ILE C O 1
ATOM 2376 N N . GLU C 1 91 ? 28.658 23.982 -18.827 1.00 19.52 434 GLU C N 1
ATOM 2377 C CA . GLU C 1 91 ? 27.779 24.049 -17.661 1.00 21.77 434 GLU C CA 1
ATOM 2378 C C . GLU C 1 91 ? 27.303 25.477 -17.457 1.00 22.54 434 GLU C C 1
ATOM 2379 O O . GLU C 1 91 ? 26.125 25.734 -17.227 1.00 22.74 434 GLU C O 1
ATOM 2385 N N . ILE C 1 92 ? 28.232 26.418 -17.523 1.00 24.40 435 ILE C N 1
ATOM 2386 C CA . ILE C 1 92 ? 27.870 27.810 -17.329 1.00 25.09 435 ILE C CA 1
ATOM 2387 C C . ILE C 1 92 ? 26.848 28.248 -18.377 1.00 26.70 435 ILE C C 1
ATOM 2388 O O . ILE C 1 92 ? 25.763 28.708 -18.029 1.00 27.07 435 ILE C O 1
ATOM 2393 N N . LEU C 1 93 ? 27.169 28.069 -19.652 1.00 25.66 436 LEU C N 1
ATOM 2394 C CA . LEU C 1 93 ? 26.257 28.462 -20.714 1.00 25.52 436 LEU C CA 1
ATOM 2395 C C . LEU C 1 93 ? 24.868 27.803 -20.616 1.00 26.01 436 LEU C C 1
ATOM 2396 O O . LEU C 1 93 ? 23.844 28.449 -20.841 1.00 25.51 436 LEU C O 1
ATOM 2401 N N . THR C 1 94 ? 24.814 26.519 -20.286 1.00 24.83 437 THR C N 1
ATOM 2402 C CA . THR C 1 94 ? 23.514 25.856 -20.213 1.00 22.80 437 THR C CA 1
ATOM 2403 C C . THR C 1 94 ? 22.795 26.061 -18.893 1.00 23.22 437 THR C C 1
ATOM 2404 O O . THR C 1 94 ? 21.569 25.975 -18.837 1.00 22.79 437 THR C O 1
ATOM 2408 N N . GLY C 1 95 ? 23.549 26.322 -17.832 1.00 21.95 438 GLY C N 1
ATOM 2409 C CA . GLY C 1 95 ? 22.932 26.502 -16.540 1.00 22.68 438 GLY C CA 1
ATOM 2410 C C . GLY C 1 95 ? 22.695 25.136 -15.926 1.00 23.69 438 GLY C C 1
ATOM 2411 O O . GLY C 1 95 ? 22.005 25.030 -14.914 1.00 20.36 438 GLY C O 1
ATOM 2412 N N . PHE C 1 96 ? 23.245 24.094 -16.549 1.00 22.62 439 PHE C N 1
ATOM 2413 C CA . PHE C 1 96 ? 23.097 22.728 -16.027 1.00 23.26 439 PHE C CA 1
ATOM 2414 C C . PHE C 1 96 ? 24.305 22.263 -15.236 1.00 22.74 439 PHE C C 1
ATOM 2415 O O . PHE C 1 96 ? 25.440 22.615 -15.559 1.00 23.20 439 PHE C O 1
ATOM 2423 N N . GLN C 1 97 ? 24.054 21.445 -14.219 1.00 21.37 440 GLN C N 1
ATOM 2424 C CA . GLN C 1 97 ? 25.145 20.841 -13.459 1.00 22.50 440 GLN C CA 1
ATOM 2425 C C . GLN C 1 97 ? 25.316 19.524 -14.231 1.00 23.22 440 GLN C C 1
ATOM 2426 O O . GLN C 1 97 ? 24.421 18.679 -14.228 1.00 22.29 440 GLN C O 1
ATOM 2432 N N . ILE C 1 98 ? 26.465 19.347 -14.882 1.00 22.15 441 ILE C N 1
ATOM 2433 C CA . ILE C 1 98 ? 26.694 18.165 -15.721 1.00 22.79 441 ILE C CA 1
ATOM 2434 C C . ILE C 1 98 ? 27.758 17.201 -15.234 1.00 25.09 441 ILE C C 1
ATOM 2435 O O . ILE C 1 98 ? 27.603 15.974 -15.292 1.00 24.53 441 ILE C O 1
ATOM 2440 N N . VAL C 1 99 ? 28.857 17.803 -14.799 1.00 26.82 442 VAL C N 1
ATOM 2441 C CA . VAL C 1 99 ? 30.023 17.106 -14.302 1.00 30.11 442 VAL C CA 1
ATOM 2442 C C . VAL C 1 99 ? 29.791 16.156 -13.128 1.00 33.51 442 VAL C C 1
ATOM 2443 O O . VAL C 1 99 ? 28.841 16.286 -12.352 1.00 34.35 442 VAL C O 1
ATOM 2447 N N . ASN C 1 100 ? 30.727 15.216 -13.033 1.00 36.56 443 ASN C N 1
ATOM 2448 C CA . ASN C 1 100 ? 30.752 14.064 -12.129 1.00 38.60 443 ASN C CA 1
ATOM 2449 C C . ASN C 1 100 ? 32.040 13.840 -11.401 1.00 37.90 443 ASN C C 1
ATOM 2450 O O . ASN C 1 100 ? 33.093 14.231 -11.870 1.00 39.36 443 ASN C O 1
ATOM 2455 N N . ASN C 1 101 ? 31.971 13.078 -10.319 1.00 38.17 444 ASN C N 1
ATOM 2456 C CA . ASN C 1 101 ? 33.218 12.697 -9.703 1.00 38.66 444 ASN C CA 1
ATOM 2457 C C . ASN C 1 101 ? 33.495 11.340 -10.350 1.00 39.38 444 ASN C C 1
ATOM 2458 O O . ASN C 1 101 ? 34.426 10.660 -9.894 1.00 40.30 444 ASN C O 1
ATOM 2464 N N . PRO D 1 1 ? 23.862 76.962 -29.012 1.00 34.74 344 PRO D N 1
ATOM 2465 C CA . PRO D 1 1 ? 23.654 75.657 -29.707 1.00 33.92 344 PRO D CA 1
ATOM 2466 C C . PRO D 1 1 ? 24.816 75.370 -30.652 1.00 33.51 344 PRO D C 1
ATOM 2467 O O . PRO D 1 1 ? 25.162 74.215 -30.908 1.00 31.71 344 PRO D O 1
ATOM 2469 N N . GLU D 1 2 ? 25.415 76.433 -31.173 1.00 33.19 345 GLU D N 1
ATOM 2470 C CA . GLU D 1 2 ? 26.527 76.269 -32.084 1.00 34.12 345 GLU D CA 1
ATOM 2471 C C . GLU D 1 2 ? 27.717 75.666 -31.317 1.00 31.15 345 GLU D C 1
ATOM 2472 O O . GLU D 1 2 ? 28.368 74.751 -31.807 1.00 29.64 345 GLU D O 1
ATOM 2478 N N . ALA D 1 3 ? 27.969 76.136 -30.098 1.00 28.74 346 ALA D N 1
ATOM 2479 C CA . ALA D 1 3 ? 29.071 75.599 -29.298 1.00 26.73 346 ALA D CA 1
ATOM 2480 C C . ALA D 1 3 ? 28.743 74.160 -28.882 1.00 24.83 346 ALA D C 1
ATOM 2481 O O . ALA D 1 3 ? 29.597 73.279 -28.962 1.00 25.00 346 ALA D O 1
ATOM 2483 N N . LEU D 1 4 ? 27.504 73.929 -28.446 1.00 22.25 347 LEU D N 1
ATOM 2484 C CA . LEU D 1 4 ? 27.066 72.605 -28.016 1.00 22.64 347 LEU D CA 1
ATOM 2485 C C . LEU D 1 4 ? 27.145 71.596 -29.156 1.00 22.83 347 LEU D C 1
ATOM 2486 O O . LEU D 1 4 ? 27.516 70.442 -28.941 1.00 21.69 347 LEU D O 1
ATOM 2491 N N . GLN D 1 5 ? 26.778 72.017 -30.363 1.00 21.50 348 GLN D N 1
ATOM 2492 C CA . GLN D 1 5 ? 26.844 71.119 -31.507 1.00 23.85 348 GLN D CA 1
ATOM 2493 C C . GLN D 1 5 ? 28.285 70.683 -31.730 1.00 21.75 348 GLN D C 1
ATOM 2494 O O . GLN D 1 5 ? 28.546 69.524 -32.041 1.00 21.74 348 GLN D O 1
ATOM 2500 N N . LYS D 1 6 ? 29.219 71.612 -31.569 1.00 21.97 349 LYS D N 1
ATOM 2501 C CA . LYS D 1 6 ? 30.629 71.290 -31.760 1.00 22.64 349 LYS D CA 1
ATOM 2502 C C . LYS D 1 6 ? 31.136 70.312 -30.706 1.00 21.07 349 LYS D C 1
ATOM 2503 O O . LYS D 1 6 ? 31.905 69.400 -31.016 1.00 19.27 349 LYS D O 1
ATOM 2509 N N . TRP D 1 7 ? 30.700 70.493 -29.465 1.00 18.92 350 TRP D N 1
ATOM 2510 C CA . TRP D 1 7 ? 31.115 69.608 -28.385 1.00 18.14 350 TRP D CA 1
ATOM 2511 C C . TRP D 1 7 ? 30.581 68.197 -28.607 1.00 18.91 350 TRP D C 1
ATOM 2512 O O . TRP D 1 7 ? 31.266 67.209 -28.293 1.00 18.55 350 TRP D O 1
ATOM 2523 N N . LEU D 1 8 ? 29.351 68.103 -29.122 1.00 18.65 351 LEU D N 1
ATOM 2524 C CA . LEU D 1 8 ? 28.742 66.799 -29.364 1.00 19.59 351 LEU D CA 1
ATOM 2525 C C . LEU D 1 8 ? 29.403 66.118 -30.568 1.00 18.74 351 LEU D C 1
ATOM 2526 O O . LEU D 1 8 ? 29.573 64.901 -30.573 1.00 18.80 351 LEU D O 1
ATOM 2531 N N . GLN D 1 9 ? 29.822 66.902 -31.561 1.00 17.20 352 GLN D N 1
ATOM 2532 C CA . GLN D 1 9 ? 30.502 66.343 -32.730 1.00 18.04 352 GLN D CA 1
ATOM 2533 C C . GLN D 1 9 ? 31.851 65.788 -32.285 1.00 17.75 352 GLN D C 1
ATOM 2534 O O . GLN D 1 9 ? 32.232 64.688 -32.674 1.00 17.43 352 GLN D O 1
ATOM 2540 N N . LEU D 1 10 ? 32.564 66.540 -31.451 1.00 17.32 353 LEU D N 1
ATOM 2541 C CA . LEU D 1 10 ? 33.858 66.073 -30.969 1.00 18.75 353 LEU D CA 1
ATOM 2542 C C . LEU D 1 10 ? 33.664 64.790 -30.165 1.00 18.67 353 LEU D C 1
ATOM 2543 O O . LEU D 1 10 ? 34.447 63.848 -30.286 1.00 18.17 353 LEU D O 1
ATOM 2548 N N . THR D 1 11 ? 32.620 64.757 -29.342 1.00 17.45 354 THR D N 1
ATOM 2549 C CA . THR D 1 11 ? 32.335 63.587 -28.525 1.00 16.89 354 THR D CA 1
ATOM 2550 C C . THR D 1 11 ? 32.097 62.351 -29.380 1.00 16.14 354 THR D C 1
ATOM 2551 O O . THR D 1 11 ? 32.559 61.254 -29.057 1.00 16.12 354 THR D O 1
ATOM 2555 N N . HIS D 1 12 ? 31.355 62.526 -30.464 1.00 16.11 355 HIS D N 1
ATOM 2556 C CA . HIS D 1 12 ? 31.071 61.412 -31.352 1.00 15.56 355 HIS D CA 1
ATOM 2557 C C . HIS D 1 12 ? 32.357 60.936 -32.041 1.00 17.70 355 HIS D C 1
ATOM 2558 O O . HIS D 1 12 ? 32.601 59.727 -32.141 1.00 19.28 355 HIS D O 1
ATOM 2565 N N . GLU D 1 13 ? 33.175 61.885 -32.499 1.00 18.14 356 GLU D N 1
ATOM 2566 C CA . GLU D 1 13 ? 34.445 61.582 -33.167 1.00 19.99 356 GLU D CA 1
ATOM 2567 C C . GLU D 1 13 ? 35.276 60.703 -32.220 1.00 19.17 356 GLU D C 1
ATOM 2568 O O . GLU D 1 13 ? 35.843 59.681 -32.615 1.00 18.49 356 GLU D O 1
ATOM 2574 N N . VAL D 1 14 ? 35.314 61.104 -30.955 1.00 17.85 357 VAL D N 1
ATOM 2575 C CA . VAL D 1 14 ? 36.074 60.386 -29.942 1.00 17.08 357 VAL D CA 1
ATOM 2576 C C . VAL D 1 14 ? 35.561 58.956 -29.752 1.00 16.89 357 VAL D C 1
ATOM 2577 O O . VAL D 1 14 ? 36.355 58.018 -29.667 1.00 16.23 357 VAL D O 1
ATOM 2581 N N . GLU D 1 15 ? 34.242 58.774 -29.707 1.00 16.56 358 GLU D N 1
ATOM 2582 C CA . GLU D 1 15 ? 33.703 57.437 -29.521 1.00 16.67 358 GLU D CA 1
ATOM 2583 C C . GLU D 1 15 ? 33.985 56.542 -30.725 1.00 16.45 358 GLU D C 1
ATOM 2584 O O . GLU D 1 15 ? 34.256 55.352 -30.566 1.00 15.24 358 GLU D O 1
ATOM 2590 N N . VAL D 1 16 ? 33.897 57.096 -31.930 1.00 15.91 359 VAL D N 1
ATOM 2591 C CA . VAL D 1 16 ? 34.165 56.286 -33.104 1.00 17.93 359 VAL D CA 1
ATOM 2592 C C . VAL D 1 16 ? 35.621 55.806 -33.064 1.00 18.03 359 VAL D C 1
ATOM 2593 O O . VAL D 1 16 ? 35.902 54.645 -33.366 1.00 18.80 359 VAL D O 1
ATOM 2597 N N . GLN D 1 17 ? 36.544 56.685 -32.682 1.00 19.60 360 GLN D N 1
ATOM 2598 C CA . GLN D 1 17 ? 37.949 56.295 -32.596 1.00 20.08 360 GLN D CA 1
ATOM 2599 C C . GLN D 1 17 ? 38.104 55.189 -31.531 1.00 20.63 360 GLN D C 1
ATOM 2600 O O . GLN D 1 17 ? 38.826 54.219 -31.756 1.00 20.64 360 GLN D O 1
ATOM 2606 N N . TYR D 1 18 ? 37.411 55.301 -30.395 1.00 18.55 361 TYR D N 1
ATOM 2607 C CA . TYR D 1 18 ? 37.501 54.260 -29.365 1.00 18.59 361 TYR D CA 1
ATOM 2608 C C . TYR D 1 18 ? 36.993 52.925 -29.893 1.00 18.18 361 TYR D C 1
ATOM 2609 O O . TYR D 1 18 ? 37.604 51.879 -29.661 1.00 17.95 361 TYR D O 1
ATOM 2618 N N . TYR D 1 19 ? 35.847 52.962 -30.566 1.00 16.54 362 TYR D N 1
ATOM 2619 C CA . TYR D 1 19 ? 35.262 51.756 -31.119 1.00 16.77 362 TYR D CA 1
ATOM 2620 C C . TYR D 1 19 ? 36.199 51.131 -32.158 1.00 18.34 362 TYR D C 1
ATOM 2621 O O . TYR D 1 19 ? 36.412 49.915 -32.164 1.00 17.64 362 TYR D O 1
ATOM 2630 N N . ASN D 1 20 ? 36.740 51.955 -33.049 1.00 19.11 363 ASN D N 1
ATOM 2631 C CA . ASN D 1 20 ? 37.643 51.443 -34.071 1.00 21.90 363 ASN D CA 1
ATOM 2632 C C . ASN D 1 20 ? 38.854 50.761 -33.427 1.00 22.41 363 ASN D C 1
ATOM 2633 O O . ASN D 1 20 ? 39.246 49.671 -33.842 1.00 21.41 363 ASN D O 1
ATOM 2638 N N . ILE D 1 21 ? 39.447 51.382 -32.410 1.00 23.78 364 ILE D N 1
ATOM 2639 C CA . ILE D 1 21 ? 40.602 50.765 -31.763 1.00 24.61 364 ILE D CA 1
ATOM 2640 C C . ILE D 1 21 ? 40.203 49.490 -31.021 1.00 24.69 364 ILE D C 1
ATOM 2641 O O . ILE D 1 21 ? 40.986 48.546 -30.963 1.00 24.93 364 ILE D O 1
ATOM 2646 N N . LYS D 1 22 ? 39.000 49.446 -30.450 1.00 25.90 365 LYS D N 1
ATOM 2647 C CA . LYS D 1 22 ? 38.607 48.248 -29.729 1.00 27.73 365 LYS D CA 1
ATOM 2648 C C . LYS D 1 22 ? 38.400 47.093 -30.693 1.00 26.88 365 LYS D C 1
ATOM 2649 O O . LYS D 1 22 ? 38.744 45.957 -30.394 1.00 25.93 365 LYS D O 1
ATOM 2655 N N . LYS D 1 23 ? 37.841 47.384 -31.856 1.00 25.07 366 LYS D N 1
ATOM 2656 C CA . LYS D 1 23 ? 37.612 46.342 -32.829 1.00 27.44 366 LYS D CA 1
ATOM 2657 C C . LYS D 1 23 ? 38.947 45.834 -33.358 1.00 27.91 366 LYS D C 1
ATOM 2658 O O . LYS D 1 23 ? 39.147 44.632 -33.494 1.00 28.31 366 LYS D O 1
ATOM 2664 N N . GLN D 1 24 ? 39.861 46.751 -33.649 1.00 27.09 367 GLN D N 1
ATOM 2665 C CA . GLN D 1 24 ? 41.165 46.370 -34.152 1.00 28.22 367 GLN D CA 1
ATOM 2666 C C . GLN D 1 24 ? 41.853 45.474 -33.117 1.00 27.99 367 GLN D C 1
ATOM 2667 O O . GLN D 1 24 ? 42.476 44.475 -33.468 1.00 24.90 367 GLN D O 1
ATOM 2673 N N . ASN D 1 25 ? 41.721 45.805 -31.837 1.00 26.86 368 ASN D N 1
ATOM 2674 C CA . ASN D 1 25 ? 42.352 44.999 -30.808 1.00 26.91 368 ASN D CA 1
ATOM 2675 C C . ASN D 1 25 ? 41.736 43.614 -30.702 1.00 26.97 368 ASN D C 1
ATOM 2676 O O . ASN D 1 25 ? 42.438 42.632 -30.453 1.00 26.30 368 ASN D O 1
ATOM 2681 N N . ALA D 1 26 ? 40.424 43.526 -30.889 1.00 24.78 369 ALA D N 1
ATOM 2682 C CA . ALA D 1 26 ? 39.774 42.233 -30.808 1.00 24.95 369 ALA D CA 1
ATOM 2683 C C . ALA D 1 26 ? 40.247 41.397 -31.995 1.00 25.39 369 ALA D C 1
ATOM 2684 O O . ALA D 1 26 ? 40.466 40.195 -31.867 1.00 24.76 369 ALA D O 1
ATOM 2686 N N . GLU D 1 27 ? 40.418 42.034 -33.150 1.00 26.11 370 GLU D N 1
ATOM 2687 C CA . GLU D 1 27 ? 40.854 41.311 -34.335 1.00 28.11 370 GLU D CA 1
ATOM 2688 C C . GLU D 1 27 ? 42.219 40.735 -34.086 1.00 28.68 370 GLU D C 1
ATOM 2689 O O . GLU D 1 27 ? 42.508 39.596 -34.435 1.00 29.84 370 GLU D O 1
ATOM 2695 N N . LYS D 1 28 ? 43.048 41.537 -33.449 1.00 28.61 371 LYS D N 1
ATOM 2696 C CA . LYS D 1 28 ? 44.391 41.140 -33.145 1.00 29.03 371 LYS D CA 1
ATOM 2697 C C . LYS D 1 28 ? 44.450 40.008 -32.115 1.00 28.49 371 LYS D C 1
ATOM 2698 O O . LYS D 1 28 ? 45.280 39.101 -32.231 1.00 26.99 371 LYS D O 1
ATOM 2704 N N . GLN D 1 29 ? 43.553 40.072 -31.128 1.00 27.97 372 GLN D N 1
ATOM 2705 C CA . GLN D 1 29 ? 43.436 39.090 -30.050 1.00 27.35 372 GLN D CA 1
ATOM 2706 C C . GLN D 1 29 ? 43.206 37.713 -30.685 1.00 26.42 372 GLN D C 1
ATOM 2707 O O . GLN D 1 29 ? 43.792 36.715 -30.270 1.00 24.34 372 GLN D O 1
ATOM 2713 N N . LEU D 1 30 ? 42.346 37.679 -31.696 1.00 24.19 373 LEU D N 1
ATOM 2714 C CA . LEU D 1 30 ? 42.034 36.445 -32.391 1.00 24.38 373 LEU D CA 1
ATOM 2715 C C . LEU D 1 30 ? 43.247 35.948 -33.172 1.00 24.71 373 LEU D C 1
ATOM 2716 O O . LEU D 1 30 ? 43.535 34.754 -33.188 1.00 22.37 373 LEU D O 1
ATOM 2721 N N . MET D 1 31 ? 43.956 36.864 -33.825 1.00 25.67 374 MET D N 1
ATOM 2722 C CA . MET D 1 31 ? 45.125 36.488 -34.602 1.00 27.13 374 MET D CA 1
ATOM 2723 C C . MET D 1 31 ? 46.192 35.911 -33.683 1.00 26.18 374 MET D C 1
ATOM 2724 O O . MET D 1 31 ? 46.803 34.896 -33.992 1.00 26.11 374 MET D O 1
ATOM 2729 N N . VAL D 1 32 ? 46.407 36.561 -32.546 1.00 26.19 375 VAL D N 1
ATOM 2730 C CA . VAL D 1 32 ? 47.401 36.089 -31.599 1.00 25.81 375 VAL D CA 1
ATOM 2731 C C . VAL D 1 32 ? 47.002 34.715 -31.067 1.00 25.27 375 VAL D C 1
ATOM 2732 O O . VAL D 1 32 ? 47.849 33.837 -30.895 1.00 23.21 375 VAL D O 1
ATOM 2736 N N . ALA D 1 33 ? 45.706 34.538 -30.822 1.00 23.98 376 ALA D N 1
ATOM 2737 C CA . ALA D 1 33 ? 45.190 33.276 -30.316 1.00 24.83 376 ALA D CA 1
ATOM 2738 C C . ALA D 1 33 ? 45.475 32.173 -31.327 1.00 24.83 376 ALA D C 1
ATOM 2739 O O . ALA D 1 33 ? 45.971 31.109 -30.965 1.00 24.39 376 ALA D O 1
ATOM 2741 N N . LYS D 1 34 ? 45.180 32.438 -32.595 1.00 24.30 377 LYS D N 1
ATOM 2742 C CA . LYS D 1 34 ? 45.387 31.457 -33.647 1.00 25.95 377 LYS D CA 1
ATOM 2743 C C . LYS D 1 34 ? 46.844 31.105 -33.880 1.00 26.32 377 LYS D C 1
ATOM 2744 O O . LYS D 1 34 ? 47.168 29.939 -34.095 1.00 24.73 377 LYS D O 1
ATOM 2750 N N . GLU D 1 35 ? 47.722 32.106 -33.861 1.00 26.69 378 GLU D N 1
ATOM 2751 C CA . GLU D 1 35 ? 49.145 31.854 -34.059 1.00 28.66 378 GLU D CA 1
ATOM 2752 C C . GLU D 1 35 ? 49.627 31.075 -32.849 1.00 28.50 378 GLU D C 1
ATOM 2753 O O . GLU D 1 35 ? 50.467 30.183 -32.963 1.00 27.99 378 GLU D O 1
ATOM 2759 N N . GLY D 1 36 ? 49.083 31.427 -31.689 1.00 27.15 379 GLY D N 1
ATOM 2760 C CA . GLY D 1 36 ? 49.454 30.751 -30.465 1.00 26.50 379 GLY D CA 1
ATOM 2761 C C . GLY D 1 36 ? 49.222 29.261 -30.614 1.00 26.72 379 GLY D C 1
ATOM 2762 O O . GLY D 1 36 ? 50.116 28.462 -30.343 1.00 27.31 379 GLY D O 1
ATOM 2763 N N . ALA D 1 37 ? 48.027 28.883 -31.064 1.00 24.44 380 ALA D N 1
ATOM 2764 C CA . ALA D 1 37 ? 47.685 27.470 -31.235 1.00 25.08 380 ALA D CA 1
ATOM 2765 C C . ALA D 1 37 ? 48.526 26.807 -32.321 1.00 25.48 380 ALA D C 1
ATOM 2766 O O . ALA D 1 37 ? 48.895 25.636 -32.216 1.00 24.15 380 ALA D O 1
ATOM 2768 N N . GLU D 1 38 ? 48.807 27.563 -33.373 1.00 27.18 381 GLU D N 1
ATOM 2769 C CA . GLU D 1 38 ? 49.582 27.071 -34.494 1.00 29.04 381 GLU D CA 1
ATOM 2770 C C . GLU D 1 38 ? 50.987 26.719 -34.007 1.00 28.75 381 GLU D C 1
ATOM 2771 O O . GLU D 1 38 ? 51.574 25.721 -34.424 1.00 27.55 381 GLU D O 1
ATOM 2777 N N . LYS D 1 39 ? 51.506 27.549 -33.108 1.00 28.22 382 LYS D N 1
ATOM 2778 C CA . LYS D 1 39 ? 52.831 27.359 -32.554 1.00 28.63 382 LYS D CA 1
ATOM 2779 C C . LYS D 1 39 ? 52.833 26.128 -31.653 1.00 29.08 382 LYS D C 1
ATOM 2780 O O . LYS D 1 39 ? 53.754 25.312 -31.701 1.00 28.13 382 LYS D O 1
ATOM 2786 N N . ILE D 1 40 ? 51.789 25.991 -30.841 1.00 26.07 383 ILE D N 1
ATOM 2787 C CA . ILE D 1 40 ? 51.674 24.847 -29.946 1.00 26.09 383 ILE D CA 1
ATOM 2788 C C . ILE D 1 40 ? 51.591 23.590 -30.803 1.00 25.31 383 ILE D C 1
ATOM 2789 O O . ILE D 1 40 ? 52.194 22.569 -30.483 1.00 26.75 383 ILE D O 1
ATOM 2794 N N . LYS D 1 41 ? 50.850 23.674 -31.903 1.00 25.40 384 LYS D N 1
ATOM 2795 C CA . LYS D 1 41 ? 50.700 22.533 -32.786 1.00 26.63 384 LYS D CA 1
ATOM 2796 C C . LYS D 1 41 ? 52.060 22.082 -33.321 1.00 28.93 384 LYS D C 1
ATOM 2797 O O . LYS D 1 41 ? 52.297 20.879 -33.462 1.00 26.18 384 LYS D O 1
ATOM 2803 N N . LYS D 1 42 ? 52.957 23.028 -33.607 1.00 30.35 385 LYS D N 1
ATOM 2804 C CA . LYS D 1 42 ? 54.278 22.665 -34.126 1.00 32.47 385 LYS D CA 1
ATOM 2805 C C . LYS D 1 42 ? 55.112 22.010 -33.016 1.00 32.39 385 LYS D C 1
ATOM 2806 O O . LYS D 1 42 ? 55.776 21.004 -33.252 1.00 33.21 385 LYS D O 1
ATOM 2812 N N . LYS D 1 43 ? 55.053 22.568 -31.808 1.00 33.64 386 LYS D N 1
ATOM 2813 C CA . LYS D 1 43 ? 55.791 22.024 -30.671 1.00 33.53 386 LYS D CA 1
ATOM 2814 C C . LYS D 1 43 ? 55.254 20.615 -30.385 1.00 33.49 386 LYS D C 1
ATOM 2815 O O . LYS D 1 43 ? 56.019 19.677 -30.200 1.00 32.07 386 LYS D O 1
ATOM 2821 N N . ARG D 1 44 ? 53.936 20.459 -30.365 1.00 31.69 387 ARG D N 1
ATOM 2822 C CA . ARG D 1 44 ? 53.362 19.149 -30.100 1.00 32.22 387 ARG D CA 1
ATOM 2823 C C . ARG D 1 44 ? 53.766 18.153 -31.172 1.00 31.16 387 ARG D C 1
ATOM 2824 O O . ARG D 1 44 ? 53.944 16.962 -30.893 1.00 33.34 387 ARG D O 1
ATOM 2832 N N . ASN D 1 45 ? 53.908 18.635 -32.403 1.00 31.54 388 ASN D N 1
ATOM 2833 C CA . ASN D 1 45 ? 54.295 17.740 -33.474 1.00 32.80 388 ASN D CA 1
ATOM 2834 C C . ASN D 1 45 ? 55.671 17.212 -33.181 1.00 32.56 388 ASN D C 1
ATOM 2835 O O . ASN D 1 45 ? 55.953 16.057 -33.459 1.00 32.80 388 ASN D O 1
ATOM 2840 N N . THR D 1 46 ? 56.537 18.044 -32.614 1.00 31.71 389 THR D N 1
ATOM 2841 C CA . THR D 1 46 ? 57.885 17.576 -32.357 1.00 32.46 389 THR D CA 1
ATOM 2842 C C . THR D 1 46 ? 57.955 16.583 -31.200 1.00 33.26 389 THR D C 1
ATOM 2843 O O . THR D 1 46 ? 58.842 15.741 -31.175 1.00 34.34 389 THR D O 1
ATOM 2847 N N . LEU D 1 47 ? 57.024 16.666 -30.255 1.00 34.35 390 LEU D N 1
ATOM 2848 C CA . LEU D 1 47 ? 57.037 15.778 -29.094 1.00 36.56 390 LEU D CA 1
ATOM 2849 C C . LEU D 1 47 ? 56.286 14.469 -29.311 1.00 38.60 390 LEU D C 1
ATOM 2850 O O . LEU D 1 47 ? 56.680 13.424 -28.785 1.00 38.81 390 LEU D O 1
ATOM 2855 N N . PHE D 1 48 ? 55.219 14.543 -30.105 1.00 38.67 391 PHE D N 1
ATOM 2856 C CA . PHE D 1 48 ? 54.334 13.412 -30.360 1.00 38.22 391 PHE D CA 1
ATOM 2857 C C . PHE D 1 48 ? 54.165 12.871 -31.767 1.00 37.51 391 PHE D C 1
ATOM 2858 O O . PHE D 1 48 ? 53.559 11.814 -31.947 1.00 38.53 391 PHE D O 1
ATOM 2866 N N . GLY D 1 49 ? 54.660 13.585 -32.767 1.00 35.57 392 GLY D N 1
ATOM 2867 C CA . GLY D 1 49 ? 54.487 13.097 -34.119 1.00 35.38 392 GLY D CA 1
ATOM 2868 C C . GLY D 1 49 ? 53.223 13.664 -34.729 1.00 35.28 392 GLY D C 1
ATOM 2869 O O . GLY D 1 49 ? 52.270 13.994 -34.025 1.00 34.62 392 GLY D O 1
ATOM 2870 N N . THR D 1 50 ? 53.212 13.718 -36.055 1.00 35.97 393 THR D N 1
ATOM 2871 C CA . THR D 1 50 ? 52.121 14.289 -36.835 1.00 36.72 393 THR D CA 1
ATOM 2872 C C . THR D 1 50 ? 50.719 13.648 -36.845 1.00 35.79 393 THR D C 1
ATOM 2873 O O . THR D 1 50 ? 49.716 14.362 -36.873 1.00 36.02 393 THR D O 1
ATOM 2877 N N . PHE D 1 51 ? 50.638 12.324 -36.843 1.00 34.62 394 PHE D N 1
ATOM 2878 C CA . PHE D 1 51 ? 49.342 11.632 -36.850 1.00 31.65 394 PHE D CA 1
ATOM 2879 C C . PHE D 1 51 ? 48.642 11.761 -35.492 1.00 29.21 394 PHE D C 1
ATOM 2880 O O . PHE D 1 51 ? 47.417 11.889 -35.409 1.00 28.95 394 PHE D O 1
ATOM 2888 N N . HIS D 1 52 ? 49.428 11.719 -34.425 1.00 25.71 395 HIS D N 1
ATOM 2889 C CA . HIS D 1 52 ? 48.867 11.842 -33.094 1.00 26.15 395 HIS D CA 1
ATOM 2890 C C . HIS D 1 52 ? 48.239 13.226 -32.915 1.00 25.59 395 HIS D C 1
ATOM 2891 O O . HIS D 1 52 ? 47.162 13.353 -32.344 1.00 22.51 395 HIS D O 1
ATOM 2898 N N . VAL D 1 53 ? 48.915 14.260 -33.404 1.00 26.11 396 VAL D N 1
ATOM 2899 C CA . VAL D 1 53 ? 48.408 15.623 -33.282 1.00 28.97 396 VAL D CA 1
ATOM 2900 C C . VAL D 1 53 ? 47.091 15.787 -34.032 1.00 30.85 396 VAL D C 1
ATOM 2901 O O . VAL D 1 53 ? 46.167 16.441 -33.547 1.00 30.36 396 VAL D O 1
ATOM 2905 N N . ALA D 1 54 ? 47.003 15.174 -35.207 1.00 32.20 397 ALA D N 1
ATOM 2906 C CA . ALA D 1 54 ? 45.798 15.239 -36.018 1.00 32.97 397 ALA D CA 1
ATOM 2907 C C . ALA D 1 54 ? 44.624 14.628 -35.266 1.00 32.86 397 ALA D C 1
ATOM 2908 O O . ALA D 1 54 ? 43.474 14.972 -35.522 1.00 35.56 397 ALA D O 1
ATOM 2910 N N . HIS D 1 55 ? 44.918 13.725 -34.333 1.00 30.87 398 HIS D N 1
ATOM 2911 C CA . HIS D 1 55 ? 43.880 13.058 -33.556 1.00 29.83 398 HIS D CA 1
ATOM 2912 C C . HIS D 1 55 ? 43.769 13.552 -32.118 1.00 29.26 398 HIS D C 1
ATOM 2913 O O . HIS D 1 55 ? 43.277 12.837 -31.240 1.00 30.22 398 HIS D O 1
ATOM 2920 N N . SER D 1 56 ? 44.242 14.771 -31.880 1.00 28.36 399 SER D N 1
ATOM 2921 C CA . SER D 1 56 ? 44.179 15.381 -30.557 1.00 25.62 399 SER D CA 1
ATOM 2922 C C . SER D 1 56 ? 44.263 16.892 -30.737 1.00 24.93 399 SER D C 1
ATOM 2923 O O . SER D 1 56 ? 44.937 17.585 -29.981 1.00 24.59 399 SER D O 1
ATOM 2926 N N . SER D 1 57 ? 43.559 17.390 -31.750 1.00 25.71 400 SER D N 1
ATOM 2927 C CA . SER D 1 57 ? 43.559 18.810 -32.079 1.00 25.42 400 SER D CA 1
ATOM 2928 C C . SER D 1 57 ? 43.126 19.734 -30.946 1.00 24.13 400 SER D C 1
ATOM 2929 O O . SER D 1 57 ? 43.510 20.900 -30.923 1.00 22.66 400 SER D O 1
ATOM 2932 N N . SER D 1 58 ? 42.332 19.232 -30.005 1.00 22.54 401 SER D N 1
ATOM 2933 C CA . SER D 1 58 ? 41.889 20.080 -28.902 1.00 22.02 401 SER D CA 1
ATOM 2934 C C . SER D 1 58 ? 43.044 20.469 -27.987 1.00 20.71 401 SER D C 1
ATOM 2935 O O . SER D 1 58 ? 42.946 21.451 -27.248 1.00 18.99 401 SER D O 1
ATOM 2938 N N . LEU D 1 59 ? 44.140 19.718 -28.046 1.00 20.51 402 LEU D N 1
ATOM 2939 C CA . LEU D 1 59 ? 45.283 19.999 -27.187 1.00 22.21 402 LEU D CA 1
ATOM 2940 C C . LEU D 1 59 ? 46.198 21.125 -27.670 1.00 22.59 402 LEU D C 1
ATOM 2941 O O . LEU D 1 59 ? 47.154 21.486 -26.977 1.00 21.85 402 LEU D O 1
ATOM 2946 N N . ASP D 1 60 ? 45.899 21.679 -28.846 1.00 20.55 403 ASP D N 1
ATOM 2947 C CA . ASP D 1 60 ? 46.684 22.789 -29.394 1.00 22.18 403 ASP D CA 1
ATOM 2948 C C . ASP D 1 60 ? 46.216 24.111 -28.764 1.00 22.56 403 ASP D C 1
ATOM 2949 O O . ASP D 1 60 ? 46.917 25.129 -28.847 1.00 22.42 403 ASP D O 1
ATOM 2954 N N . ASP D 1 61 ? 45.034 24.101 -28.147 1.00 20.92 404 ASP D N 1
ATOM 2955 C CA . ASP D 1 61 ? 44.477 25.301 -27.519 1.00 21.07 404 ASP D CA 1
ATOM 2956 C C . ASP D 1 61 ? 43.684 24.890 -26.284 1.00 21.45 404 ASP D C 1
ATOM 2957 O O . ASP D 1 61 ? 42.468 25.068 -26.195 1.00 21.03 404 ASP D O 1
ATOM 2962 N N . VAL D 1 62 ? 44.419 24.335 -25.334 1.00 21.21 405 VAL D N 1
ATOM 2963 C CA . VAL D 1 62 ? 43.872 23.844 -24.085 1.00 22.94 405 VAL D CA 1
ATOM 2964 C C . VAL D 1 62 ? 43.018 24.828 -23.297 1.00 23.28 405 VAL D C 1
ATOM 2965 O O . VAL D 1 62 ? 42.055 24.414 -22.654 1.00 22.59 405 VAL D O 1
ATOM 2969 N N . ASP D 1 63 ? 43.361 26.114 -23.323 1.00 21.91 406 ASP D N 1
ATOM 2970 C CA . ASP D 1 63 ? 42.572 27.097 -22.590 1.00 22.57 406 ASP D CA 1
ATOM 2971 C C . ASP D 1 63 ? 41.562 27.786 -23.501 1.00 20.80 406 ASP D C 1
ATOM 2972 O O . ASP D 1 63 ? 40.939 28.784 -23.124 1.00 20.70 406 ASP D O 1
ATOM 2977 N N . HIS D 1 64 ? 41.413 27.249 -24.711 1.00 17.74 407 HIS D N 1
ATOM 2978 C CA . HIS D 1 64 ? 40.438 27.752 -25.673 1.00 18.90 407 HIS D CA 1
ATOM 2979 C C . HIS D 1 64 ? 40.509 29.252 -25.905 1.00 19.43 407 HIS D C 1
ATOM 2980 O O . HIS D 1 64 ? 39.489 29.946 -25.885 1.00 17.71 407 HIS D O 1
ATOM 2987 N N . LYS D 1 65 ? 41.717 29.745 -26.146 1.00 19.27 408 LYS D N 1
ATOM 2988 C CA . LYS D 1 65 ? 41.912 31.169 -26.381 1.00 21.09 408 LYS D CA 1
ATOM 2989 C C . LYS D 1 65 ? 41.260 31.619 -27.683 1.00 20.22 408 LYS D C 1
ATOM 2990 O O . LYS D 1 65 ? 40.810 32.758 -27.804 1.00 20.68 408 LYS D O 1
ATOM 2996 N N . ILE D 1 66 ? 41.202 30.726 -28.663 1.00 19.77 409 ILE D N 1
ATOM 2997 C CA . ILE D 1 66 ? 40.586 31.087 -29.935 1.00 20.12 409 ILE D CA 1
ATOM 2998 C C . ILE D 1 66 ? 39.078 31.274 -29.780 1.00 21.42 409 ILE D C 1
ATOM 2999 O O . ILE D 1 66 ? 38.537 32.272 -30.234 1.00 21.02 409 ILE D O 1
ATOM 3004 N N . LEU D 1 67 ? 38.397 30.325 -29.143 1.00 22.85 410 LEU D N 1
ATOM 3005 C CA . LEU D 1 67 ? 36.950 30.430 -28.958 1.00 24.31 410 LEU D CA 1
ATOM 3006 C C . LEU D 1 67 ? 36.614 31.700 -28.206 1.00 24.46 410 LEU D C 1
ATOM 3007 O O . LEU D 1 67 ? 35.682 32.417 -28.550 1.00 24.67 410 LEU D O 1
ATOM 3012 N N . THR D 1 68 ? 37.397 31.963 -27.172 1.00 25.53 411 THR D N 1
ATOM 3013 C CA . THR D 1 68 ? 37.215 33.138 -26.340 1.00 26.74 411 THR D CA 1
ATOM 3014 C C . THR D 1 68 ? 37.313 34.411 -27.174 1.00 26.02 411 THR D C 1
ATOM 3015 O O . THR D 1 68 ? 36.458 35.287 -27.087 1.00 25.53 411 THR D O 1
ATOM 3019 N N . ALA D 1 69 ? 38.356 34.498 -27.993 1.00 24.68 412 ALA D N 1
ATOM 3020 C CA . ALA D 1 69 ? 38.586 35.670 -28.830 1.00 24.44 412 ALA D CA 1
ATOM 3021 C C . ALA D 1 69 ? 37.523 35.861 -29.908 1.00 25.04 412 ALA D C 1
ATOM 3022 O O . ALA D 1 69 ? 37.193 36.988 -30.263 1.00 24.23 412 ALA D O 1
ATOM 3024 N N . LYS D 1 70 ? 36.989 34.773 -30.447 1.00 26.62 413 LYS D N 1
ATOM 3025 C CA . LYS D 1 70 ? 35.974 34.925 -31.475 1.00 28.62 413 LYS D CA 1
ATOM 3026 C C . LYS D 1 70 ? 34.740 35.498 -30.825 1.00 30.35 413 LYS D C 1
ATOM 3027 O O . LYS D 1 70 ? 34.086 36.380 -31.376 1.00 30.42 413 LYS D O 1
ATOM 3033 N N . GLN D 1 71 ? 34.428 34.999 -29.637 1.00 32.56 414 GLN D N 1
ATOM 3034 C CA . GLN D 1 71 ? 33.262 35.479 -28.929 1.00 35.81 414 GLN D CA 1
ATOM 3035 C C . GLN D 1 71 ? 33.410 36.998 -28.694 1.00 35.83 414 GLN D C 1
ATOM 3036 O O . GLN D 1 71 ? 32.457 37.743 -28.904 1.00 37.18 414 GLN D O 1
ATOM 3042 N N . ALA D 1 72 ? 34.612 37.455 -28.324 1.00 35.62 415 ALA D N 1
ATOM 3043 C CA . ALA D 1 72 ? 34.853 38.875 -28.060 1.00 35.26 415 ALA D CA 1
ATOM 3044 C C . ALA D 1 72 ? 34.689 39.768 -29.286 1.00 35.23 415 ALA D C 1
ATOM 3045 O O . ALA D 1 72 ? 34.140 40.871 -29.169 1.00 33.86 415 ALA D O 1
ATOM 3047 N N . LEU D 1 73 ? 35.159 39.295 -30.443 1.00 33.77 416 LEU D N 1
ATOM 3048 C CA . LEU D 1 73 ? 35.095 40.043 -31.698 1.00 33.62 416 LEU D CA 1
ATOM 3049 C C . LEU D 1 73 ? 33.641 40.178 -32.120 1.00 33.43 416 LEU D C 1
ATOM 3050 O O . LEU D 1 73 ? 33.232 41.186 -32.713 1.00 32.92 416 LEU D O 1
ATOM 3055 N N . SER D 1 74 ? 32.874 39.148 -31.769 1.00 34.42 417 SER D N 1
ATOM 3056 C CA . SER D 1 74 ? 31.456 39.053 -32.071 1.00 36.15 417 SER D CA 1
ATOM 3057 C C . SER D 1 74 ? 30.687 40.190 -31.512 1.00 36.45 417 SER D C 1
ATOM 3058 O O . SER D 1 74 ? 29.761 40.685 -32.145 1.00 37.04 417 SER D O 1
ATOM 3061 N N . GLU D 1 75 ? 31.034 40.623 -30.317 1.00 35.92 418 GLU D N 1
ATOM 3062 C CA . GLU D 1 75 ? 30.210 41.674 -29.833 1.00 36.94 418 GLU D CA 1
ATOM 3063 C C . GLU D 1 75 ? 30.553 43.041 -30.389 1.00 36.42 418 GLU D C 1
ATOM 3064 O O . GLU D 1 75 ? 29.896 44.029 -30.073 1.00 35.15 418 GLU D O 1
ATOM 3070 N N . ALA D 1 76 ? 31.538 43.080 -31.286 1.00 36.33 419 ALA D N 1
ATOM 3071 C CA . ALA D 1 76 ? 31.919 44.334 -31.919 1.00 36.32 419 ALA D CA 1
ATOM 3072 C C . ALA D 1 76 ? 30.673 44.739 -32.687 1.00 36.18 419 ALA D C 1
ATOM 3073 O O . ALA D 1 76 ? 30.300 45.914 -32.737 1.00 36.75 419 ALA D O 1
ATOM 3075 N N . THR D 1 77 ? 30.007 43.741 -33.253 1.00 34.80 420 THR D N 1
ATOM 3076 C CA . THR D 1 77 ? 28.816 43.991 -34.026 1.00 35.90 420 THR D CA 1
ATOM 3077 C C . THR D 1 77 ? 27.706 44.621 -33.190 1.00 34.77 420 THR D C 1
ATOM 3078 O O . THR D 1 77 ? 27.076 45.574 -33.635 1.00 33.73 420 THR D O 1
ATOM 3082 N N . ALA D 1 78 ? 27.478 44.108 -31.981 1.00 31.71 421 ALA D N 1
ATOM 3083 C CA . ALA D 1 78 ? 26.436 44.668 -31.126 1.00 29.79 421 ALA D CA 1
ATOM 3084 C C . ALA D 1 78 ? 26.832 46.090 -30.736 1.00 27.87 421 ALA D C 1
ATOM 3085 O O . ALA D 1 78 ? 25.992 46.977 -30.674 1.00 27.23 421 ALA D O 1
ATOM 3087 N N . ALA D 1 79 ? 28.121 46.306 -30.490 1.00 25.13 422 ALA D N 1
ATOM 3088 C CA . ALA D 1 79 ? 28.584 47.628 -30.103 1.00 22.95 422 ALA D CA 1
ATOM 3089 C C . ALA D 1 79 ? 28.282 48.652 -31.189 1.00 21.73 422 ALA D C 1
ATOM 3090 O O . ALA D 1 79 ? 27.883 49.770 -30.891 1.00 19.53 422 ALA D O 1
ATOM 3092 N N . LEU D 1 80 ? 28.468 48.269 -32.445 1.00 20.60 423 LEU D N 1
ATOM 3093 C CA . LEU D 1 80 ? 28.224 49.178 -33.550 1.00 22.00 423 LEU D CA 1
ATOM 3094 C C . LEU D 1 80 ? 26.755 49.560 -33.610 1.00 20.64 423 LEU D C 1
ATOM 3095 O O . LEU D 1 80 ? 26.412 50.722 -33.782 1.00 21.89 423 LEU D O 1
ATOM 3100 N N . ARG D 1 81 ? 25.903 48.554 -33.474 1.00 22.36 424 ARG D N 1
ATOM 3101 C CA . ARG D 1 81 ? 24.464 48.721 -33.516 1.00 22.37 424 ARG D CA 1
ATOM 3102 C C . ARG D 1 81 ? 24.003 49.693 -32.431 1.00 21.57 424 ARG D C 1
ATOM 3103 O O . ARG D 1 81 ? 23.227 50.615 -32.690 1.00 19.67 424 ARG D O 1
ATOM 3111 N N . GLU D 1 82 ? 24.508 49.481 -31.221 1.00 17.67 425 GLU D N 1
ATOM 3112 C CA . GLU D 1 82 ? 24.160 50.302 -30.080 1.00 17.85 425 GLU D CA 1
ATOM 3113 C C . GLU D 1 82 ? 24.590 51.749 -30.300 1.00 18.50 425 GLU D C 1
ATOM 3114 O O . GLU D 1 82 ? 23.848 52.674 -29.970 1.00 17.19 425 GLU D O 1
ATOM 3120 N N . ARG D 1 83 ? 25.776 51.949 -30.873 1.00 17.66 426 ARG D N 1
ATOM 3121 C CA . ARG D 1 83 ? 26.269 53.297 -31.112 1.00 19.73 426 ARG D CA 1
ATOM 3122 C C . ARG D 1 83 ? 25.442 54.024 -32.155 1.00 19.50 426 ARG D C 1
ATOM 3123 O O . ARG D 1 83 ? 25.059 55.173 -31.957 1.00 17.11 426 ARG D O 1
ATOM 3131 N N . LEU D 1 84 ? 25.202 53.360 -33.280 1.00 19.15 427 LEU D N 1
ATOM 3132 C CA . LEU D 1 84 ? 24.439 53.947 -34.366 1.00 20.14 427 LEU D CA 1
ATOM 3133 C C . LEU D 1 84 ? 23.089 54.459 -33.895 1.00 18.47 427 LEU D C 1
ATOM 3134 O O . LEU D 1 84 ? 22.748 55.612 -34.130 1.00 19.06 427 LEU D O 1
ATOM 3139 N N . HIS D 1 85 ? 22.334 53.602 -33.217 1.00 16.82 428 HIS D N 1
ATOM 3140 C CA . HIS D 1 85 ? 21.008 53.961 -32.722 1.00 17.28 428 HIS D CA 1
ATOM 3141 C C . HIS D 1 85 ? 21.059 55.107 -31.711 1.00 18.28 428 HIS D C 1
ATOM 3142 O O . HIS D 1 85 ? 20.251 56.039 -31.785 1.00 17.62 428 HIS D O 1
ATOM 3149 N N . ARG D 1 86 ? 22.012 55.048 -30.780 1.00 16.36 429 ARG D N 1
ATOM 3150 C CA . ARG D 1 86 ? 22.139 56.094 -29.769 1.00 16.15 429 ARG D CA 1
ATOM 3151 C C . ARG D 1 86 ? 22.379 57.478 -30.370 1.00 17.35 429 ARG D C 1
ATOM 3152 O O . ARG D 1 86 ? 21.665 58.421 -30.051 1.00 16.17 429 ARG D O 1
ATOM 3160 N N . TRP D 1 87 ? 23.374 57.622 -31.232 1.00 17.93 430 TRP D N 1
ATOM 3161 C CA . TRP D 1 87 ? 23.639 58.927 -31.803 1.00 19.09 430 TRP D CA 1
ATOM 3162 C C . TRP D 1 87 ? 22.553 59.430 -32.742 1.00 21.06 430 TRP D C 1
ATOM 3163 O O . TRP D 1 87 ? 22.386 60.634 -32.911 1.00 20.68 430 TRP D O 1
ATOM 3174 N N . GLN D 1 88 ? 21.808 58.515 -33.344 1.00 21.02 431 GLN D N 1
ATOM 3175 C CA . GLN D 1 88 ? 20.730 58.920 -34.225 1.00 22.57 431 GLN D CA 1
ATOM 3176 C C . GLN D 1 88 ? 19.660 59.569 -33.370 1.00 21.07 431 GLN D C 1
ATOM 3177 O O . GLN D 1 88 ? 19.142 60.625 -33.715 1.00 21.39 431 GLN D O 1
ATOM 3183 N N . GLN D 1 89 ? 19.354 58.954 -32.235 1.00 19.30 432 GLN D N 1
ATOM 3184 C CA . GLN D 1 89 ? 18.347 59.501 -31.346 1.00 18.91 432 GLN D CA 1
ATOM 3185 C C . GLN D 1 89 ? 18.806 60.869 -30.837 1.00 19.02 432 GLN D C 1
ATOM 3186 O O . GLN D 1 89 ? 18.012 61.799 -30.736 1.00 18.79 432 GLN D O 1
ATOM 3192 N N . ILE D 1 90 ? 20.092 61.001 -30.530 1.00 19.47 433 ILE D N 1
ATOM 3193 C CA . ILE D 1 90 ? 20.601 62.277 -30.052 1.00 18.70 433 ILE D CA 1
ATOM 3194 C C . ILE D 1 90 ? 20.431 63.330 -31.135 1.00 20.20 433 ILE D C 1
ATOM 3195 O O . ILE D 1 90 ? 20.091 64.479 -30.850 1.00 21.52 433 ILE D O 1
ATOM 3200 N N . GLU D 1 91 ? 20.674 62.935 -32.378 1.00 20.35 434 GLU D N 1
ATOM 3201 C CA . GLU D 1 91 ? 20.538 63.859 -33.484 1.00 21.59 434 GLU D CA 1
ATOM 3202 C C . GLU D 1 91 ? 19.102 64.306 -33.644 1.00 22.20 434 GLU D C 1
ATOM 3203 O O . GLU D 1 91 ? 18.838 65.484 -33.870 1.00 22.45 434 GLU D O 1
ATOM 3209 N N . ILE D 1 92 ? 18.172 63.366 -33.534 1.00 21.06 435 ILE D N 1
ATOM 3210 C CA . ILE D 1 92 ? 16.768 63.697 -33.689 1.00 22.46 435 ILE D CA 1
ATOM 3211 C C . ILE D 1 92 ? 16.312 64.666 -32.605 1.00 23.45 435 ILE D C 1
ATOM 3212 O O . ILE D 1 92 ? 15.662 65.670 -32.900 1.00 24.28 435 ILE D O 1
ATOM 3217 N N . LEU D 1 93 ? 16.665 64.377 -31.357 1.00 21.87 436 LEU D N 1
ATOM 3218 C CA . LEU D 1 93 ? 16.264 65.214 -30.236 1.00 22.75 436 LEU D CA 1
ATOM 3219 C C . LEU D 1 93 ? 16.903 66.603 -30.200 1.00 23.68 436 LEU D C 1
ATOM 3220 O O . LEU D 1 93 ? 16.261 67.561 -29.791 1.00 23.41 436 LEU D O 1
ATOM 3225 N N . THR D 1 94 ? 18.156 66.725 -30.629 1.00 24.09 437 THR D N 1
ATOM 3226 C CA . THR D 1 94 ? 18.829 68.027 -30.609 1.00 25.21 437 THR D CA 1
ATOM 3227 C C . THR D 1 94 ? 18.578 68.865 -31.857 1.00 26.42 437 THR D C 1
ATOM 3228 O O . THR D 1 94 ? 18.587 70.094 -31.806 1.00 26.44 437 THR D O 1
ATOM 3232 N N . GLY D 1 95 ? 18.375 68.188 -32.979 1.00 27.05 438 GLY D N 1
ATOM 3233 C CA . GLY D 1 95 ? 18.172 68.890 -34.229 1.00 28.55 438 GLY D CA 1
ATOM 3234 C C . GLY D 1 95 ? 19.509 69.168 -34.889 1.00 28.63 438 GLY D C 1
ATOM 3235 O O . GLY D 1 95 ? 19.566 69.850 -35.913 1.00 29.14 438 GLY D O 1
ATOM 3236 N N . PHE D 1 96 ? 20.588 68.648 -34.310 1.00 26.53 439 PHE D N 1
ATOM 3237 C CA . PHE D 1 96 ? 21.920 68.871 -34.865 1.00 28.09 439 PHE D CA 1
ATOM 3238 C C . PHE D 1 96 ? 22.379 67.803 -35.807 1.00 27.97 439 PHE D C 1
ATOM 3239 O O . PHE D 1 96 ? 21.960 66.652 -35.728 1.00 27.56 439 PHE D O 1
ATOM 3247 N N . GLN D 1 97 ? 23.293 68.190 -36.680 1.00 29.30 440 GLN D N 1
ATOM 3248 C CA . GLN D 1 97 ? 23.893 67.207 -37.534 1.00 31.04 440 GLN D CA 1
ATOM 3249 C C . GLN D 1 97 ? 25.178 66.944 -36.757 1.00 30.50 440 GLN D C 1
ATOM 3250 O O . GLN D 1 97 ? 25.985 67.851 -36.532 1.00 30.58 440 GLN D O 1
ATOM 3256 N N . ILE D 1 98 ? 25.351 65.703 -36.326 1.00 29.88 441 ILE D N 1
ATOM 3257 C CA . ILE D 1 98 ? 26.515 65.348 -35.545 1.00 28.82 441 ILE D CA 1
ATOM 3258 C C . ILE D 1 98 ? 27.402 64.326 -36.220 1.00 31.06 441 ILE D C 1
ATOM 3259 O O . ILE D 1 98 ? 28.617 64.516 -36.285 1.00 30.97 441 ILE D O 1
ATOM 3264 N N . VAL D 1 99 ? 26.830 63.235 -36.718 1.00 33.33 442 VAL D N 1
ATOM 3265 C CA . VAL D 1 99 ? 27.702 62.261 -37.336 1.00 37.23 442 VAL D CA 1
ATOM 3266 C C . VAL D 1 99 ? 28.356 62.845 -38.540 1.00 40.07 442 VAL D C 1
ATOM 3267 O O . VAL D 1 99 ? 29.582 62.799 -38.671 1.00 40.75 442 VAL D O 1
ATOM 3271 N N . ASN D 1 100 ? 27.578 63.357 -39.477 1.00 43.17 443 ASN D N 1
ATOM 3272 C CA . ASN D 1 100 ? 28.336 63.874 -40.572 1.00 45.93 443 ASN D CA 1
ATOM 3273 C C . ASN D 1 100 ? 29.013 65.171 -40.267 1.00 46.98 443 ASN D C 1
ATOM 3274 O O . ASN D 1 100 ? 28.354 66.216 -40.430 1.00 48.34 443 ASN D O 1
#

InterPro domains:
  IPR001660 Sterile alpha motif domain [PF07647] (131-194)
  IPR001660 Sterile alpha motif domain [PS50105] (132-190)
  IPR001660 Sterile alpha motif domain [SM00454] (129-200)
  IPR013761 Sterile alpha motif/pointed domain superfamily [G3DSA:1.10.150.50] (134-201)
  IPR013761 Sterile alpha motif/pointed domain superfamily [SSF47769] (121-203)
  IPR032393 STIM1/2, Orai1-activating region [PF16533] (341-441)
  IPR032393 STIM1/2, Orai1-activating region [cd11722] (347-438)
  IPR037608 STIM1/2 [PTHR15136] (7-682)
  IPR037609 Stromal interaction molecule 1, SAM domain [cd09573] (128-201)
  IPR057835 STIM1/2, EF-hand [PF25578] (47-125)

Sequence (402 aa):
PEALQKWLQLTHEVEVQYYNIKKQNAEKQLMVAKEGAEKIKKKRNTLFGTFHVAHSSSLDDVDHKILTAKQALSEATAALRERLHRWQQIEILTGFQIVNPEALQKWLQLTHEVEVQYYNIKKQNAEKQLMVAKEGAEKIKKKRNTLFGTFHVAHSSSLDDVDHKILTAKQALSEATAALRERLHRWQQIEILTGFQIVNNPEALQKWLQLTHEVEVQYYNIKKQNAEKQLMVAKEGAEKIKKKRNTLFGTFHVAHSSSLDDVDHKILTAKQALSEATAALRERLHRWQQIEILTGFQIVNNPEALQKWLQLTHEVEVQYYNIKKQNAEKQLMVAKEGAEKIKKKRNTLFGTFHVAHSSSLDDVDHKILTAKQALSEATAALRERLHRWQQIEILTGFQIVN

B-factor: mean 28.44, std 11.04, range [11.04, 83.78]

Secondary structure (DSSP, 8-state):
-HHHHHHHHHHHHHHHHHHHHHHHHHHHHHHHHHHHHHHHHHHHHHHH-HHHHHT-GGGGGTT-HHHHHHHHHHHHHHHHHHHHHHHHHHHHHH------/-HHHHHHHHHHHHHHHHHHHHHHHHHHHHHHHHHHHHHHHHHHHHHHH-HHHHHT-GGGGSTT-HHHHHHHHHHHHHHHHHHHHHHHHHHHHHHT------/-HHHHHHHHHHHHHHHHHHHHHHHHHHHHHHHHHHHHHHHHHHHHHHH-HHHHHT-GGGGGTT-HHHHHHHHHHTHHHHHHHHHHHHHHHHHHHT------/-HHHHHHHHHHHHHHHHHHHHHHHHHHHHHHHHHHHHHHHHHHHHHHH-HHHHHT-GGGGGTT-HHHHHHHHHHHHHHHHHHHHHHHHHHHHHH------

Foldseek 3Di:
DVVVLVVLLVVLVVVVVVLVVLLVVLVVQLVVQVVQLVVQLVVVCVVPNNVVCVVVVCVSRVVPSNVVSVVSNVVSVVVVVVSVVVVVVVCVVVVHDRYD/DVVVLVVLLVVQVVVVVVLVVLLVVLVVQLVVQVVQLVVQLVVCCVVPNPVVCVVVVCVSRVVPSNVVSVVSNVVSVVVVVVSVVVVVVVCVVVVHDRDDD/DVVVLVVLLVVLVVVVVVLVVQLVVLVVQLVVLVVQLVVQLVVCCVVPNPVVCVVVVCVSRVPPSNVVSVVSNVCSVVVVVVSVVVVVVVCVVVVHDRDDD/DVVVLVVLLVVLVVVVVVLVVQLVVLVVQLVCLVVQLVVLLVVVCVVPNDVVCVVVVCVSRVVPSNVVSVVSNVCSVVVVVVSVVVVVVVCVVVVHDRPD

Organism: Homo sapiens (NCBI:txid9606)

Radius of gyration: 32.89 Å; Cα contacts (8 Å, |Δi|>4): 266; chains: 4; bounding box: 111×110×31 Å

Nearest PDB structures (foldseek):
  3teq-assembly2_B  TM=1.010E+00  e=3.263E-14  Homo sapiens
  7a0g-assembly1_III  TM=6.327E-01  e=3.631E+00  Serratia marcescens
  6grj-assembly1_I  TM=6.324E-01  e=4.099E+00  Aeromonas hydrophila
  7a0g-assembly1_DDD  TM=5.973E-01  e=5.222E+00  Serratia marcescens
  3teq-assembly2_B  TM=9.842E-01  e=4.713E-14  Homo sapiens

CATH classification: 1.10.287.3550

GO terms:
  GO:0051010 microtubule plus-end binding (F, IDA)
  GO:0002115 store-operated calcium entry (P, IDA)
  GO:0032541 cortical endoplasmic reticulum (C, IDA)
  GO:0005246 calcium channel regulator activity (F, IDA)
  GO:0033017 sarcoplasmic reticulum membrane (C, IDA)
  GO:0044853 plasma membrane raft (C, IDA)
  GO:0005783 endoplasmic reticulum (C, IDA)
  GO:0005789 endoplasmic reticulum membrane (C, IDA)
  GO:0005886 plasma membrane (C, IDA)
  GO:0045762 positive regulation of adenylate cyclase activity (P, IDA)
  GO:0032237 activation of store-operated calcium channel activity (P, IDA)
  GO:0016529 sarcoplasmic reticulum (C, EXP)
  GO:0032541 cortical endoplasmic reticulum (C, TAS)
  GO:2001256 regulation of store-operated calcium entry (P, IMP)
  GO:0070166 enamel mineralization (P, IMP)
  GO:0005515 protein binding (F, IPI)
  GO:0002020 protease binding (F, IPI)
  GO:0005246 calcium channel regulator activity (F, IGI)
  GO:0005789 endoplasmic reticulum membrane (C, TAS)
  GO:0042802 identical 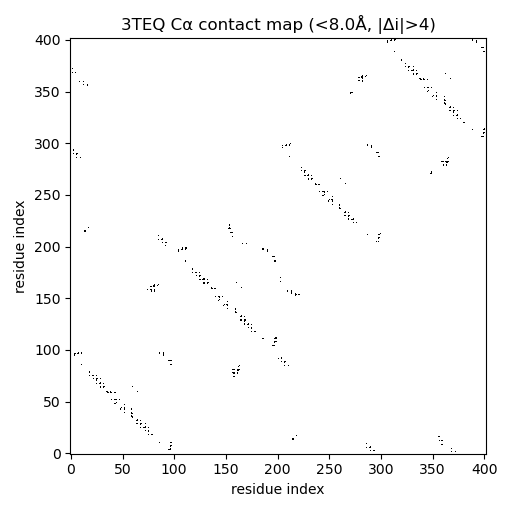protein binding (F, IPI)

Solvent-accessible surface area: 26087 Å² total; per-residue (Å²): 103,94,17,24,32,68,18,0,45,28,1,14,87,11,5,39,29,32,15,55,49,54,75,86,68,7,85,129,77,34,103,78,8,101,96,28,14,96,150,78,86,117,132,19,40,116,108,116,32,99,154,80,1,67,136,24,76,80,86,13,26,95,102,95,124,35,108,64,0,95,69,25,40,71,19,0,94,27,9,60,141,3,22,78,51,0,2,89,36,0,38,123,73,29,68,30,116,7,51,163,90,125,69,83,37,124,167,34,55,89,68,3,80,64,44,17,112,154,25,71,89,85,73,102,73,7,83,124,77,26,111,80,8,95,75,31,13,111,128,83,86,155,127,12,42,120,101,57,30,100,126,67,6,62,31,12,45,15,16,15,28,27,52,4,116,38,24,66,0,73,81,30,40,69,107,0,90,56,33,62,192,93,19,91,120,85,8,87,72,49,26,114,151,50,67,29,114,3,51,100,192,97,132,24,18,46,50,8,0,56,30,1,4,60,12,5,32,24,27,16,46,60,92,75,59,69,15,74,128,85,25,108,71,4,97,91,21,10,121,158,76,100,152,139,21,42,110,123,110,31,94,160,81,5,76,129,20,78,77,92,12,23,99,114,94,95,34,115,82,0,96,60,41,42,66,19,16,104,34,19,67,136,4,18,98,59,1,2,87,44,0,30,111,85,28,67,32,123,5,58,85,205,96,144,66,87,48,140,167,39,49,90,66,12,98,65,42,35,118,159,30,75,95,109,72,105,88,13,80,107,81,27,87,80,9,93,96,33,14,90,155,63,100,128,98,5,45,116,73,40,35,103,123,49,6,67,54,12,49,13,18,15,26,24,52,3,129,32,36,72,0,74,72,42,41,60,107,5,99,60,32,64,189,94,22,79,114,86,9,86,73,50,40,126,151,53,68,30,99,5,81,138